Protein 3FP2 (pdb70)

Radius of gyration: 32.36 Å; Cα contacts (8 Å, |Δi|>4): 729; chains: 2; bounding box: 54×60×100 Å

Foldseek 3Di:
DPLVVLLPDDLVSLLVVLVVLLVVLVVCVVVVNLVSLVSLVSSCSSPVLALVSLLSNLVSCVSVVVLVSNLVSLVSSCVNPVQPQSSLQSNLVSCVVVLVLLSSLLSVVSNPVSNVVSLLSVLVVVLVVVPFPDFFWLLVLLVVCQLPDLVVLLVQQQPDWPQDPLSVLQSQLSNLSVLQDPVSPVSNQVSLVVSLVSLVVSVVPTDLSSLQNNLSSLLVNLLRCVRRVVLVSNLVSLVSSVVRPDALSSLLSNLSSPPDPPDCPVSVVSLVVNCVRPVLHLVSLQSVLVVCVVVVVLVSSLVSLVSSCVSPVLRLVSLLVNLVSCVVVPHPPSSVVSLVVSCVSVVLALVSLLSVLVSCVVVVVLVSSLVSLVVSVVSQVVDSHGNNQLSSLLSNLVSLCCVCVCVVVVSLVSSLVSLVVSCVRTVLHLSSLQSNLVSCVVVVVLVSSLVSLCSSLSRDSVSVSVSSSSNSVSVSVVVNVVD/DPDDD

GO terms:
  GO:0005741 mitochondrial outer membrane (C, IDA)
  GO:0070585 protein localization to mitochondrion (P, IGI)
  GO:0005739 mitochondrion (C, HDA)
  GO:0005741 mitochondrial outer membrane (C, HDA)
  GO:0070585 protein localization to mitochondrion (P, IMP)
  GO:0005515 protein binding (F, IPI)

Structure (mmCIF, N/CA/C/O backbone):
data_3FP2
#
_entry.id   3FP2
#
_cell.length_a   47.863
_cell.length_b   116.288
_cell.length_c   150.743
_cell.angle_alpha   90.00
_cell.angle_beta   90.00
_cell.angle_gamma   90.00
#
_symmetry.space_group_name_H-M   'P 21 21 21'
#
loop_
_entity.id
_entity.type
_entity.pdbx_description
1 polymer 'TPR repeat-containing protein YHR117W'
2 polymer 'ATP-dependent molecular chaperone HSP82'
3 non-polymer 'CHLORIDE ION'
4 non-polymer 'MAGNESIUM ION'
5 water water
#
loop_
_atom_site.group_PDB
_atom_site.id
_atom_site.type_symbol
_atom_site.label_atom_id
_atom_site.label_alt_id
_atom_site.label_comp_id
_atom_site.label_asym_id
_atom_site.label_entity_id
_atom_site.label_seq_id
_atom_site.pdbx_PDB_ins_code
_atom_site.Cartn_x
_atom_site.Cartn_y
_atom_site.Cartn_z
_atom_site.occupancy
_atom_site.B_iso_or_equiv
_atom_site.auth_seq_id
_atom_site.auth_comp_id
_atom_site.auth_asym_id
_atom_site.auth_atom_id
_atom_site.pdbx_PDB_model_num
ATOM 1 N N . PRO A 1 8 ? -14.809 22.789 74.959 1.00 40.81 110 PRO A N 1
ATOM 2 C CA . PRO A 1 8 ? -14.013 23.256 76.096 1.00 41.31 110 PRO A CA 1
ATOM 3 C C . PRO A 1 8 ? -14.486 24.600 76.670 1.00 41.81 110 PRO A C 1
ATOM 4 O O . PRO A 1 8 ? -14.822 25.507 75.907 1.00 41.25 110 PRO A O 1
ATOM 8 N N . ASP A 1 9 ? -14.513 24.739 77.996 1.00 42.69 111 ASP A N 1
ATOM 9 C CA . ASP A 1 9 ? -14.535 26.102 78.569 1.00 43.64 111 ASP A CA 1
ATOM 10 C C . ASP A 1 9 ? -13.115 26.602 78.813 1.00 42.41 111 ASP A C 1
ATOM 11 O O . ASP A 1 9 ? -12.450 26.187 79.754 1.00 41.99 111 ASP A O 1
ATOM 16 N N . ILE A 1 10 ? -12.669 27.482 77.921 1.00 41.85 112 ILE A N 1
ATOM 17 C CA . ILE A 1 10 ? -11.339 28.079 77.952 1.00 41.46 112 ILE A CA 1
ATOM 18 C C . ILE A 1 10 ? -11.065 28.894 79.214 1.00 41.78 112 ILE A C 1
ATOM 19 O O . ILE A 1 10 ? -9.900 29.094 79.573 1.00 41.71 112 ILE A O 1
ATOM 24 N N . ALA A 1 11 ? -12.134 29.389 79.859 1.00 42.09 113 ALA A N 1
ATOM 25 C CA . ALA A 1 11 ? -12.053 29.948 81.210 1.00 42.30 113 ALA A CA 1
ATOM 26 C C . ALA A 1 11 ? -11.189 29.046 82.076 1.00 41.39 113 ALA A C 1
ATOM 27 O O . ALA A 1 11 ? -10.105 29.432 82.486 1.00 41.71 113 ALA A O 1
ATOM 29 N N . GLN A 1 12 ? -11.664 27.830 82.305 1.00 41.48 114 GLN A N 1
ATOM 30 C CA . GLN A 1 12 ? -11.056 26.902 83.272 1.00 40.60 114 GLN A CA 1
ATOM 31 C C . GLN A 1 12 ? -9.702 26.330 82.810 1.00 40.05 114 GLN A C 1
ATOM 32 O O . GLN A 1 12 ? -8.804 26.145 83.625 1.00 40.09 114 GLN A O 1
ATOM 38 N N . LEU A 1 13 ? -9.555 26.080 81.505 1.00 39.50 115 LEU A N 1
ATOM 39 C CA . LEU A 1 13 ? -8.303 25.556 80.917 1.00 38.88 115 LEU A CA 1
ATOM 40 C C . LEU A 1 13 ? -7.109 26.485 81.122 1.00 39.09 115 LEU A C 1
ATOM 41 O O . LEU A 1 13 ? -6.054 26.047 81.582 1.00 38.36 115 LEU A O 1
ATOM 46 N N . LYS A 1 14 ? -7.294 27.768 80.792 1.00 39.62 116 LYS A N 1
ATOM 47 C CA . LYS A 1 14 ? -6.255 28.788 80.951 1.00 40.39 116 LYS A CA 1
ATOM 48 C C . LYS A 1 14 ? -5.643 28.850 82.356 1.00 40.09 116 LYS A C 1
ATOM 49 O O . LYS A 1 14 ? -4.536 29.360 82.526 1.00 41.38 116 LYS A O 1
ATOM 55 N N . GLY A 1 15 ? -6.354 28.315 83.338 1.00 39.32 117 GLY A N 1
ATOM 56 C CA . GLY A 1 15 ? -5.898 28.271 84.715 1.00 38.61 117 GLY A CA 1
ATOM 57 C C . GLY A 1 15 ? -5.310 26.934 85.129 1.00 38.19 117 GLY A C 1
ATOM 58 O O . GLY A 1 15 ? -5.211 26.624 86.324 1.00 37.34 117 GLY A O 1
ATOM 59 N N . LEU A 1 16 ? -4.914 26.133 84.136 1.00 37.51 118 LEU A N 1
ATOM 60 C CA . LEU A 1 16 ? -4.148 24.898 84.404 1.00 37.01 118 LEU A CA 1
ATOM 61 C C . LEU A 1 16 ? -2.656 25.206 84.254 1.00 35.55 118 LEU A C 1
ATOM 62 O O . LEU A 1 16 ? -2.302 26.373 83.950 1.00 35.81 118 LEU A O 1
ATOM 67 N N . SER A 1 17 ? -1.809 24.162 84.493 1.00 35.36 119 SER A N 1
ATOM 68 C CA . SER A 1 17 ? -0.358 24.290 84.456 1.00 34.09 119 SER A CA 1
ATOM 69 C C . SER A 1 17 ? 0.167 24.549 83.050 1.00 34.12 119 SER A C 1
ATOM 70 O O . SER A 1 17 ? -0.608 24.511 82.089 1.00 33.95 119 SER A O 1
ATOM 73 N N . PRO A 1 18 ? 1.483 24.860 82.932 1.00 32.27 120 PRO A N 1
ATOM 74 C CA . PRO A 1 18 ? 1.918 25.097 81.555 1.00 31.33 120 PRO A CA 1
ATOM 75 C C . PRO A 1 18 ? 1.944 23.724 80.792 1.00 30.40 120 PRO A C 1
ATOM 76 O O . PRO A 1 18 ? 1.595 23.703 79.622 1.00 29.61 120 PRO A O 1
ATOM 80 N N . SER A 1 19 ? 2.214 22.552 81.476 1.00 30.75 121 SER A N 1
ATOM 81 C CA . SER A 1 19 ? 2.224 21.263 80.718 1.00 30.02 121 SER A CA 1
ATOM 82 C C . SER A 1 19 ? 0.792 20.949 80.256 1.00 28.18 121 SER A C 1
ATOM 83 O O . SER A 1 19 ? 0.547 20.605 79.100 1.00 28.75 121 SER A O 1
ATOM 86 N N . GLN A 1 20 ? -0.180 21.218 81.135 1.00 28.19 122 GLN A N 1
ATOM 87 C CA . GLN A 1 20 ? -1.568 20.864 80.922 1.00 27.85 122 GLN A CA 1
ATOM 88 C C . GLN A 1 20 ? -2.254 21.794 79.964 1.00 27.99 122 GLN A C 1
ATOM 89 O O . GLN A 1 20 ? -3.138 21.371 79.230 1.00 28.96 122 GLN A O 1
ATOM 95 N N . ARG A 1 21 ? -1.849 23.060 79.968 1.00 27.98 123 ARG A N 1
ATOM 96 C CA . ARG A 1 21 ? -2.415 24.048 79.059 1.00 27.72 123 ARG A CA 1
ATOM 97 C C . ARG A 1 21 ? -1.964 23.773 77.630 1.00 27.25 123 ARG A C 1
ATOM 98 O O . ARG A 1 21 ? -2.739 23.917 76.684 1.00 25.28 123 ARG A O 1
ATOM 106 N N . GLN A 1 22 ? -0.706 23.372 77.481 1.00 27.91 124 GLN A N 1
ATOM 107 C CA . GLN A 1 22 ? -0.156 23.043 76.173 1.00 29.10 124 GLN A CA 1
ATOM 108 C C . GLN A 1 22 ? -0.749 21.736 75.659 1.00 28.51 124 GLN A C 1
ATOM 109 O O . GLN A 1 22 ? -1.067 21.609 74.477 1.00 31.48 124 GLN A O 1
ATOM 115 N N . ALA A 1 23 ? -0.896 20.768 76.558 1.00 30.75 125 ALA A N 1
ATOM 116 C CA . ALA A 1 23 ? -1.478 19.479 76.205 1.00 29.72 125 ALA A CA 1
ATOM 117 C C . ALA A 1 23 ? -2.856 19.670 75.584 1.00 31.96 125 ALA A C 1
ATOM 118 O O . ALA A 1 23 ? -3.213 18.993 74.620 1.00 31.74 125 ALA A O 1
ATOM 120 N N . TYR A 1 24 ? -3.626 20.598 76.143 1.00 32.15 126 TYR A N 1
ATOM 121 C CA . TYR A 1 24 ? -4.954 20.904 75.627 1.00 33.33 126 TYR A CA 1
ATOM 122 C C . TYR A 1 24 ? -4.857 21.492 74.224 1.00 29.32 126 TYR A C 1
ATOM 123 O O . TYR A 1 24 ? -5.709 21.236 73.373 1.00 32.88 126 TYR A O 1
ATOM 132 N N . ALA A 1 25 ? -3.812 22.279 73.991 1.00 30.81 127 ALA A N 1
ATOM 133 C CA . ALA A 1 25 ? -3.584 22.881 72.683 1.00 26.63 127 ALA A CA 1
ATOM 134 C C . ALA A 1 25 ? -3.460 21.801 71.615 1.00 25.87 127 ALA A C 1
ATOM 135 O O . ALA A 1 25 ? -4.104 21.871 70.569 1.00 25.93 127 ALA A O 1
ATOM 137 N N . VAL A 1 26 ? -2.629 20.800 71.889 1.00 23.98 128 VAL A N 1
ATOM 138 C CA . VAL A 1 26 ? -2.446 19.686 70.968 1.00 24.56 128 VAL A CA 1
ATOM 139 C C . VAL A 1 26 ? -3.768 18.962 70.745 1.00 24.06 128 VAL A C 1
ATOM 140 O O . VAL A 1 26 ? -4.072 18.531 69.632 1.00 21.26 128 VAL A O 1
ATOM 144 N N . GLN A 1 27 ? -4.551 18.834 71.811 1.00 22.06 129 GLN A N 1
ATOM 145 C CA . GLN A 1 27 ? -5.857 18.193 71.730 1.00 23.49 129 GLN A CA 1
ATOM 146 C C . GLN A 1 27 ? -6.955 18.955 70.952 1.00 23.27 129 GLN A C 1
ATOM 147 O O . GLN A 1 27 ? -7.551 18.415 69.983 1.00 26.73 129 GLN A O 1
ATOM 153 N N . LEU A 1 28 ? -7.100 20.256 71.245 1.00 24.55 130 LEU A N 1
ATOM 154 C CA . LEU A 1 28 ? -7.934 21.202 70.429 1.00 22.26 130 LEU A CA 1
ATOM 155 C C . LEU A 1 28 ? -7.498 21.386 69.003 1.00 22.81 130 LEU A C 1
ATOM 156 O O . LEU A 1 28 ? -8.328 21.461 68.058 1.00 22.04 130 LEU A O 1
ATOM 161 N N . LYS A 1 29 ? -6.189 21.594 68.789 1.00 22.77 131 LYS A N 1
ATOM 162 C CA . LYS A 1 29 ? -5.720 21.569 67.435 1.00 23.25 131 LYS A CA 1
ATOM 163 C C . LYS A 1 29 ? -6.170 20.351 66.642 1.00 23.64 131 LYS A C 1
ATOM 164 O O . LYS A 1 29 ? -6.576 20.474 65.483 1.00 23.84 131 LYS A O 1
ATOM 170 N N . ASN A 1 30 ? -5.987 19.187 67.229 1.00 24.37 132 ASN A N 1
ATOM 171 C CA . ASN A 1 30 ? -6.343 17.939 66.563 1.00 26.11 132 ASN A CA 1
ATOM 172 C C . ASN A 1 30 ? -7.829 17.773 66.226 1.00 26.20 132 ASN A C 1
ATOM 173 O O . ASN A 1 30 ? -8.136 17.262 65.136 1.00 26.04 132 ASN A O 1
ATOM 178 N N . ARG A 1 31 ? -8.703 18.207 67.132 1.00 25.74 133 ARG A N 1
ATOM 179 C CA . ARG A 1 31 ? -10.134 18.354 66.838 1.00 27.81 133 ARG A CA 1
ATOM 180 C C . ARG A 1 31 ? -10.418 19.288 65.646 1.00 27.64 133 ARG A C 1
ATOM 181 O O . ARG A 1 31 ? -11.186 18.931 64.747 1.00 28.21 133 ARG A O 1
ATOM 189 N N . GLY A 1 32 ? -9.807 20.473 65.620 1.00 27.64 134 GLY A N 1
ATOM 190 C CA . GLY A 1 32 ? -9.864 21.290 64.422 1.00 26.74 134 GLY A CA 1
ATOM 191 C C . GLY A 1 32 ? -9.475 20.547 63.164 1.00 27.84 134 GLY A C 1
ATOM 192 O O . GLY A 1 32 ? -10.165 20.638 62.143 1.00 28.49 134 GLY A O 1
ATOM 193 N N . ASN A 1 33 ? -8.354 19.828 63.203 1.00 28.21 135 ASN A N 1
ATOM 194 C CA . ASN A 1 33 ? -7.912 19.065 62.026 1.00 30.07 135 ASN A CA 1
ATOM 195 C C . ASN A 1 33 ? -8.928 18.021 61.540 1.00 31.42 135 ASN A C 1
ATOM 196 O O . ASN A 1 33 ? -9.092 17.855 60.322 1.00 31.57 135 ASN A O 1
ATOM 201 N N . HIS A 1 34 ? -9.552 17.304 62.481 1.00 32.32 136 HIS A N 1
ATOM 202 C CA . HIS A 1 34 ? -10.652 16.368 62.154 1.00 34.17 136 HIS A CA 1
ATOM 203 C C . HIS A 1 34 ? -11.758 17.045 61.293 1.00 36.08 136 HIS A C 1
ATOM 204 O O . HIS A 1 34 ? -12.104 16.538 60.209 1.00 36.05 136 HIS A O 1
ATOM 211 N N . PHE A 1 35 ? -12.286 18.178 61.782 1.00 36.82 137 PHE A N 1
ATOM 212 C CA . PHE A 1 35 ? -13.266 18.978 61.051 1.00 38.10 137 PHE A CA 1
ATOM 213 C C . PHE A 1 35 ? -12.800 19.508 59.685 1.00 38.81 137 PHE A C 1
ATOM 214 O O . PHE A 1 35 ? -13.583 19.507 58.737 1.00 39.01 137 PHE A O 1
ATOM 222 N N . PHE A 1 36 ? -11.550 19.962 59.580 1.00 39.14 138 PHE A N 1
ATOM 223 C CA . PHE A 1 36 ? -11.021 20.410 58.302 1.00 40.17 138 PHE A CA 1
ATOM 224 C C . PHE A 1 36 ? -11.042 19.272 57.264 1.00 41.63 138 PHE A C 1
ATOM 225 O O . PHE A 1 36 ? -11.339 19.495 56.077 1.00 42.05 138 PHE A O 1
ATOM 233 N N . THR A 1 37 ? -10.705 18.067 57.721 1.00 42.70 139 THR A N 1
ATOM 234 C CA . THR A 1 37 ? -10.624 16.891 56.856 1.00 43.63 139 THR A CA 1
ATOM 235 C C . THR A 1 37 ? -12.035 16.469 56.448 1.00 44.47 139 THR A C 1
ATOM 236 O O . THR A 1 37 ? -12.247 15.918 55.354 1.00 44.75 139 THR A O 1
ATOM 240 N N . ALA A 1 38 ? -12.989 16.795 57.317 1.00 44.58 140 ALA A N 1
ATOM 241 C CA . ALA A 1 38 ? -14.410 16.574 57.077 1.00 45.23 140 ALA A CA 1
ATOM 242 C C . ALA A 1 38 ? -15.095 17.752 56.365 1.00 45.65 140 ALA A C 1
ATOM 243 O O . ALA A 1 38 ? -16.338 17.881 56.402 1.00 46.47 140 ALA A O 1
ATOM 245 N N . LYS A 1 39 ? -14.296 18.617 55.737 1.00 45.12 141 LYS A N 1
ATOM 246 C CA . LYS A 1 39 ? -14.812 19.798 55.019 1.00 45.20 141 LYS A CA 1
ATOM 247 C C . LYS A 1 39 ? -15.772 20.676 55.853 1.00 44.30 141 LYS A C 1
ATOM 248 O O . LYS A 1 39 ? -16.561 21.458 55.303 1.00 44.10 141 LYS A O 1
ATOM 254 N N . ASN A 1 40 ? -15.693 20.548 57.176 1.00 43.63 142 ASN A N 1
ATOM 255 C CA . ASN A 1 40 ? -16.417 21.426 58.093 1.00 42.55 142 ASN A CA 1
ATOM 256 C C . ASN A 1 40 ? -15.500 22.546 58.627 1.00 42.62 142 ASN A C 1
ATOM 257 O O . ASN A 1 40 ? -15.071 22.562 59.802 1.00 41.19 142 ASN A O 1
ATOM 262 N N . PHE A 1 41 ? -15.242 23.502 57.743 1.00 41.84 143 PHE A N 1
ATOM 263 C CA . PHE A 1 41 ? -14.271 24.589 57.972 1.00 42.26 143 PHE A CA 1
ATOM 264 C C . PHE A 1 41 ? -14.625 25.588 59.076 1.00 41.81 143 PHE A C 1
ATOM 265 O O . PHE A 1 41 ? -13.735 26.094 59.763 1.00 41.81 143 PHE A O 1
ATOM 273 N N . ASN A 1 42 ? -15.913 25.861 59.257 1.00 42.17 144 ASN A N 1
ATOM 274 C CA . ASN A 1 42 ? -16.349 26.694 60.374 1.00 42.36 144 ASN A CA 1
ATOM 275 C C . ASN A 1 42 ? -16.149 25.977 61.720 1.00 42.27 144 ASN A C 1
ATOM 276 O O . ASN A 1 42 ? -15.718 26.603 62.692 1.00 41.50 144 ASN A O 1
ATOM 281 N N . ALA A 1 44 ? -13.587 23.701 62.303 1.00 32.37 146 ALA A N 1
ATOM 282 C CA . ALA A 1 44 ? -12.116 23.788 62.272 1.00 30.08 146 ALA A CA 1
ATOM 283 C C . ALA A 1 44 ? -11.590 25.119 62.838 1.00 29.90 146 ALA A C 1
ATOM 284 O O . ALA A 1 44 ? -10.810 25.109 63.807 1.00 30.05 146 ALA A O 1
ATOM 286 N N A ILE A 1 45 ? -12.074 26.237 62.295 0.50 29.66 147 ILE A N 1
ATOM 287 N N B ILE A 1 45 ? -12.060 26.243 62.303 0.50 29.37 147 ILE A N 1
ATOM 288 C CA A ILE A 1 45 ? -11.631 27.581 62.696 0.50 29.66 147 ILE A CA 1
ATOM 289 C CA B ILE A 1 45 ? -11.567 27.561 62.726 0.50 29.11 147 ILE A CA 1
ATOM 290 C C A ILE A 1 45 ? -11.805 27.843 64.183 0.50 29.29 147 ILE A C 1
ATOM 291 C C B ILE A 1 45 ? -11.790 27.826 64.206 0.50 28.92 147 ILE A C 1
ATOM 292 O O A ILE A 1 45 ? -10.911 28.404 64.824 0.50 29.16 147 ILE A O 1
ATOM 293 O O B ILE A 1 45 ? -10.903 28.365 64.871 0.50 28.59 147 ILE A O 1
ATOM 302 N N . LYS A 1 46 ? -12.971 27.461 64.711 1.00 29.29 148 LYS A N 1
ATOM 303 C CA . LYS A 1 46 ? -13.301 27.609 66.136 1.00 29.38 148 LYS A CA 1
ATOM 304 C C . LYS A 1 46 ? -12.341 26.835 67.052 1.00 28.89 148 LYS A C 1
ATOM 305 O O . LYS A 1 46 ? -11.946 27.300 68.131 1.00 28.04 148 LYS A O 1
ATOM 311 N N . TYR A 1 47 ? -11.985 25.628 66.630 1.00 28.29 149 TYR A N 1
ATOM 312 C CA . TYR A 1 47 ? -11.086 24.810 67.437 1.00 27.20 149 TYR A CA 1
ATOM 313 C C . TYR A 1 47 ? -9.627 25.350 67.424 1.00 26.23 149 TYR A C 1
ATOM 314 O O . TYR A 1 47 ? -8.959 25.390 68.442 1.00 25.01 149 TYR A O 1
ATOM 323 N N . TYR A 1 48 ? -9.177 25.811 66.275 1.00 25.85 150 TYR A N 1
ATOM 324 C CA . TYR A 1 48 ? -7.875 26.496 66.187 1.00 26.57 150 TYR A CA 1
ATOM 325 C C . TYR A 1 48 ? -7.786 27.778 67.074 1.00 27.43 150 TYR A C 1
ATOM 326 O O . TYR A 1 48 ? -6.811 27.989 67.815 1.00 25.43 150 TYR A O 1
ATOM 335 N N . GLN A 1 49 ? -8.839 28.599 67.044 1.00 29.36 151 GLN A N 1
ATOM 336 C CA . GLN A 1 49 ? -8.948 29.761 67.957 1.00 30.54 151 GLN A CA 1
ATOM 337 C C . GLN A 1 49 ? -8.857 29.401 69.414 1.00 31.38 151 GLN A C 1
ATOM 338 O O . GLN A 1 49 ? -8.147 30.029 70.190 1.00 32.36 151 GLN A O 1
ATOM 344 N N . TYR A 1 50 ? -9.602 28.384 69.808 1.00 31.57 152 TYR A N 1
ATOM 345 C CA . TYR A 1 50 ? -9.427 27.783 71.110 1.00 32.38 152 TYR A CA 1
ATOM 346 C C . TYR A 1 50 ? -7.935 27.467 71.431 1.00 32.18 152 TYR A C 1
ATOM 347 O O . TYR A 1 50 ? -7.463 27.656 72.650 1.00 30.46 152 TYR A O 1
ATOM 356 N N . ALA A 1 51 ? -7.223 26.959 70.343 1.00 30.88 153 ALA A N 1
ATOM 357 C CA . ALA A 1 51 ? -5.839 26.507 70.530 1.00 30.60 153 ALA A CA 1
ATOM 358 C C . ALA A 1 51 ? -4.957 27.728 70.791 1.00 29.64 153 ALA A C 1
ATOM 359 O O . ALA A 1 51 ? -4.098 27.721 71.683 1.00 30.31 153 ALA A O 1
ATOM 361 N N . ILE A 1 52 ? -5.218 28.781 70.019 1.00 30.96 154 ILE A N 1
ATOM 362 C CA . ILE A 1 52 ? -4.526 30.070 70.086 1.00 30.86 154 ILE A CA 1
ATOM 363 C C . ILE A 1 52 ? -4.644 30.678 71.483 1.00 32.22 154 ILE A C 1
ATOM 364 O O . ILE A 1 52 ? -3.658 31.158 72.032 1.00 32.49 154 ILE A O 1
ATOM 369 N N . GLU A 1 53 ? -5.819 30.570 72.097 1.00 32.94 155 GLU A N 1
ATOM 370 C CA . GLU A 1 53 ? -6.022 31.069 73.440 1.00 35.97 155 GLU A CA 1
ATOM 371 C C . GLU A 1 53 ? -5.118 30.372 74.460 1.00 36.18 155 GLU A C 1
ATOM 372 O O . GLU A 1 53 ? -4.844 30.939 75.515 1.00 36.37 155 GLU A O 1
ATOM 378 N N . LEU A 1 54 ? -4.669 29.163 74.140 1.00 36.92 156 LEU A N 1
ATOM 379 C CA . LEU A 1 54 ? -3.802 28.405 75.035 1.00 37.63 156 LEU A CA 1
ATOM 380 C C . LEU A 1 54 ? -2.349 28.467 74.578 1.00 38.70 156 LEU A C 1
ATOM 381 O O . LEU A 1 54 ? -1.429 28.330 75.384 1.00 38.84 156 LEU A O 1
ATOM 386 N N . ASP A 1 55 ? -2.149 28.674 73.281 1.00 38.46 157 ASP A N 1
ATOM 387 C CA . ASP A 1 55 ? -0.808 28.755 72.715 1.00 40.14 157 ASP A CA 1
ATOM 388 C C . ASP A 1 55 ? -0.780 29.662 71.490 1.00 38.83 157 ASP A C 1
ATOM 389 O O . ASP A 1 55 ? -0.884 29.194 70.356 1.00 39.47 157 ASP A O 1
ATOM 394 N N . PRO A 1 56 ? -0.638 30.962 71.726 1.00 39.49 158 PRO A N 1
ATOM 395 C CA . PRO A 1 56 ? -0.596 31.943 70.637 1.00 37.52 158 PRO A CA 1
ATOM 396 C C . PRO A 1 56 ? 0.791 32.034 70.009 1.00 37.11 158 PRO A C 1
ATOM 397 O O . PRO A 1 56 ? 0.990 32.794 69.061 1.00 36.18 158 PRO A O 1
ATOM 401 N N . ASN A 1 57 ? 1.737 31.265 70.538 1.00 35.84 159 ASN A N 1
ATOM 402 C CA . ASN A 1 57 ? 3.101 31.265 70.024 1.00 35.99 159 ASN A CA 1
ATOM 403 C C . ASN A 1 57 ? 3.354 30.109 69.062 1.00 34.65 159 ASN A C 1
ATOM 404 O O . ASN A 1 57 ? 4.499 29.815 68.717 1.00 35.57 159 ASN A O 1
ATOM 409 N N . GLU A 1 58 ? 2.279 29.457 68.632 1.00 32.56 160 GLU A N 1
ATOM 410 C CA . GLU A 1 58 ? 2.381 28.347 67.720 1.00 30.73 160 GLU A CA 1
ATOM 411 C C . GLU A 1 58 ? 1.895 28.752 66.311 1.00 28.50 160 GLU A C 1
ATOM 412 O O . GLU A 1 58 ? 0.698 28.975 66.106 1.00 28.41 160 GLU A O 1
ATOM 418 N N . PRO A 1 59 ? 2.818 28.861 65.336 1.00 27.14 161 PRO A N 1
ATOM 419 C CA . PRO A 1 59 ? 2.433 29.328 63.987 1.00 26.39 161 PRO A CA 1
ATOM 420 C C . PRO A 1 59 ? 1.555 28.318 63.248 1.00 25.45 161 PRO A C 1
ATOM 421 O O . PRO A 1 59 ? 0.854 28.700 62.329 1.00 23.91 161 PRO A O 1
ATOM 425 N N . VAL A 1 60 ? 1.545 27.050 63.697 1.00 24.67 162 VAL A N 1
ATOM 426 C CA . VAL A 1 60 ? 0.687 26.044 63.042 1.00 25.14 162 VAL A CA 1
ATOM 427 C C . VAL A 1 60 ? -0.824 26.366 63.140 1.00 23.69 162 VAL A C 1
ATOM 428 O O . VAL A 1 60 ? -1.589 26.126 62.200 1.00 23.87 162 VAL A O 1
ATOM 432 N N . PHE A 1 61 ? -1.219 26.971 64.244 1.00 23.58 163 PHE A N 1
ATOM 433 C CA . PHE A 1 61 ? -2.630 27.270 64.503 1.00 23.96 163 PHE A CA 1
ATOM 434 C C . PHE A 1 61 ? -3.110 28.309 63.490 1.00 23.23 163 PHE A C 1
ATOM 435 O O . PHE A 1 61 ? -4.146 28.101 62.853 1.00 23.26 163 PHE A O 1
ATOM 443 N N . TYR A 1 62 ? -2.315 29.377 63.271 1.00 23.77 164 TYR A N 1
ATOM 444 C CA . TYR A 1 62 ? -2.624 30.451 62.304 1.00 24.07 164 TYR A CA 1
ATOM 445 C C . TYR A 1 62 ? -2.580 29.967 60.842 1.00 24.51 164 TYR A C 1
ATOM 446 O O . TYR A 1 62 ? -3.393 30.349 59.982 1.00 23.92 164 TYR A O 1
ATOM 455 N N . SER A 1 63 ? -1.594 29.131 60.567 1.00 25.18 165 SER A N 1
ATOM 456 C CA . SER A 1 63 ? -1.393 28.545 59.247 1.00 25.79 165 SER A CA 1
ATOM 457 C C . SER A 1 63 ? -2.621 27.597 58.868 1.00 26.23 165 SER A C 1
ATOM 458 O O . SER A 1 63 ? -3.146 27.618 57.717 1.00 26.15 165 SER A O 1
ATOM 461 N N . ASN A 1 64 ? -3.056 26.840 59.844 1.00 24.97 166 ASN A N 1
ATOM 462 C CA . ASN A 1 64 ? -4.249 25.964 59.779 1.00 27.21 166 ASN A CA 1
ATOM 463 C C . ASN A 1 64 ? -5.544 26.770 59.561 1.00 27.97 166 ASN A C 1
ATOM 464 O O . ASN A 1 64 ? -6.368 26.407 58.701 1.00 28.15 166 ASN A O 1
ATOM 469 N N . ILE A 1 65 ? -5.680 27.882 60.300 1.00 27.45 167 ILE A N 1
ATOM 470 C CA . ILE A 1 65 ? -6.822 28.782 60.117 1.00 27.47 167 ILE A CA 1
ATOM 471 C C . ILE A 1 65 ? -6.850 29.279 58.695 1.00 27.76 167 ILE A C 1
ATOM 472 O O . ILE A 1 65 ? -7.912 29.297 58.076 1.00 28.13 167 ILE A O 1
ATOM 477 N N . SER A 1 66 ? -5.686 29.644 58.148 1.00 27.28 168 SER A N 1
ATOM 478 C CA . SER A 1 66 ? -5.633 30.149 56.826 1.00 27.21 168 SER A CA 1
ATOM 479 C C . SER A 1 66 ? -5.958 29.092 55.756 1.00 28.09 168 SER A C 1
ATOM 480 O O . SER A 1 66 ? -6.406 29.461 54.675 1.00 27.46 168 SER A O 1
ATOM 483 N N . ALA A 1 67 ? -5.717 27.815 56.050 1.00 28.28 169 ALA A N 1
ATOM 484 C CA . ALA A 1 67 ? -6.049 26.731 55.115 1.00 29.48 169 ALA A CA 1
ATOM 485 C C . ALA A 1 67 ? -7.560 26.582 54.998 1.00 30.60 169 ALA A C 1
ATOM 486 O O . ALA A 1 67 ? -8.071 26.255 53.918 1.00 32.44 169 ALA A O 1
ATOM 488 N N . CYS A 1 68 ? -8.259 26.872 56.091 1.00 30.80 170 CYS A N 1
ATOM 489 C CA . CYS A 1 68 ? -9.719 26.910 56.125 1.00 32.22 170 CYS A CA 1
ATOM 490 C C . CYS A 1 68 ? -10.298 28.033 55.245 1.00 33.46 170 CYS A C 1
ATOM 491 O O . CYS A 1 68 ? -11.297 27.833 54.551 1.00 34.12 170 CYS A O 1
ATOM 494 N N . TYR A 1 69 ? -9.672 29.207 55.294 1.00 33.54 171 TYR A N 1
ATOM 495 C CA . TYR A 1 69 ? -10.114 30.365 54.529 1.00 34.51 171 TYR A CA 1
ATOM 496 C C . TYR A 1 69 ? -9.804 30.232 53.061 1.00 35.38 171 TYR A C 1
ATOM 497 O O . TYR A 1 69 ? -10.485 30.822 52.238 1.00 35.86 171 TYR A O 1
ATOM 506 N N . ILE A 1 70 ? -8.771 29.467 52.738 1.00 36.83 172 ILE A N 1
ATOM 507 C CA . ILE A 1 70 ? -8.464 29.099 51.363 1.00 39.68 172 ILE A CA 1
ATOM 508 C C . ILE A 1 70 ? -9.629 28.272 50.822 1.00 40.40 172 ILE A C 1
ATOM 509 O O . ILE A 1 70 ? -10.149 28.541 49.747 1.00 41.14 172 ILE A O 1
ATOM 514 N N . SER A 1 71 ? -10.053 27.298 51.610 1.00 41.24 173 SER A N 1
ATOM 515 C CA . SER A 1 71 ? -11.140 26.391 51.257 1.00 42.39 173 SER A CA 1
ATOM 516 C C . SER A 1 71 ? -12.504 27.063 51.093 1.00 43.07 173 SER A C 1
ATOM 517 O O . SER A 1 71 ? -13.316 26.594 50.298 1.00 44.07 173 SER A O 1
ATOM 520 N N . THR A 1 72 ? -12.770 28.129 51.855 1.00 43.43 174 THR A N 1
ATOM 521 C CA . THR A 1 72 ? -14.036 28.863 51.736 1.00 43.17 174 THR A CA 1
ATOM 522 C C . THR A 1 72 ? -13.948 30.147 50.845 1.00 43.33 174 THR A C 1
ATOM 523 O O . THR A 1 72 ? -14.953 30.827 50.612 1.00 43.31 174 THR A O 1
ATOM 527 N N . GLY A 1 73 ? -12.743 30.490 50.395 1.00 42.73 175 GLY A N 1
ATOM 528 C CA . GLY A 1 73 ? -12.544 31.642 49.528 1.00 42.11 175 GLY A CA 1
ATOM 529 C C . GLY A 1 73 ? -12.405 32.997 50.206 1.00 42.07 175 GLY A C 1
ATOM 530 O O . GLY A 1 73 ? -12.500 34.023 49.518 1.00 42.95 175 GLY A O 1
ATOM 531 N N . ASP A 1 74 ? -12.202 33.052 51.531 1.00 40.97 176 ASP A N 1
ATOM 532 C CA . ASP A 1 74 ? -11.949 34.362 52.161 1.00 39.89 176 ASP A CA 1
ATOM 533 C C . ASP A 1 74 ? -10.466 34.796 52.035 1.00 39.04 176 ASP A C 1
ATOM 534 O O . ASP A 1 74 ? -9.672 34.660 52.962 1.00 37.58 176 ASP A O 1
ATOM 539 N N . LEU A 1 75 ? -10.120 35.342 50.866 1.00 37.88 177 LEU A N 1
ATOM 540 C CA . LEU A 1 75 ? -8.722 35.626 50.516 1.00 37.63 177 LEU A CA 1
ATOM 541 C C . LEU A 1 75 ? -8.076 36.644 51.448 1.00 37.08 177 LEU A C 1
ATOM 542 O O . LEU A 1 75 ? -6.898 36.543 51.751 1.00 37.52 177 LEU A O 1
ATOM 547 N N . GLU A 1 76 ? -8.841 37.637 51.888 1.00 36.70 178 GLU A N 1
ATOM 548 C CA . GLU A 1 76 ? -8.334 38.626 52.830 1.00 36.55 178 GLU A CA 1
ATOM 549 C C . GLU A 1 76 ? -8.020 38.016 54.223 1.00 35.50 178 GLU A C 1
ATOM 550 O O . GLU A 1 76 ? -7.076 38.432 54.890 1.00 35.02 178 GLU A O 1
ATOM 556 N N . LYS A 1 77 ? -8.822 37.053 54.664 1.00 34.12 179 LYS A N 1
ATOM 557 C CA . LYS A 1 77 ? -8.547 36.345 55.937 1.00 33.31 179 LYS A CA 1
ATOM 558 C C . LYS A 1 77 ? -7.308 35.416 55.824 1.00 31.79 179 LYS A C 1
ATOM 559 O O . LYS A 1 77 ? -6.569 35.205 56.813 1.00 32.21 179 LYS A O 1
ATOM 565 N N . VAL A 1 78 ? -7.144 34.813 54.647 1.00 29.68 180 VAL A N 1
ATOM 566 C CA . VAL A 1 78 ? -5.955 34.015 54.303 1.00 29.47 180 VAL A CA 1
ATOM 567 C C . VAL A 1 78 ? -4.685 34.860 54.490 1.00 29.37 180 VAL A C 1
ATOM 568 O O . VAL A 1 78 ? -3.714 34.439 55.098 1.00 27.90 180 VAL A O 1
ATOM 572 N N . ILE A 1 79 ? -4.716 36.069 53.949 1.00 29.21 181 ILE A N 1
ATOM 573 C CA . ILE A 1 79 ? -3.605 36.989 54.103 1.00 29.58 181 ILE A CA 1
ATOM 574 C C . ILE A 1 79 ? -3.338 37.374 55.550 1.00 28.62 181 ILE A C 1
ATOM 575 O O . ILE A 1 79 ? -2.195 37.394 55.965 1.00 29.27 181 ILE A O 1
ATOM 580 N N . GLU A 1 80 ? -4.382 37.669 56.315 1.00 29.21 182 GLU A N 1
ATOM 581 C CA . GLU A 1 80 ? -4.259 37.998 57.734 1.00 29.35 182 GLU A CA 1
ATOM 582 C C . GLU A 1 80 ? -3.650 36.815 58.531 1.00 28.20 182 GLU A C 1
ATOM 583 O O . GLU A 1 80 ? -2.765 37.008 59.385 1.00 26.63 182 GLU A O 1
ATOM 589 N N . PHE A 1 81 ? -4.135 35.607 58.273 1.00 25.45 183 PHE A N 1
ATOM 590 C CA . PHE A 1 81 ? -3.689 34.473 59.118 1.00 25.27 183 PHE A CA 1
ATOM 591 C C . PHE A 1 81 ? -2.317 33.924 58.752 1.00 24.79 183 PHE A C 1
ATOM 592 O O . PHE A 1 81 ? -1.528 33.628 59.665 1.00 24.55 183 PHE A O 1
ATOM 600 N N . THR A 1 82 ? -2.035 33.810 57.450 1.00 24.33 184 THR A N 1
ATOM 601 C CA . THR A 1 82 ? -0.696 33.451 57.005 1.00 26.34 184 THR A CA 1
ATOM 602 C C . THR A 1 82 ? 0.314 34.510 57.454 1.00 28.12 184 THR A C 1
ATOM 603 O O . THR A 1 82 ? 1.433 34.158 57.832 1.00 28.84 184 THR A O 1
ATOM 607 N N . THR A 1 83 ? -0.080 35.790 57.428 1.00 28.40 185 THR A N 1
ATOM 608 C CA . THR A 1 83 ? 0.752 36.862 58.003 1.00 29.39 185 THR A CA 1
ATOM 609 C C . THR A 1 83 ? 1.051 36.706 59.472 1.00 29.97 185 THR A C 1
ATOM 610 O O . THR A 1 83 ? 2.206 36.870 59.873 1.00 31.55 185 THR A O 1
ATOM 614 N N . LYS A 1 84 ? 0.038 36.394 60.287 1.00 30.60 186 LYS A N 1
ATOM 615 C CA . LYS A 1 84 ? 0.270 36.048 61.686 1.00 30.63 186 LYS A CA 1
ATOM 616 C C . LYS A 1 84 ? 1.227 34.839 61.894 1.00 30.66 186 LYS A C 1
ATOM 617 O O . LYS A 1 84 ? 2.088 34.857 62.793 1.00 30.25 186 LYS A O 1
ATOM 623 N N . ALA A 1 85 ? 1.031 33.765 61.119 1.00 29.94 187 ALA A N 1
ATOM 624 C CA . ALA A 1 85 ? 1.961 32.604 61.081 1.00 28.75 187 ALA A CA 1
ATOM 625 C C . ALA A 1 85 ? 3.403 33.061 60.785 1.00 28.82 187 ALA A C 1
ATOM 626 O O . ALA A 1 85 ? 4.379 32.632 61.437 1.00 27.90 187 ALA A O 1
ATOM 628 N N . LEU A 1 86 ? 3.516 33.915 59.769 1.00 28.18 188 LEU A N 1
ATOM 629 C CA . LEU A 1 86 ? 4.817 3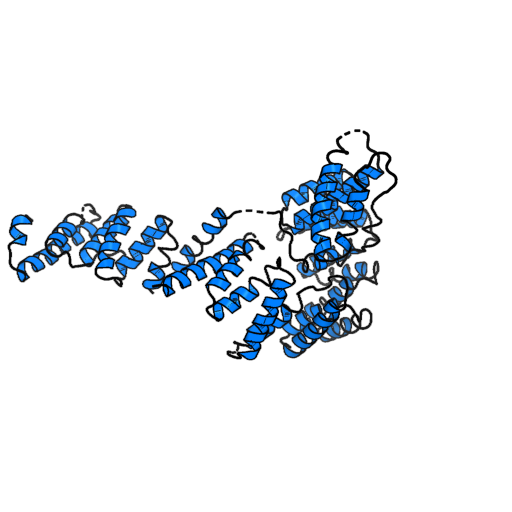4.371 59.265 1.00 29.24 188 LEU A CA 1
ATOM 630 C C . LEU A 1 86 ? 5.535 35.424 60.127 1.00 30.94 188 LEU A C 1
ATOM 631 O O . LEU A 1 86 ? 6.755 35.523 60.096 1.00 31.27 188 LEU A O 1
ATOM 636 N N . GLU A 1 87 ? 4.778 36.199 60.894 1.00 32.54 189 GLU A N 1
ATOM 637 C CA . GLU A 1 87 ? 5.352 37.079 61.892 1.00 34.10 189 GLU A CA 1
ATOM 638 C C . GLU A 1 87 ? 5.987 36.325 63.065 1.00 34.69 189 GLU A C 1
ATOM 639 O O . GLU A 1 87 ? 6.886 36.848 63.710 1.00 35.49 189 GLU A O 1
ATOM 645 N N . ILE A 1 88 ? 5.512 35.104 63.355 1.00 34.64 190 ILE A N 1
ATOM 646 C CA . ILE A 1 88 ? 6.164 34.231 64.329 1.00 34.21 190 ILE A CA 1
ATOM 647 C C . ILE A 1 88 ? 7.356 33.564 63.647 1.00 35.37 190 ILE A C 1
ATOM 648 O O . ILE A 1 88 ? 8.490 33.624 64.156 1.00 36.14 190 ILE A O 1
ATOM 653 N N . LYS A 1 89 ? 7.112 32.960 62.484 1.00 34.63 191 LYS A N 1
ATOM 654 C CA . LYS A 1 89 ? 8.125 32.162 61.820 1.00 35.34 191 LYS A CA 1
ATOM 655 C C . LYS A 1 89 ? 8.125 32.502 60.329 1.00 35.42 191 LYS A C 1
ATOM 656 O O . LYS A 1 89 ? 7.386 31.896 59.555 1.00 34.62 191 LYS A O 1
ATOM 662 N N . PRO A 1 90 ? 8.931 33.512 59.945 1.00 36.32 192 PRO A N 1
ATOM 663 C CA . PRO A 1 90 ? 8.982 34.075 58.572 1.00 36.34 192 PRO A CA 1
ATOM 664 C C . PRO A 1 90 ? 9.385 33.076 57.469 1.00 36.26 192 PRO A C 1
ATOM 665 O O . PRO A 1 90 ? 9.238 33.376 56.281 1.00 36.49 192 PRO A O 1
ATOM 669 N N . ASP A 1 91 ? 9.867 31.901 57.854 1.00 36.46 193 ASP A N 1
ATOM 670 C CA . ASP A 1 91 ? 10.237 30.874 56.875 1.00 36.83 193 ASP A CA 1
ATOM 671 C C . ASP A 1 91 ? 9.253 29.678 56.824 1.00 36.42 193 ASP A C 1
ATOM 672 O O . ASP A 1 91 ? 9.535 28.667 56.163 1.00 36.93 193 ASP A O 1
ATOM 677 N N . HIS A 1 92 ? 8.087 29.801 57.467 1.00 35.05 194 HIS A N 1
ATOM 678 C CA . HIS A 1 92 ? 7.066 28.724 57.438 1.00 34.08 194 HIS A CA 1
ATOM 679 C C . HIS A 1 92 ? 6.576 28.455 56.001 1.00 34.10 194 HIS A C 1
ATOM 680 O O . HIS A 1 92 ? 5.949 29.325 55.356 1.00 33.75 194 HIS A O 1
ATOM 687 N N . SER A 1 93 ? 6.868 27.257 55.492 1.00 33.46 195 SER A N 1
ATOM 688 C CA . SER A 1 93 ? 6.661 26.968 54.061 1.00 33.67 195 SER A CA 1
ATOM 689 C C . SER A 1 93 ? 5.213 27.028 53.627 1.00 32.74 195 SER A C 1
ATOM 690 O O . SER A 1 93 ? 4.920 27.613 52.612 1.00 33.32 195 SER A O 1
ATOM 693 N N . LYS A 1 94 ? 4.306 26.413 54.383 1.00 31.70 196 LYS A N 1
ATOM 694 C CA . LYS A 1 94 ? 2.911 26.392 53.952 1.00 30.52 196 LYS A CA 1
ATOM 695 C C . LYS A 1 94 ? 2.277 27.781 53.989 1.00 30.48 196 LYS A C 1
ATOM 696 O O . LYS A 1 94 ? 1.517 28.141 53.079 1.00 29.85 196 LYS A O 1
ATOM 702 N N . ALA A 1 95 ? 2.617 28.566 55.017 1.00 30.13 197 ALA A N 1
ATOM 703 C CA . ALA A 1 95 ? 2.110 29.942 55.141 1.00 29.95 197 ALA A CA 1
ATOM 704 C C . ALA A 1 95 ? 2.594 30.788 53.958 1.00 30.15 197 ALA A C 1
ATOM 705 O O . ALA A 1 95 ? 1.836 31.563 53.365 1.00 30.18 197 ALA A O 1
ATOM 707 N N . LEU A 1 96 ? 3.838 30.600 53.542 1.00 30.13 198 LEU A N 1
ATOM 708 C CA . LEU A 1 96 ? 4.357 31.409 52.465 1.00 29.74 198 LEU A CA 1
ATOM 709 C C . LEU A 1 96 ? 3.664 31.096 51.137 1.00 30.54 198 LEU A C 1
ATOM 710 O O . LEU A 1 96 ? 3.293 32.008 50.387 1.00 29.10 198 LEU A O 1
ATOM 715 N N . LEU A 1 97 ? 3.516 29.811 50.844 1.00 31.12 199 LEU A N 1
ATOM 716 C CA . LEU A 1 97 ? 2.834 29.404 49.608 1.00 32.40 199 LEU A CA 1
ATOM 717 C C . LEU A 1 97 ? 1.324 29.741 49.587 1.00 32.42 199 LEU A C 1
ATOM 718 O O . LEU A 1 97 ? 0.789 30.114 48.523 1.00 32.87 199 LEU A O 1
ATOM 723 N N . ARG A 1 98 ? 0.653 29.624 50.736 1.00 31.59 200 ARG A N 1
ATOM 724 C CA . ARG A 1 98 ? -0.763 29.993 50.854 1.00 32.00 200 ARG A CA 1
ATOM 725 C C . ARG A 1 98 ? -0.948 31.498 50.666 1.00 31.37 200 ARG A C 1
ATOM 726 O O . ARG A 1 98 ? -1.898 31.932 49.984 1.00 30.32 200 ARG A O 1
ATOM 734 N N . ARG A 1 99 ? -0.048 32.285 51.260 1.00 30.78 201 ARG A N 1
ATOM 735 C CA . ARG A 1 99 ? -0.110 33.741 51.146 1.00 31.16 201 ARG A CA 1
ATOM 736 C C . ARG A 1 99 ? 0.176 34.180 49.716 1.00 31.18 201 ARG A C 1
ATOM 737 O O . ARG A 1 99 ? -0.469 35.104 49.245 1.00 31.84 201 ARG A O 1
ATOM 745 N N . ALA A 1 100 ? 1.130 33.531 49.037 1.00 31.99 202 ALA A N 1
ATOM 746 C CA . ALA A 1 100 ? 1.403 33.812 47.622 1.00 32.40 202 ALA A CA 1
ATOM 747 C C . ALA A 1 100 ? 0.206 33.442 46.751 1.00 33.78 202 ALA A C 1
ATOM 748 O O . ALA A 1 100 ? -0.088 34.120 45.777 1.00 33.91 202 ALA A O 1
ATOM 750 N N . SER A 1 101 ? -0.463 32.346 47.099 1.00 35.28 203 SER A N 1
ATOM 751 C CA . SER A 1 101 ? -1.613 31.844 46.335 1.00 36.42 203 SER A CA 1
ATOM 752 C C . SER A 1 101 ? -2.813 32.789 46.454 1.00 36.81 203 SER A C 1
ATOM 753 O O . SER A 1 101 ? -3.447 33.137 45.438 1.00 37.14 203 SER A O 1
ATOM 756 N N . ALA A 1 102 ? -3.096 33.241 47.678 1.00 35.94 204 ALA A N 1
ATOM 757 C CA . ALA A 1 102 ? -4.141 34.235 47.882 1.00 35.94 204 ALA A CA 1
ATOM 758 C C . ALA A 1 102 ? -3.818 35.624 47.253 1.00 36.29 204 ALA A C 1
ATOM 759 O O . ALA A 1 102 ? -4.722 36.304 46.668 1.00 36.24 204 ALA A O 1
ATOM 761 N N . ASN A 1 103 ? -2.560 36.056 47.356 1.00 34.35 205 ASN A N 1
ATOM 762 C CA . ASN A 1 103 ? -2.160 37.309 46.700 1.00 34.22 205 ASN A CA 1
ATOM 763 C C . ASN A 1 103 ? -2.311 37.244 45.167 1.00 34.22 205 ASN A C 1
ATOM 764 O O . ASN A 1 103 ? -2.740 38.218 44.539 1.00 34.06 205 ASN A O 1
ATOM 769 N N . GLU A 1 104 ? -1.956 36.112 44.567 1.00 33.65 206 GLU A N 1
ATOM 770 C CA . GLU A 1 104 ? -2.180 35.943 43.152 1.00 36.03 206 GLU A CA 1
ATOM 771 C C . GLU A 1 104 ? -3.666 36.105 42.777 1.00 36.70 206 GLU A C 1
ATOM 772 O O . GLU A 1 104 ? -3.997 36.848 41.829 1.00 37.95 206 GLU A O 1
ATOM 778 N N . SER A 1 105 ? -4.537 35.430 43.526 1.00 37.17 207 SER A N 1
ATOM 779 C CA . SER A 1 105 ? -5.991 35.535 43.391 1.00 37.69 207 SER A CA 1
ATOM 780 C C . SER A 1 105 ? -6.539 36.952 43.571 1.00 37.86 207 SER A C 1
ATOM 781 O O . SER A 1 105 ? -7.556 37.303 42.968 1.00 39.08 207 SER A O 1
ATOM 784 N N . LEU A 1 106 ? -5.914 37.735 44.442 1.00 37.47 208 LEU A N 1
ATOM 785 C CA . LEU A 1 106 ? -6.357 39.079 44.691 1.00 37.15 208 LEU A CA 1
ATOM 786 C C . LEU A 1 106 ? -5.722 40.013 43.652 1.00 37.36 208 LEU A C 1
ATOM 787 O O . LEU A 1 106 ? -6.054 41.185 43.599 1.00 37.51 208 LEU A O 1
ATOM 792 N N . GLY A 1 107 ? -4.791 39.486 42.875 1.00 37.31 209 GLY A N 1
ATOM 793 C CA . GLY A 1 107 ? -4.108 40.273 41.844 1.00 38.70 209 GLY A CA 1
ATOM 794 C C . GLY A 1 107 ? -2.895 41.039 42.355 1.00 38.87 209 GLY A C 1
ATOM 795 O O . GLY A 1 107 ? -2.417 41.955 41.676 1.00 38.43 209 GLY A O 1
ATOM 796 N N . ASN A 1 108 ? -2.386 40.663 43.536 1.00 37.81 210 ASN A N 1
ATOM 797 C CA . ASN A 1 108 ? -1.149 41.263 44.057 1.00 37.89 210 ASN A CA 1
ATOM 798 C C . ASN A 1 108 ? 0.031 40.398 43.621 1.00 37.15 210 ASN A C 1
ATOM 799 O O . ASN A 1 108 ? 0.597 39.648 44.422 1.00 37.98 210 ASN A O 1
ATOM 804 N N . PHE A 1 109 ? 0.374 40.478 42.348 1.00 37.55 211 PHE A N 1
ATOM 805 C CA . PHE A 1 109 ? 1.387 39.610 41.753 1.00 37.18 211 PHE A CA 1
ATOM 806 C C . PHE A 1 109 ? 2.808 39.847 42.254 1.00 35.93 211 PHE A C 1
ATOM 807 O O . PHE A 1 109 ? 3.573 38.909 42.290 1.00 36.04 211 PHE A O 1
ATOM 815 N N . THR A 1 110 ? 3.160 41.078 42.623 1.00 35.42 212 THR A N 1
ATOM 816 C CA . THR A 1 110 ? 4.514 41.369 43.124 1.00 34.62 212 THR A CA 1
ATOM 817 C C . THR A 1 110 ? 4.698 40.780 44.530 1.00 34.49 212 THR A C 1
ATOM 818 O O . THR A 1 110 ? 5.740 40.235 44.818 1.00 34.28 212 THR A O 1
ATOM 822 N N . ASP A 1 111 ? 3.682 40.912 45.387 1.00 33.75 213 ASP A N 1
ATOM 823 C CA . ASP A 1 111 ? 3.643 40.282 46.703 1.00 34.09 213 ASP A CA 1
ATOM 824 C C . ASP A 1 111 ? 3.704 38.754 46.614 1.00 33.35 213 ASP A C 1
ATOM 825 O O . ASP A 1 111 ? 4.433 38.121 47.356 1.00 31.63 213 ASP A O 1
ATOM 830 N N . ALA A 1 112 ? 2.961 38.176 45.668 1.00 34.29 214 ALA A N 1
ATOM 831 C CA . ALA A 1 112 ? 3.033 36.747 45.385 1.00 34.18 214 ALA A CA 1
ATOM 832 C C . ALA A 1 112 ? 4.464 36.366 44.997 1.00 34.54 214 ALA A C 1
ATOM 833 O O . ALA A 1 112 ? 5.066 35.506 45.641 1.00 34.36 214 ALA A O 1
ATOM 835 N N A MET A 1 113 ? 5.009 37.006 43.966 0.50 34.58 215 MET A N 1
ATOM 836 N N B MET A 1 113 ? 4.990 37.006 43.944 0.50 34.14 215 MET A N 1
ATOM 837 C CA A MET A 1 113 ? 6.376 36.711 43.534 0.50 35.34 215 MET A CA 1
ATOM 838 C CA B MET A 1 113 ? 6.376 36.794 43.495 0.50 34.37 215 MET A CA 1
ATOM 839 C C A MET A 1 113 ? 7.409 36.908 44.640 0.50 34.70 215 MET A C 1
ATOM 840 C C B MET A 1 113 ? 7.376 36.898 44.644 0.50 34.21 215 MET A C 1
ATOM 841 O O A MET A 1 113 ? 8.384 36.177 44.679 0.50 34.75 215 MET A O 1
ATOM 842 O O B MET A 1 113 ? 8.287 36.091 44.719 0.50 34.21 215 MET A O 1
ATOM 851 N N . PHE A 1 114 ? 7.207 37.891 45.520 1.00 34.24 216 PHE A N 1
ATOM 852 C CA . PHE A 1 114 ? 8.116 38.089 46.655 1.00 35.34 216 PHE A CA 1
ATOM 853 C C . PHE A 1 114 ? 8.144 36.881 47.612 1.00 34.96 216 PHE A C 1
ATOM 854 O O . PHE A 1 114 ? 9.234 36.371 47.964 1.00 35.17 216 PHE A O 1
ATOM 862 N N . ASP A 1 115 ? 6.956 36.425 48.038 1.00 34.67 217 ASP A N 1
ATOM 863 C CA . ASP A 1 115 ? 6.851 35.243 48.906 1.00 33.98 217 ASP A CA 1
ATOM 864 C C . ASP A 1 115 ? 7.313 33.975 48.242 1.00 34.14 217 ASP A C 1
ATOM 865 O O . ASP A 1 115 ? 7.872 33.118 48.916 1.00 34.98 217 ASP A O 1
ATOM 870 N N . LEU A 1 116 ? 7.039 33.818 46.948 1.00 33.68 218 LEU A N 1
ATOM 871 C CA . LEU A 1 116 ? 7.527 32.650 46.200 1.00 34.24 218 LEU A CA 1
ATOM 872 C C . LEU A 1 116 ? 9.044 32.641 46.109 1.00 35.50 218 LEU A C 1
ATOM 873 O O . LEU A 1 116 ? 9.668 31.576 46.191 1.00 35.99 218 LEU A O 1
ATOM 878 N N . SER A 1 117 ? 9.630 33.823 45.924 1.00 36.27 219 SER A N 1
ATOM 879 C CA . SER A 1 117 ? 11.092 33.989 45.972 1.00 37.91 219 SER A CA 1
ATOM 880 C C . SER A 1 117 ? 11.702 33.657 47.358 1.00 38.47 219 SER A C 1
ATOM 881 O O . SER A 1 117 ? 12.732 32.983 47.424 1.00 39.56 219 SER A O 1
ATOM 884 N N . VAL A 1 118 ? 11.071 34.127 48.440 1.00 38.64 220 VAL A N 1
ATOM 885 C CA . VAL A 1 118 ? 11.484 33.789 49.824 1.00 38.83 220 VAL A CA 1
ATOM 886 C C . VAL A 1 118 ? 11.306 32.290 50.152 1.00 40.07 220 VAL A C 1
ATOM 887 O O . VAL A 1 118 ? 12.176 31.673 50.782 1.00 38.61 220 VAL A O 1
ATOM 891 N N . LEU A 1 119 ? 10.189 31.715 49.706 1.00 41.60 221 LEU A N 1
ATOM 892 C CA . LEU A 1 119 ? 9.939 30.255 49.765 1.00 42.83 221 LEU A CA 1
ATOM 893 C C . LEU A 1 119 ? 11.053 29.427 49.144 1.00 43.75 221 LEU A C 1
ATOM 894 O O . LEU A 1 119 ? 11.426 28.392 49.698 1.00 45.22 221 LEU A O 1
ATOM 899 N N . SER A 1 120 ? 11.570 29.852 47.997 1.00 44.66 222 SER A N 1
ATOM 900 C CA . SER A 1 120 ? 12.641 29.093 47.367 1.00 45.75 222 SER A CA 1
ATOM 901 C C . SER A 1 120 ? 14.003 29.385 48.022 1.00 45.78 222 SER A C 1
ATOM 902 O O . SER A 1 120 ? 14.812 28.475 48.224 1.00 45.23 222 SER A O 1
ATOM 905 N N . PRO A 1 132 ? 7.209 27.372 37.717 1.00 58.58 234 PRO A N 1
ATOM 906 C CA . PRO A 1 132 ? 6.077 27.770 36.878 1.00 58.85 234 PRO A CA 1
ATOM 907 C C . PRO A 1 132 ? 5.160 28.788 37.577 1.00 58.46 234 PRO A C 1
ATOM 908 O O . PRO A 1 132 ? 4.424 29.520 36.913 1.00 58.61 234 PRO A O 1
ATOM 912 N N . MET A 1 133 ? 5.203 28.817 38.908 1.00 58.01 235 MET A N 1
ATOM 913 C CA . MET A 1 133 ? 4.359 29.707 39.712 1.00 57.27 235 MET A CA 1
ATOM 914 C C . MET A 1 133 ? 4.879 31.135 39.656 1.00 55.31 235 MET A C 1
ATOM 915 O O . MET A 1 133 ? 4.101 32.087 39.509 1.00 54.72 235 MET A O 1
ATOM 920 N N . LEU A 1 134 ? 6.198 31.255 39.812 1.00 53.70 236 LEU A N 1
ATOM 921 C CA . LEU A 1 134 ? 6.910 32.517 39.690 1.00 52.50 236 LEU A CA 1
ATOM 922 C C . LEU A 1 134 ? 6.650 33.108 38.309 1.00 51.76 236 LEU A C 1
ATOM 923 O O . LEU A 1 134 ? 6.205 34.259 38.187 1.00 51.07 236 LEU A O 1
ATOM 928 N N . GLU A 1 135 ? 6.907 32.296 37.282 1.00 51.07 237 GLU A N 1
ATOM 929 C CA . GLU A 1 135 ? 6.723 32.692 35.884 1.00 50.77 237 GLU A CA 1
ATOM 930 C C . GLU A 1 135 ? 5.294 33.087 35.553 1.00 49.07 237 GLU A C 1
ATOM 931 O O . GLU A 1 135 ? 5.085 34.025 34.794 1.00 49.02 237 GLU A O 1
ATOM 937 N N . ARG A 1 136 ? 4.312 32.398 36.132 1.00 47.62 238 ARG A N 1
ATOM 938 C CA . ARG A 1 136 ? 2.916 32.757 35.892 1.00 46.03 238 ARG A CA 1
ATOM 939 C C . ARG A 1 136 ? 2.584 34.134 36.467 1.00 44.46 238 ARG A C 1
ATOM 940 O O . ARG A 1 136 ? 1.946 34.942 35.803 1.00 44.99 238 ARG A O 1
ATOM 948 N N . ASN A 1 137 ? 3.035 34.410 37.685 1.00 42.40 239 ASN A N 1
ATOM 949 C CA . ASN A 1 137 ? 2.779 35.685 38.340 1.00 40.55 239 ASN A CA 1
ATOM 950 C C . ASN A 1 137 ? 3.573 36.829 37.696 1.00 39.48 239 ASN A C 1
ATOM 951 O O . ASN A 1 137 ? 3.124 37.967 37.691 1.00 38.59 239 ASN A O 1
ATOM 956 N N . LEU A 1 138 ? 4.751 36.512 37.167 1.00 39.23 240 LEU A N 1
ATOM 957 C CA . LEU A 1 138 ? 5.562 37.492 36.445 1.00 39.65 240 LEU A CA 1
ATOM 958 C C . LEU A 1 138 ? 4.828 37.933 35.201 1.00 39.62 240 LEU A C 1
ATOM 959 O O . LEU A 1 138 ? 4.682 39.115 34.963 1.00 40.12 240 LEU A O 1
ATOM 964 N N A ASN A 1 139 ? 4.309 36.971 34.447 0.50 39.60 241 ASN A N 1
ATOM 965 N N B ASN A 1 139 ? 4.411 36.960 34.392 0.50 40.11 241 ASN A N 1
ATOM 966 C CA A ASN A 1 139 ? 3.516 37.281 33.265 0.50 39.09 241 ASN A CA 1
ATOM 967 C CA B ASN A 1 139 ? 3.723 37.234 33.130 0.50 40.13 241 ASN A CA 1
ATOM 968 C C A ASN A 1 139 ? 2.276 38.108 33.598 0.50 38.75 241 ASN A C 1
ATOM 969 C C B ASN A 1 139 ? 2.377 37.924 33.393 0.50 39.42 241 ASN A C 1
ATOM 970 O O A ASN A 1 139 ? 2.005 39.133 32.962 0.50 38.32 241 ASN A O 1
ATOM 971 O O B ASN A 1 139 ? 1.950 38.780 32.614 0.50 39.30 241 ASN A O 1
ATOM 980 N N A LYS A 1 140 ? 1.519 37.667 34.598 0.50 37.82 242 LYS A N 1
ATOM 981 N N B LYS A 1 140 ? 1.733 37.589 34.515 0.50 38.22 242 LYS A N 1
ATOM 982 C CA A LYS A 1 140 ? 0.371 38.441 35.045 0.50 37.35 242 LYS A CA 1
ATOM 983 C CA B LYS A 1 140 ? 0.541 38.326 34.962 0.50 37.24 242 LYS A CA 1
ATOM 984 C C A LYS A 1 140 ? 0.753 39.864 35.416 0.50 36.77 242 LYS A C 1
ATOM 985 C C B LYS A 1 140 ? 0.820 39.792 35.323 0.50 36.73 242 LYS A C 1
ATOM 986 O O A LYS A 1 140 ? -0.007 40.803 35.143 0.50 37.11 242 LYS A O 1
ATOM 987 O O B LYS A 1 140 ? 0.037 40.680 34.969 0.50 37.10 242 LYS A O 1
ATOM 998 N N . GLN A 1 141 ? 1.915 40.031 36.050 1.00 36.19 243 GLN A N 1
ATOM 999 C CA . GLN A 1 141 ? 2.347 41.363 36.444 1.00 35.16 243 GLN A CA 1
ATOM 1000 C C . GLN A 1 141 ? 2.708 42.186 35.205 1.00 35.26 243 GLN A C 1
ATOM 1001 O O . GLN A 1 141 ? 2.373 43.378 35.127 1.00 34.83 243 GLN A O 1
ATOM 1007 N N . ALA A 1 142 ? 3.365 41.554 34.231 1.00 35.46 244 ALA A N 1
ATOM 1008 C CA . ALA A 1 142 ? 3.784 42.304 33.032 1.00 37.13 244 ALA A CA 1
ATOM 1009 C C . ALA A 1 142 ? 2.544 42.761 32.230 1.00 37.84 244 ALA A C 1
ATOM 1010 O O . ALA A 1 142 ? 2.487 43.900 31.771 1.00 38.31 244 ALA A O 1
ATOM 1012 N N A MET A 1 143 ? 1.550 41.886 32.063 0.50 38.94 245 MET A N 1
ATOM 1013 N N B MET A 1 143 ? 1.567 41.863 32.108 0.50 38.80 245 MET A N 1
ATOM 1014 C CA A MET A 1 143 ? 0.305 42.287 31.376 0.50 39.45 245 MET A CA 1
ATOM 1015 C CA B MET A 1 143 ? 0.278 42.150 31.469 0.50 39.39 245 MET A CA 1
ATOM 1016 C C A MET A 1 143 ? -0.465 43.349 32.150 0.50 39.33 245 MET A C 1
ATOM 1017 C C B MET A 1 143 ? -0.435 43.299 32.153 0.50 39.16 245 MET A C 1
ATOM 1018 O O A MET A 1 143 ? -0.942 44.319 31.553 0.50 38.46 245 MET A O 1
ATOM 1019 O O B MET A 1 143 ? -0.845 44.264 31.504 0.50 38.39 245 MET A O 1
ATOM 1028 N N . LYS A 1 144 ? -0.568 43.202 33.475 1.00 39.41 246 LYS A N 1
ATOM 1029 C CA . LYS A 1 144 ? -1.178 44.278 34.282 1.00 39.63 246 LYS A CA 1
ATOM 1030 C C . LYS A 1 144 ? -0.488 45.619 34.053 1.00 39.46 246 LYS A C 1
ATOM 1031 O O . LYS A 1 144 ? -1.141 46.633 33.791 1.00 39.70 246 LYS A O 1
ATOM 1037 N N . VAL A 1 145 ? 0.838 45.632 34.130 1.00 39.67 247 VAL A N 1
ATOM 1038 C CA . VAL A 1 145 ? 1.589 46.875 33.901 1.00 39.59 247 VAL A CA 1
ATOM 1039 C C . VAL A 1 145 ? 1.485 47.362 32.433 1.00 40.36 247 VAL A C 1
ATOM 1040 O O . VAL A 1 145 ? 1.244 48.535 32.189 1.00 40.57 247 VAL A O 1
ATOM 1044 N N . LEU A 1 146 ? 1.660 46.468 31.463 1.00 41.83 248 LEU A N 1
ATOM 1045 C CA . LEU A 1 146 ? 1.476 46.848 30.054 1.00 42.50 248 LEU A CA 1
ATOM 1046 C C . LEU A 1 146 ? 0.075 47.441 29.807 1.00 43.23 248 LEU A C 1
ATOM 1047 O O . LEU A 1 146 ? -0.059 48.506 29.195 1.00 42.07 248 LEU A O 1
ATOM 1052 N N . ASN A 1 147 ? -0.963 46.772 30.316 1.00 44.39 249 ASN A N 1
ATOM 1053 C CA . ASN A 1 147 ? -2.327 47.301 30.189 1.00 46.04 249 ASN A CA 1
ATOM 1054 C C . ASN A 1 147 ? -2.534 48.644 30.887 1.00 46.62 249 ASN A C 1
ATOM 1055 O O . ASN A 1 147 ? -3.201 49.510 30.337 1.00 46.61 249 ASN A O 1
ATOM 1060 N N . GLU A 1 148 ? -1.909 48.851 32.045 1.00 47.43 250 GLU A N 1
ATOM 1061 C CA . GLU A 1 148 ? -1.985 50.157 32.734 1.00 49.20 250 GLU A CA 1
ATOM 1062 C C . GLU A 1 148 ? -1.317 51.255 31.920 1.00 49.32 250 GLU A C 1
ATOM 1063 O O . GLU A 1 148 ? -1.836 52.364 31.822 1.00 48.84 250 GLU A O 1
ATOM 1069 N N . ASN A 1 149 ? -0.145 50.943 31.383 1.00 50.06 251 ASN A N 1
ATOM 1070 C CA . ASN A 1 149 ? 0.631 51.902 30.618 1.00 51.78 251 ASN A CA 1
ATOM 1071 C C . ASN A 1 149 ? -0.049 52.296 29.327 1.00 53.18 251 ASN A C 1
ATOM 1072 O O . ASN A 1 149 ? -0.169 53.483 29.015 1.00 53.87 251 ASN A O 1
ATOM 1077 N N . LEU A 1 150 ? -0.526 51.299 28.592 1.00 55.05 252 LEU A N 1
ATOM 1078 C CA . LEU A 1 150 ? -1.023 51.546 27.262 1.00 56.95 252 LEU A CA 1
ATOM 1079 C C . LEU A 1 150 ? -2.463 51.160 27.182 1.00 58.01 252 LEU A C 1
ATOM 1080 O O . LEU A 1 150 ? -2.750 49.971 27.113 1.00 59.88 252 LEU A O 1
ATOM 1085 N N . SER A 1 158 ? 0.412 55.519 18.164 1.00 41.52 260 SER A N 1
ATOM 1086 C CA . SER A 1 158 ? 1.779 55.949 18.500 1.00 42.30 260 SER A CA 1
ATOM 1087 C C . SER A 1 158 ? 2.200 57.186 17.677 1.00 42.05 260 SER A C 1
ATOM 1088 O O . SER A 1 158 ? 1.902 57.277 16.492 1.00 40.68 260 SER A O 1
ATOM 1090 N N . GLN A 1 159 ? 2.875 58.121 18.349 1.00 42.93 261 GLN A N 1
ATOM 1091 C CA . GLN A 1 159 ? 3.448 59.324 17.734 1.00 44.34 261 GLN A CA 1
ATOM 1092 C C . GLN A 1 159 ? 4.961 59.172 17.527 1.00 44.01 261 GLN A C 1
ATOM 1093 O O . GLN A 1 159 ? 5.591 60.027 16.903 1.00 45.00 261 GLN A O 1
ATOM 1099 N N . VAL A 1 160 ? 5.504 58.054 18.027 1.00 44.79 262 VAL A N 1
ATOM 1100 C CA . VAL A 1 160 ? 6.975 57.745 18.082 1.00 42.96 262 VAL A CA 1
ATOM 1101 C C . VAL A 1 160 ? 7.510 56.927 16.897 1.00 41.30 262 VAL A C 1
ATOM 1102 O O . VAL A 1 160 ? 7.174 55.765 16.702 1.00 41.14 262 VAL A O 1
ATOM 1106 N N . LEU A 1 161 ? 8.381 57.569 16.126 1.00 38.89 263 LEU A N 1
ATOM 1107 C CA . LEU A 1 161 ? 9.089 56.940 15.020 1.00 37.11 263 LEU A CA 1
ATOM 1108 C C . LEU A 1 161 ? 10.021 55.794 15.453 1.00 35.69 263 LEU A C 1
ATOM 1109 O O . LEU A 1 161 ? 10.595 55.835 16.532 1.00 36.00 263 LEU A O 1
ATOM 1114 N N . PRO A 1 162 ? 10.253 54.828 14.558 1.00 34.46 264 PRO A N 1
ATOM 1115 C CA . PRO A 1 162 ? 11.318 53.872 14.780 1.00 33.67 264 PRO A CA 1
ATOM 1116 C C . PRO A 1 162 ? 12.674 54.623 14.785 1.00 31.76 264 PRO A C 1
ATOM 1117 O O . PRO A 1 162 ? 12.690 55.843 14.567 1.00 31.32 264 PRO A O 1
ATOM 1121 N N . SER A 1 163 ? 13.775 53.924 15.052 1.00 30.44 265 SER A N 1
ATOM 1122 C CA . SER A 1 163 ? 15.119 54.542 15.100 1.00 30.71 265 SER A CA 1
ATOM 1123 C C . SER A 1 163 ? 15.484 55.116 13.727 1.00 30.92 265 SER A C 1
ATOM 1124 O O . SER A 1 163 ? 14.967 54.657 12.687 1.00 29.39 265 SER A O 1
ATOM 1127 N N . ASN A 1 164 ? 16.367 56.100 13.704 1.00 30.53 266 ASN A N 1
ATOM 1128 C CA . ASN A 1 164 ? 16.834 56.680 12.416 1.00 30.12 266 ASN A CA 1
ATOM 1129 C C . ASN A 1 164 ? 17.551 55.651 11.575 1.00 30.37 266 ASN A C 1
ATOM 1130 O O . ASN A 1 164 ? 17.453 55.647 10.341 1.00 28.66 266 ASN A O 1
ATOM 1135 N N . THR A 1 165 ? 18.241 54.733 12.268 1.00 30.18 267 THR A N 1
ATOM 1136 C CA . THR A 1 165 ? 18.847 53.567 11.623 1.00 29.92 267 THR A CA 1
ATOM 1137 C C . THR A 1 165 ? 17.835 52.752 10.830 1.00 29.79 267 THR A C 1
ATOM 1138 O O . THR A 1 165 ? 18.068 52.436 9.654 1.00 28.42 267 THR A O 1
ATOM 1142 N N A SER A 1 166 ? 16.701 52.433 11.450 0.50 29.59 268 SER A N 1
ATOM 1143 N N B SER A 1 166 ? 16.706 52.402 11.445 0.50 29.51 268 SER A N 1
ATOM 1144 C CA A SER A 1 166 ? 15.660 51.670 10.748 0.50 29.47 268 SER A CA 1
ATOM 1145 C CA B SER A 1 166 ? 15.688 51.654 10.691 0.50 29.29 268 SER A CA 1
ATOM 1146 C C A SER A 1 166 ? 14.953 52.454 9.619 0.50 29.33 268 SER A C 1
ATOM 1147 C C B SER A 1 166 ? 15.061 52.480 9.552 0.50 29.17 268 SER A C 1
ATOM 1148 O O A SER A 1 166 ? 14.533 51.875 8.631 0.50 28.92 268 SER A O 1
ATOM 1149 O O B SER A 1 166 ? 14.809 51.952 8.479 0.50 29.00 268 SER A O 1
ATOM 1154 N N . LEU A 1 167 ? 14.770 53.760 9.802 1.00 29.67 269 LEU A N 1
ATOM 1155 C CA . LEU A 1 167 ? 14.194 54.636 8.755 1.00 29.04 269 LEU A CA 1
ATOM 1156 C C . LEU A 1 167 ? 15.130 54.725 7.555 1.00 29.61 269 LEU A C 1
ATOM 1157 O O . LEU A 1 167 ? 14.694 54.565 6.415 1.00 29.08 269 LEU A O 1
ATOM 1162 N N . ALA A 1 168 ? 16.436 54.913 7.809 1.00 29.42 270 ALA A N 1
ATOM 1163 C CA . ALA A 1 168 ? 17.395 55.002 6.677 1.00 29.22 270 ALA A CA 1
ATOM 1164 C C . ALA A 1 168 ? 17.397 53.712 5.878 1.00 29.52 270 ALA A C 1
ATOM 1165 O O . ALA A 1 168 ? 17.447 53.729 4.652 1.00 29.80 270 ALA A O 1
ATOM 1167 N N . SER A 1 169 ? 17.313 52.576 6.574 1.00 30.07 271 SER A N 1
ATOM 1168 C CA . SER A 1 169 ? 17.292 51.292 5.878 1.00 30.59 271 SER A CA 1
ATOM 1169 C C . SER A 1 169 ? 16.020 51.146 5.011 1.00 30.16 271 SER A C 1
ATOM 1170 O O . SER A 1 169 ? 16.061 50.777 3.805 1.00 30.78 271 SER A O 1
ATOM 1173 N N . PHE A 1 170 ? 14.890 51.489 5.615 1.00 30.32 272 PHE A N 1
ATOM 1174 C CA . PHE A 1 170 ? 13.595 51.376 4.926 1.00 31.42 272 PHE A CA 1
ATOM 1175 C C . PHE A 1 170 ? 13.599 52.215 3.636 1.00 30.75 272 PHE A C 1
ATOM 1176 O O . PHE A 1 170 ? 13.150 51.769 2.576 1.00 30.82 272 PHE A O 1
ATOM 1184 N N . PHE A 1 171 ? 14.074 53.451 3.733 1.00 29.91 273 PHE A N 1
ATOM 1185 C CA . PHE A 1 171 ? 14.043 54.332 2.532 1.00 29.39 273 PHE A CA 1
ATOM 1186 C C . PHE A 1 171 ? 15.224 54.165 1.557 1.00 30.59 273 PHE A C 1
ATOM 1187 O O . PHE A 1 171 ? 15.207 54.793 0.504 1.00 32.71 273 PHE A O 1
ATOM 1195 N N . GLY A 1 172 ? 16.198 53.302 1.894 1.00 29.86 274 GLY A N 1
ATOM 1196 C CA . GLY A 1 172 ? 17.461 53.130 1.141 1.00 31.25 274 GLY A CA 1
ATOM 1197 C C . GLY A 1 172 ? 17.273 52.706 -0.306 1.00 31.33 274 GLY A C 1
ATOM 1198 O O . GLY A 1 172 ? 18.028 53.167 -1.225 1.00 31.23 274 GLY A O 1
ATOM 1199 N N . ILE A 1 173 ? 16.235 51.891 -0.551 1.00 30.42 275 ILE A N 1
ATOM 1200 C CA . ILE A 1 173 ? 15.969 51.442 -1.958 1.00 31.44 275 ILE A CA 1
ATOM 1201 C C . ILE A 1 173 ? 15.415 52.531 -2.943 1.00 32.22 275 ILE A C 1
ATOM 1202 O O . ILE A 1 173 ? 15.555 52.406 -4.193 1.00 32.26 275 ILE A O 1
ATOM 1207 N N . PHE A 1 174 ? 14.774 53.580 -2.404 1.00 31.72 276 PHE A N 1
ATOM 1208 C CA . PHE A 1 174 ? 14.053 54.541 -3.237 1.00 32.87 276 PHE A CA 1
ATOM 1209 C C . PHE A 1 174 ? 15.044 55.514 -3.865 1.00 34.38 276 PHE A C 1
ATOM 1210 O O . PHE A 1 174 ? 16.152 55.674 -3.352 1.00 35.16 276 PHE A O 1
ATOM 1218 N N . ASP A 1 175 ? 14.657 56.116 -4.982 1.00 35.32 277 ASP A N 1
ATOM 1219 C CA . ASP A 1 175 ? 15.513 57.038 -5.779 1.00 36.77 277 ASP A CA 1
ATOM 1220 C C . ASP A 1 175 ? 15.041 58.393 -5.286 1.00 36.34 277 ASP A C 1
ATOM 1221 O O . ASP A 1 175 ? 13.942 58.839 -5.631 1.00 35.48 277 ASP A O 1
ATOM 1226 N N A SER A 1 176 ? 15.858 59.057 -4.469 0.50 36.20 278 SER A N 1
ATOM 1227 N N B SER A 1 176 ? 15.880 59.008 -4.450 0.50 36.42 278 SER A N 1
ATOM 1228 C CA A SER A 1 176 ? 15.439 60.303 -3.845 0.50 36.36 278 SER A CA 1
ATOM 1229 C CA B SER A 1 176 ? 15.522 60.196 -3.705 0.50 36.73 278 SER A CA 1
ATOM 1230 C C A SER A 1 176 ? 15.013 61.357 -4.867 0.50 36.45 278 SER A C 1
ATOM 1231 C C B SER A 1 176 ? 15.196 61.365 -4.611 0.50 36.82 278 SER A C 1
ATOM 1232 O O A SER A 1 176 ? 13.898 61.866 -4.814 0.50 35.89 278 SER A O 1
ATOM 1233 O O B SER A 1 176 ? 14.338 62.173 -4.299 0.50 36.03 278 SER A O 1
ATOM 1238 N N A HIS A 1 177 ? 15.898 61.672 -5.806 0.50 36.42 279 HIS A N 1
ATOM 1239 N N B HIS A 1 177 ? 15.888 61.453 -5.739 0.50 36.58 279 HIS A N 1
ATOM 1240 C CA A HIS A 1 177 ? 15.599 62.731 -6.763 0.50 36.37 279 HIS A CA 1
ATOM 1241 C CA B HIS A 1 177 ? 15.667 62.584 -6.626 0.50 36.76 279 HIS A CA 1
ATOM 1242 C C A HIS A 1 177 ? 14.249 62.493 -7.402 0.50 35.83 279 HIS A C 1
ATOM 1243 C C B HIS A 1 177 ? 14.309 62.456 -7.315 0.50 36.00 279 HIS A C 1
ATOM 1244 O O A HIS A 1 177 ? 13.435 63.416 -7.541 0.50 36.46 279 HIS A O 1
ATOM 1245 O O B HIS A 1 177 ? 13.533 63.414 -7.344 0.50 36.79 279 HIS A O 1
ATOM 1258 N N . LEU A 1 178 ? 13.993 61.248 -7.782 1.00 35.12 280 LEU A N 1
ATOM 1259 C CA . LEU A 1 178 ? 12.708 60.929 -8.403 1.00 34.54 280 LEU A CA 1
ATOM 1260 C C . LEU A 1 178 ? 11.554 61.195 -7.465 1.00 34.18 280 LEU A C 1
ATOM 1261 O O . LEU A 1 178 ? 10.549 61.768 -7.869 1.00 34.03 280 LEU A O 1
ATOM 1266 N N . GLU A 1 179 ? 11.704 60.789 -6.200 1.00 33.64 281 GLU A N 1
ATOM 1267 C CA . GLU A 1 179 ? 10.598 60.958 -5.244 1.00 34.05 281 GLU A CA 1
ATOM 1268 C C . GLU A 1 179 ? 10.363 62.444 -4.951 1.00 34.79 281 GLU A C 1
ATOM 1269 O O . GLU A 1 179 ? 9.228 62.956 -4.986 1.00 35.13 281 GLU A O 1
ATOM 1275 N N . VAL A 1 180 ? 11.438 63.164 -4.685 1.00 36.74 282 VAL A N 1
ATOM 1276 C CA . VAL A 1 180 ? 11.293 64.618 -4.449 1.00 38.62 282 VAL A CA 1
ATOM 1277 C C . VAL A 1 180 ? 10.701 65.358 -5.691 1.00 37.68 282 VAL A C 1
ATOM 1278 O O . VAL A 1 180 ? 9.807 66.173 -5.542 1.00 38.06 282 VAL A O 1
ATOM 1282 N N A SER A 1 181 ? 11.145 65.010 -6.895 0.50 37.61 283 SER A N 1
ATOM 1283 N N B SER A 1 181 ? 11.124 64.989 -6.900 0.50 38.42 283 SER A N 1
ATOM 1284 C CA A SER A 1 181 ? 10.649 65.695 -8.088 0.50 36.49 283 SER A CA 1
ATOM 1285 C CA B SER A 1 181 ? 10.596 65.622 -8.117 0.50 38.07 283 SER A CA 1
ATOM 1286 C C A SER A 1 181 ? 9.234 65.274 -8.478 0.50 36.61 283 SER A C 1
ATOM 1287 C C B SER A 1 181 ? 9.198 65.134 -8.513 0.50 38.46 283 SER A C 1
ATOM 1288 O O A SER A 1 181 ? 8.657 65.871 -9.382 0.50 35.90 283 SER A O 1
ATOM 1289 O O B SER A 1 181 ? 8.650 65.595 -9.520 0.50 37.85 283 SER A O 1
ATOM 1294 N N A SER A 1 182 ? 8.642 64.273 -7.795 0.50 35.17 284 SER A N 1
ATOM 1295 N N B SER A 1 182 ? 8.598 64.212 -7.739 0.50 36.94 284 SER A N 1
ATOM 1296 C CA A SER A 1 182 ? 7.305 63.790 -8.201 0.50 34.09 284 SER A CA 1
ATOM 1297 C CA B SER A 1 182 ? 7.258 63.704 -8.090 0.50 36.42 284 SER A CA 1
ATOM 1298 C C A SER A 1 182 ? 6.162 64.685 -7.727 0.50 34.26 284 SER A C 1
ATOM 1299 C C B SER A 1 182 ? 6.142 64.659 -7.686 0.50 35.53 284 SER A C 1
ATOM 1300 O O A SER A 1 182 ? 5.001 64.421 -8.041 0.50 34.30 284 SER A O 1
ATOM 1301 O O B SER A 1 182 ? 4.981 64.424 -8.021 0.50 35.50 284 SER A O 1
ATOM 1306 N N . VAL A 1 183 ? 6.486 65.712 -6.950 1.00 34.83 285 VAL A N 1
ATOM 1307 C CA . VAL A 1 183 ? 5.512 66.735 -6.540 1.00 34.10 285 VAL A CA 1
ATOM 1308 C C . VAL A 1 183 ? 5.177 67.587 -7.806 1.00 35.28 285 VAL A C 1
ATOM 1309 O O . VAL A 1 183 ? 6.065 68.071 -8.473 1.00 33.79 285 VAL A O 1
ATOM 1313 N N . ASN A 1 184 ? 3.898 67.728 -8.128 1.00 36.23 286 ASN A N 1
ATOM 1314 C CA . ASN A 1 184 ? 3.402 68.472 -9.288 1.00 36.74 286 ASN A CA 1
ATOM 1315 C C . ASN A 1 184 ? 3.246 69.970 -8.914 1.00 37.83 286 ASN A C 1
ATOM 1316 O O . ASN A 1 184 ? 2.542 70.302 -7.950 1.00 37.17 286 ASN A O 1
ATOM 1321 N N . THR A 1 185 ? 3.905 70.855 -9.677 1.00 38.16 287 THR A N 1
ATOM 1322 C CA . THR A 1 185 ? 3.927 72.302 -9.361 1.00 39.46 287 THR A CA 1
ATOM 1323 C C . THR A 1 185 ? 2.907 73.122 -10.147 1.00 40.58 287 THR A C 1
ATOM 1324 O O . THR A 1 185 ? 2.807 74.367 -9.974 1.00 42.52 287 THR A O 1
ATOM 1328 N N . SER A 1 186 ? 2.066 72.438 -10.913 1.00 40.55 288 SER A N 1
ATOM 1329 C CA . SER A 1 186 ? 1.212 73.112 -11.897 1.00 40.65 288 SER A CA 1
ATOM 1330 C C . SER A 1 186 ? -0.272 73.267 -11.544 1.00 40.17 288 SER A C 1
ATOM 1331 O O . SER A 1 186 ? -1.051 73.741 -12.365 1.00 39.28 288 SER A O 1
ATOM 1334 N N . SER A 1 187 ? -0.692 72.874 -10.331 1.00 38.30 289 SER A N 1
ATOM 1335 C CA . SER A 1 187 ? -2.090 73.076 -9.927 1.00 37.87 289 SER A CA 1
ATOM 1336 C C . SER A 1 187 ? -2.459 74.555 -9.810 1.00 38.68 289 SER A C 1
ATOM 1337 O O . SER A 1 187 ? -1.599 75.400 -9.497 1.00 39.04 289 SER A O 1
ATOM 1340 N N . ASN A 1 188 ? -3.734 74.855 -10.035 1.00 38.96 290 ASN A N 1
ATOM 1341 C CA . ASN A 1 188 ? -4.289 76.197 -9.767 1.00 40.60 290 ASN A CA 1
ATOM 1342 C C . ASN A 1 188 ? -4.900 76.403 -8.394 1.00 40.67 290 ASN A C 1
ATOM 1343 O O . ASN A 1 188 ? -5.346 77.525 -8.094 1.00 40.03 290 ASN A O 1
ATOM 1348 N N . TYR A 1 189 ? -4.923 75.350 -7.557 1.00 38.81 291 TYR A N 1
ATOM 1349 C CA . TYR A 1 189 ? -5.626 75.379 -6.260 1.00 37.92 291 TYR A CA 1
ATOM 1350 C C . TYR A 1 189 ? -4.815 74.817 -5.069 1.00 36.69 291 TYR A C 1
ATOM 1351 O O . TYR A 1 189 ? -5.194 74.982 -3.912 1.00 36.39 291 TYR A O 1
ATOM 1360 N N . ASP A 1 190 ? -3.742 74.114 -5.374 1.00 34.76 292 ASP A N 1
ATOM 1361 C CA . ASP A 1 190 ? -3.004 73.375 -4.374 1.00 34.00 292 ASP A CA 1
ATOM 1362 C C . ASP A 1 190 ? -2.149 74.351 -3.573 1.00 32.86 292 ASP A C 1
ATOM 1363 O O . ASP A 1 190 ? -1.135 74.837 -4.065 1.00 33.82 292 ASP A O 1
ATOM 1368 N N . THR A 1 191 ? -2.530 74.582 -2.339 1.00 32.40 293 THR A N 1
ATOM 1369 C CA . THR A 1 191 ? -1.716 75.374 -1.426 1.00 34.38 293 THR A CA 1
ATOM 1370 C C . THR A 1 191 ? -0.842 74.522 -0.476 1.00 33.79 293 THR A C 1
ATOM 1371 O O . THR A 1 191 ? -0.238 75.060 0.465 1.00 34.49 293 THR A O 1
ATOM 1375 N N . ALA A 1 192 ? -0.757 73.210 -0.706 1.00 32.60 294 ALA A N 1
ATOM 1376 C CA . ALA A 1 192 ? 0.018 72.363 0.215 1.00 32.11 294 ALA A CA 1
ATOM 1377 C C . ALA A 1 192 ? 1.274 71.789 -0.431 1.00 31.81 294 ALA A C 1
ATOM 1378 O O . ALA A 1 192 ? 2.120 71.197 0.257 1.00 31.69 294 ALA A O 1
ATOM 1380 N N . TYR A 1 193 ? 1.403 71.924 -1.744 1.00 31.99 295 TYR A N 1
ATOM 1381 C CA . TYR A 1 193 ? 2.479 71.232 -2.450 1.00 32.67 295 TYR A CA 1
ATOM 1382 C C . TYR A 1 193 ? 3.895 71.661 -2.045 1.00 32.01 295 TYR A C 1
ATOM 1383 O O . TYR A 1 193 ? 4.825 70.875 -2.142 1.00 30.68 295 TYR A O 1
ATOM 1392 N N . ALA A 1 194 ? 4.059 72.916 -1.623 1.00 31.16 296 ALA A N 1
ATOM 1393 C CA . ALA A 1 194 ? 5.389 73.419 -1.257 1.00 31.69 296 ALA A CA 1
ATOM 1394 C C . ALA A 1 194 ? 5.747 72.775 0.095 1.00 32.25 296 ALA A C 1
ATOM 1395 O O . ALA A 1 194 ? 6.907 72.492 0.351 1.00 32.86 296 ALA A O 1
ATOM 1397 N N . LEU A 1 195 ? 4.757 72.611 0.944 1.00 29.87 297 LEU A N 1
ATOM 1398 C CA . LEU A 1 195 ? 4.985 71.988 2.241 1.00 31.14 297 LEU A CA 1
ATOM 1399 C C . LEU A 1 195 ? 5.295 70.501 2.011 1.00 30.58 297 LEU A C 1
ATOM 1400 O O . LEU A 1 195 ? 6.202 69.921 2.644 1.00 30.45 297 LEU A O 1
ATOM 1405 N N . LEU A 1 196 ? 4.540 69.889 1.093 1.00 30.56 298 LEU A N 1
ATOM 1406 C CA . LEU A 1 196 ? 4.792 68.488 0.718 1.00 30.08 298 LEU A CA 1
ATOM 1407 C C . LEU A 1 196 ? 6.216 68.324 0.155 1.00 31.25 298 LEU A C 1
ATOM 1408 O O . LEU A 1 196 ? 6.961 67.401 0.529 1.00 30.78 298 LEU A O 1
ATOM 1413 N N . SER A 1 197 ? 6.617 69.234 -0.723 1.00 30.62 299 SER A N 1
ATOM 1414 C CA . SER A 1 197 ? 7.942 69.193 -1.235 1.00 32.87 299 SER A CA 1
ATOM 1415 C C . SER A 1 197 ? 9.051 69.254 -0.146 1.00 33.31 299 SER A C 1
ATOM 1416 O O . SER A 1 197 ? 10.029 68.493 -0.217 1.00 32.69 299 SER A O 1
ATOM 1419 N N . ASP A 1 198 ? 8.922 70.191 0.804 1.00 33.27 300 ASP A N 1
ATOM 1420 C CA . ASP A 1 198 ? 9.811 70.290 1.954 1.00 33.90 300 ASP A CA 1
ATOM 1421 C C . ASP A 1 198 ? 9.809 68.973 2.769 1.00 33.21 300 ASP A C 1
ATOM 1422 O O . ASP A 1 198 ? 10.868 68.517 3.194 1.00 32.81 300 ASP A O 1
ATOM 1427 N N . ALA A 1 199 ? 8.628 68.384 2.992 1.00 30.53 301 ALA A N 1
ATOM 1428 C CA . ALA A 1 199 ? 8.518 67.097 3.682 1.00 29.44 301 ALA A CA 1
ATOM 1429 C C . ALA A 1 199 ? 9.368 66.034 2.975 1.00 29.48 301 ALA A C 1
ATOM 1430 O O . ALA A 1 199 ? 10.147 65.325 3.623 1.00 29.95 301 ALA A O 1
ATOM 1432 N N . LEU A 1 200 ? 9.270 65.949 1.648 1.00 28.89 302 LEU A N 1
ATOM 1433 C CA . LEU A 1 200 ? 9.980 64.912 0.961 1.00 30.58 302 LEU A CA 1
ATOM 1434 C C . LEU A 1 200 ? 11.465 65.207 0.920 1.00 30.94 302 LEU A C 1
ATOM 1435 O O . LEU A 1 200 ? 12.265 64.278 1.036 1.00 31.10 302 LEU A O 1
ATOM 1440 N N A GLN A 1 201 ? 11.806 66.477 0.744 0.50 30.54 303 GLN A N 1
ATOM 1441 N N B GLN A 1 201 ? 11.857 66.466 0.736 0.50 31.24 303 GLN A N 1
ATOM 1442 C CA A GLN A 1 201 ? 13.199 66.922 0.768 0.50 31.56 303 GLN A CA 1
ATOM 1443 C CA B GLN A 1 201 ? 13.299 66.800 0.744 0.50 32.58 303 GLN A CA 1
ATOM 1444 C C A GLN A 1 201 ? 13.839 66.475 2.050 0.50 31.73 303 GLN A C 1
ATOM 1445 C C B GLN A 1 201 ? 13.900 66.475 2.089 0.50 32.52 303 GLN A C 1
ATOM 1446 O O A GLN A 1 201 ? 14.909 65.850 2.027 0.50 32.42 303 GLN A O 1
ATOM 1447 O O B GLN A 1 201 ? 15.018 65.948 2.152 0.50 33.18 303 GLN A O 1
ATOM 1458 N N . ARG A 1 202 ? 13.194 66.809 3.162 1.00 31.26 304 ARG A N 1
ATOM 1459 C CA . ARG A 1 202 ? 13.651 66.393 4.493 1.00 33.71 304 ARG A CA 1
ATOM 1460 C C . ARG A 1 202 ? 13.768 64.860 4.636 1.00 32.73 304 ARG A C 1
ATOM 1461 O O . ARG A 1 202 ? 14.760 64.316 5.176 1.00 32.17 304 ARG A O 1
ATOM 1469 N N . LEU A 1 203 ? 12.724 64.161 4.194 1.00 32.80 305 LEU A N 1
ATOM 1470 C CA . LEU A 1 203 ? 12.724 62.687 4.295 1.00 31.34 305 LEU A CA 1
ATOM 1471 C C . LEU A 1 203 ? 14.002 62.108 3.667 1.00 31.42 305 LEU A C 1
ATOM 1472 O O . LEU A 1 203 ? 14.720 61.298 4.278 1.00 31.09 305 LEU A O 1
ATOM 1477 N N . TYR A 1 204 ? 14.275 62.517 2.437 1.00 30.68 306 TYR A N 1
ATOM 1478 C CA . TYR A 1 204 ? 15.363 61.969 1.654 1.00 30.76 306 TYR A CA 1
ATOM 1479 C C . TYR A 1 204 ? 16.739 62.581 1.928 1.00 31.76 306 TYR A C 1
ATOM 1480 O O . TYR A 1 204 ? 17.726 62.112 1.397 1.00 32.59 306 TYR A O 1
ATOM 1489 N N . SER A 1 205 ? 16.805 63.543 2.870 1.00 32.85 307 SER A N 1
ATOM 1490 C CA . SER A 1 205 ? 18.090 63.976 3.426 1.00 33.33 307 SER A CA 1
ATOM 1491 C C . SER A 1 205 ? 18.728 62.871 4.295 1.00 33.79 307 SER A C 1
ATOM 1492 O O . SER A 1 205 ? 19.929 62.921 4.568 1.00 32.29 307 SER A O 1
ATOM 1495 N N . ALA A 1 206 ? 17.929 61.880 4.730 1.00 33.06 308 ALA A N 1
ATOM 1496 C CA . ALA A 1 206 ? 18.422 60.781 5.572 1.00 32.34 308 ALA A CA 1
ATOM 1497 C C . ALA A 1 206 ? 19.257 61.268 6.763 1.00 33.91 308 ALA A C 1
ATOM 1498 O O . ALA A 1 206 ? 20.418 60.885 6.916 1.00 33.33 308 ALA A O 1
ATOM 1500 N N . THR A 1 207 ? 18.657 62.122 7.597 1.00 32.42 309 THR A N 1
ATOM 1501 C CA . THR A 1 207 ? 19.280 62.650 8.818 1.00 34.04 309 THR A CA 1
ATOM 1502 C C . THR A 1 207 ? 18.297 62.542 9.998 1.00 33.67 309 THR A C 1
ATOM 1503 O O . THR A 1 207 ? 17.089 62.452 9.772 1.00 32.93 309 THR A O 1
ATOM 1507 N N . ASP A 1 208 ? 18.801 62.586 11.232 1.00 33.96 310 ASP A N 1
ATOM 1508 C CA . ASP A 1 208 ? 17.955 62.563 12.453 1.00 34.62 310 ASP A CA 1
ATOM 1509 C C . ASP A 1 208 ? 16.885 63.669 12.397 1.00 34.49 310 ASP A C 1
ATOM 1510 O O . ASP A 1 208 ? 15.696 63.430 12.680 1.00 33.57 310 ASP A O 1
ATOM 1515 N N . GLU A 1 209 ? 17.314 64.877 12.042 1.00 33.87 311 GLU A N 1
ATOM 1516 C CA . GLU A 1 209 ? 16.381 66.012 11.921 1.00 35.99 311 GLU A CA 1
ATOM 1517 C C . GLU A 1 209 ? 15.431 65.818 10.748 1.00 32.78 311 GLU A C 1
ATOM 1518 O O . GLU A 1 209 ? 14.267 66.144 10.847 1.00 32.49 311 GLU A O 1
ATOM 1524 N N . GLY A 1 210 ? 15.935 65.262 9.660 1.00 31.03 312 GLY A N 1
ATOM 1525 C CA . GLY A 1 210 ? 15.157 65.045 8.443 1.00 31.24 312 GLY A CA 1
ATOM 1526 C C . GLY A 1 210 ? 13.918 64.188 8.685 1.00 30.56 312 GLY A C 1
ATOM 1527 O O . GLY A 1 210 ? 12.832 64.567 8.263 1.00 28.89 312 GLY A O 1
ATOM 1528 N N . TYR A 1 211 ? 14.047 63.098 9.450 1.00 30.61 313 TYR A N 1
ATOM 1529 C CA . TYR A 1 211 ? 12.894 62.221 9.697 1.00 29.85 313 TYR A CA 1
ATOM 1530 C C . TYR A 1 211 ? 11.835 62.872 10.589 1.00 30.63 313 TYR A C 1
ATOM 1531 O O . TYR A 1 211 ? 10.647 62.718 10.349 1.00 29.99 313 TYR A O 1
ATOM 1540 N N . LEU A 1 212 ? 12.271 63.542 11.661 1.00 30.71 314 LEU A N 1
ATOM 1541 C CA . LEU A 1 212 ? 11.363 64.273 12.555 1.00 30.99 314 LEU A CA 1
ATOM 1542 C C . LEU A 1 212 ? 10.589 65.350 11.783 1.00 30.70 314 LEU A C 1
ATOM 1543 O O . LEU A 1 212 ? 9.398 65.452 11.939 1.00 31.22 314 LEU A O 1
ATOM 1548 N N . VAL A 1 213 ? 11.274 66.115 10.934 1.00 29.54 315 VAL A N 1
ATOM 1549 C CA . VAL A 1 213 ? 10.618 67.134 10.137 1.00 30.07 315 VAL A CA 1
ATOM 1550 C C . VAL A 1 213 ? 9.725 66.528 9.063 1.00 30.81 315 VAL A C 1
ATOM 1551 O O . VAL A 1 213 ? 8.630 66.999 8.876 1.00 31.56 315 VAL A O 1
ATOM 1555 N N . ALA A 1 214 ? 10.180 65.481 8.376 1.00 29.13 316 ALA A N 1
ATOM 1556 C CA . ALA A 1 214 ? 9.324 64.806 7.427 1.00 30.04 316 ALA A CA 1
ATOM 1557 C C . ALA A 1 214 ? 8.029 64.330 8.075 1.00 29.94 316 ALA A C 1
ATOM 1558 O O . ALA A 1 214 ? 6.953 64.554 7.538 1.00 30.47 316 ALA A O 1
ATOM 1560 N N . ASN A 1 215 ? 8.124 63.712 9.247 1.00 29.57 317 ASN A N 1
ATOM 1561 C CA . ASN A 1 215 ? 6.957 63.187 9.941 1.00 29.86 317 ASN A CA 1
ATOM 1562 C C . ASN A 1 215 ? 5.984 64.307 10.256 1.00 30.32 317 ASN A C 1
ATOM 1563 O O . ASN A 1 215 ? 4.784 64.159 10.037 1.00 29.91 317 ASN A O 1
ATOM 1568 N N . ASP A 1 216 ? 6.492 65.420 10.784 1.00 30.34 318 ASP A N 1
ATOM 1569 C CA . ASP A 1 216 ? 5.658 66.573 11.111 1.00 30.80 318 ASP A CA 1
ATOM 1570 C C . ASP A 1 216 ? 4.924 67.128 9.859 1.00 30.24 318 ASP A C 1
ATOM 1571 O O . ASP A 1 216 ? 3.694 67.319 9.856 1.00 28.72 318 ASP A O 1
ATOM 1576 N N . LEU A 1 217 ? 5.671 67.311 8.777 1.00 29.48 319 LEU A N 1
ATOM 1577 C CA . LEU A 1 217 ? 5.173 68.024 7.619 1.00 29.76 319 LEU A CA 1
ATOM 1578 C C . LEU A 1 217 ? 4.282 67.141 6.720 1.00 30.09 319 LEU A C 1
ATOM 1579 O O . LEU A 1 217 ? 3.367 67.646 6.058 1.00 29.58 319 LEU A O 1
ATOM 1584 N N . LEU A 1 218 ? 4.549 65.831 6.702 1.00 30.23 320 LEU A N 1
ATOM 1585 C CA . LEU A 1 218 ? 3.637 64.902 5.996 1.00 30.24 320 LEU A CA 1
ATOM 1586 C C . LEU A 1 218 ? 2.281 64.967 6.662 1.00 30.33 320 LEU A C 1
ATOM 1587 O O . LEU A 1 218 ? 1.271 65.068 5.974 1.00 30.95 320 LEU A O 1
ATOM 1592 N N . THR A 1 219 ? 2.238 64.874 7.998 1.00 31.17 321 THR A N 1
ATOM 1593 C CA . THR A 1 219 ? 0.952 64.953 8.728 1.00 31.37 321 THR A CA 1
ATOM 1594 C C . THR A 1 219 ? 0.214 66.267 8.432 1.00 31.77 321 THR A C 1
ATOM 1595 O O . THR A 1 219 ? -1.016 66.291 8.146 1.00 30.50 321 THR A O 1
ATOM 1599 N N . LYS A 1 220 ? 0.954 67.368 8.527 1.00 30.65 322 LYS A N 1
ATOM 1600 C CA . LYS A 1 220 ? 0.391 68.670 8.154 1.00 30.71 322 LYS A CA 1
ATOM 1601 C C . LYS A 1 220 ? -0.075 68.777 6.704 1.00 30.83 322 LYS A C 1
ATOM 1602 O O . LYS A 1 220 ? -1.141 69.355 6.467 1.00 30.79 322 LYS A O 1
ATOM 1608 N N . SER A 1 221 ? 0.716 68.280 5.742 1.00 29.97 323 SER A N 1
ATOM 1609 C CA . SER A 1 221 ? 0.294 68.252 4.341 1.00 30.49 323 SER A CA 1
ATOM 1610 C C . SER A 1 221 ? -0.980 67.430 4.136 1.00 30.87 323 SER A C 1
ATOM 1611 O O . SER A 1 221 ? -1.853 67.841 3.378 1.00 31.10 323 SER A O 1
ATOM 1614 N N . THR A 1 222 ? -1.073 66.264 4.787 1.00 31.35 324 THR A N 1
ATOM 1615 C CA . THR A 1 222 ? -2.251 65.373 4.657 1.00 31.42 324 THR A CA 1
ATOM 1616 C C . THR A 1 222 ? -3.489 66.112 5.165 1.00 32.18 324 THR A C 1
ATOM 1617 O O . THR A 1 222 ? -4.574 66.087 4.526 1.00 32.22 324 THR A O 1
ATOM 1621 N N . ASP A 1 223 ? -3.343 66.789 6.297 1.00 31.62 325 ASP A N 1
ATOM 1622 C CA . ASP A 1 223 ? -4.468 67.527 6.862 1.00 31.79 325 ASP A CA 1
ATOM 1623 C C . ASP A 1 223 ? -4.911 68.623 5.910 1.00 31.53 325 ASP A C 1
ATOM 1624 O O . ASP A 1 223 ? -6.107 68.804 5.722 1.00 32.12 325 ASP A O 1
ATOM 1629 N N . MET A 1 224 ? -3.968 69.321 5.285 1.00 31.36 326 MET A N 1
ATOM 1630 C CA . MET A 1 224 ? -4.303 70.358 4.304 1.00 33.58 326 MET A CA 1
ATOM 1631 C C . MET A 1 224 ? -4.976 69.744 3.082 1.00 32.48 326 MET A C 1
ATOM 1632 O O . MET A 1 224 ? -5.943 70.301 2.575 1.00 33.25 326 MET A O 1
ATOM 1637 N N . TYR A 1 225 ? -4.488 68.593 2.630 1.00 31.80 327 TYR A N 1
ATOM 1638 C CA . TYR A 1 225 ? -5.085 67.892 1.478 1.00 31.97 327 TYR A CA 1
ATOM 1639 C C . TYR A 1 225 ? -6.519 67.446 1.731 1.00 32.49 327 TYR A C 1
ATOM 1640 O O . TYR A 1 225 ? -7.365 67.614 0.834 1.00 31.65 327 TYR A O 1
ATOM 1649 N N . HIS A 1 226 ? -6.805 66.964 2.954 1.00 33.21 328 HIS A N 1
ATOM 1650 C CA . HIS A 1 226 ? -8.165 66.555 3.336 1.00 34.20 328 HIS A CA 1
ATOM 1651 C C . HIS A 1 226 ? -9.118 67.760 3.229 1.00 35.07 328 HIS A C 1
ATOM 1652 O O . HIS A 1 226 ? -10.281 67.611 2.825 1.00 36.37 328 HIS A O 1
ATOM 1659 N N A SER A 1 227 ? -8.624 68.931 3.618 0.50 34.57 329 SER A N 1
ATOM 1660 N N B SER A 1 227 ? -8.645 68.945 3.593 0.50 34.31 329 SER A N 1
ATOM 1661 C CA A SER A 1 227 ? -9.372 70.184 3.513 0.50 35.30 329 SER A CA 1
ATOM 1662 C CA B SER A 1 227 ? -9.457 70.165 3.481 0.50 34.68 329 SER A CA 1
ATOM 1663 C C A SER A 1 227 ? -9.633 70.579 2.064 0.50 35.08 329 SER A C 1
ATOM 1664 C C B SER A 1 227 ? -9.646 70.624 2.042 0.50 34.81 329 SER A C 1
ATOM 1665 O O A SER A 1 227 ? -10.776 70.829 1.684 0.50 35.14 329 SER A O 1
ATOM 1666 O O B SER A 1 227 ? -10.757 70.964 1.640 0.50 34.89 329 SER A O 1
ATOM 1671 N N . LEU A 1 228 ? -8.567 70.607 1.271 1.00 34.23 330 LEU A N 1
ATOM 1672 C CA . LEU A 1 228 ? -8.591 70.971 -0.148 1.00 35.89 330 LEU A CA 1
ATOM 1673 C C . LEU A 1 228 ? -9.522 70.077 -0.993 1.00 38.00 330 LEU A C 1
ATOM 1674 O O . LEU A 1 228 ? -10.330 70.578 -1.820 1.00 37.00 330 LEU A O 1
ATOM 1679 N N . LEU A 1 229 ? -9.473 68.773 -0.712 1.00 38.39 331 LEU A N 1
ATOM 1680 C CA . LEU A 1 229 ? -10.319 67.811 -1.407 1.00 40.20 331 LEU A CA 1
ATOM 1681 C C . LEU A 1 229 ? -11.766 68.071 -1.045 1.00 42.33 331 LEU A C 1
ATOM 1682 O O . LEU A 1 229 ? -12.633 67.792 -1.834 1.00 44.07 331 LEU A O 1
ATOM 1687 N N . SER A 1 230 ? -11.984 68.570 0.170 1.00 45.67 332 SER A N 1
ATOM 1688 C CA . SER A 1 230 ? -13.150 69.395 0.623 1.00 47.75 332 SER A CA 1
ATOM 1689 C C . SER A 1 230 ? -14.035 68.650 1.565 1.00 48.79 332 SER A C 1
ATOM 1690 O O . SER A 1 230 ? -13.595 67.615 2.058 1.00 51.43 332 SER A O 1
ATOM 1693 N N . THR A 1 233 ? -13.301 73.128 -5.342 1.00 52.76 335 THR A N 1
ATOM 1694 C CA . THR A 1 233 ? -12.667 73.186 -6.653 1.00 51.94 335 THR A CA 1
ATOM 1695 C C . THR A 1 233 ? -11.249 72.580 -6.577 1.00 49.97 335 THR A C 1
ATOM 1696 O O . THR A 1 233 ? -10.390 73.055 -5.833 1.00 50.13 335 THR A O 1
ATOM 1700 N N . VAL A 1 234 ? -11.034 71.530 -7.361 1.00 47.73 336 VAL A N 1
ATOM 1701 C CA . VAL A 1 234 ? -9.839 70.684 -7.305 1.00 45.94 336 VAL A CA 1
ATOM 1702 C C . VAL A 1 234 ? -9.433 70.498 -8.751 1.00 44.11 336 VAL A C 1
ATOM 1703 O O . VAL A 1 234 ? -10.300 70.551 -9.621 1.00 42.82 336 VAL A O 1
ATOM 1707 N N . ASP A 1 235 ? -8.144 70.275 -9.017 1.00 41.67 337 ASP A N 1
ATOM 1708 C CA . ASP A 1 235 ? -7.716 69.796 -10.333 1.00 40.79 337 ASP A CA 1
ATOM 1709 C C . ASP A 1 235 ? -6.844 68.544 -10.187 1.00 39.82 337 ASP A C 1
ATOM 1710 O O . ASP A 1 235 ? -6.491 68.176 -9.048 1.00 37.95 337 ASP A O 1
ATOM 1715 N N . ASP A 1 236 ? -6.540 67.880 -11.311 1.00 38.58 338 ASP A N 1
ATOM 1716 C CA . ASP A 1 236 ? -5.715 66.661 -11.313 1.00 38.70 338 ASP A CA 1
ATOM 1717 C C . ASP A 1 236 ? -4.308 66.745 -10.680 1.00 37.41 338 ASP A C 1
ATOM 1718 O O . ASP A 1 236 ? -3.893 65.779 -10.022 1.00 37.02 338 ASP A O 1
ATOM 1723 N N . PRO A 1 237 ? -3.548 67.837 -10.934 1.00 37.13 339 PRO A N 1
ATOM 1724 C CA . PRO A 1 237 ? -2.272 68.029 -10.188 1.00 36.09 339 PRO A CA 1
ATOM 1725 C C . PRO A 1 237 ? -2.445 67.970 -8.649 1.00 34.72 339 PRO A C 1
ATOM 1726 O O . PRO A 1 237 ? -1.649 67.316 -7.971 1.00 32.57 339 PRO A O 1
ATOM 1730 N N . LEU A 1 238 ? -3.470 68.629 -8.137 1.00 33.13 340 LEU A N 1
ATOM 1731 C CA . LEU A 1 238 ? -3.769 68.613 -6.721 1.00 33.71 340 LEU A CA 1
ATOM 1732 C C . LEU A 1 238 ? -4.144 67.193 -6.275 1.00 33.60 340 LEU A C 1
ATOM 1733 O O . LEU A 1 238 ? -3.639 66.721 -5.267 1.00 32.46 340 LEU A O 1
ATOM 1738 N N . ARG A 1 239 ? -5.016 66.519 -7.018 1.00 33.20 341 ARG A N 1
ATOM 1739 C CA . ARG A 1 239 ? -5.329 65.087 -6.727 1.00 33.92 341 ARG A CA 1
ATOM 1740 C C . ARG A 1 239 ? -4.097 64.171 -6.663 1.00 33.03 341 ARG A C 1
ATOM 1741 O O . ARG A 1 239 ? -4.028 63.295 -5.838 1.00 32.40 341 ARG A O 1
ATOM 1749 N N . GLU A 1 240 ? -3.152 64.344 -7.572 1.00 33.16 342 GLU A N 1
ATOM 1750 C CA . GLU A 1 240 ? -1.940 63.510 -7.576 1.00 34.97 342 GLU A CA 1
ATOM 1751 C C . GLU A 1 240 ? -0.984 63.873 -6.425 1.00 33.54 342 GLU A C 1
ATOM 1752 O O . GLU A 1 240 ? -0.350 62.992 -5.805 1.00 32.97 342 GLU A O 1
ATOM 1758 N N . ASN A 1 241 ? -0.911 65.159 -6.106 1.00 31.90 343 ASN A N 1
ATOM 1759 C CA . ASN A 1 241 ? -0.113 65.591 -4.964 1.00 30.39 343 ASN A CA 1
ATOM 1760 C C . ASN A 1 241 ? -0.737 65.080 -3.653 1.00 28.83 343 ASN A C 1
ATOM 1761 O O . ASN A 1 241 ? -0.009 64.605 -2.784 1.00 27.88 343 ASN A O 1
ATOM 1766 N N . ALA A 1 242 ? -2.062 65.140 -3.547 1.00 27.52 344 ALA A N 1
ATOM 1767 C CA . ALA A 1 242 ? -2.771 64.596 -2.372 1.00 28.29 344 ALA A CA 1
ATOM 1768 C C . ALA A 1 242 ? -2.454 63.092 -2.223 1.00 28.63 344 ALA A C 1
ATOM 1769 O O . ALA A 1 242 ? -2.164 62.609 -1.109 1.00 29.69 344 ALA A O 1
ATOM 1771 N N . ALA A 1 243 ? -2.477 62.353 -3.338 1.00 28.40 345 ALA A N 1
ATOM 1772 C CA . ALA A 1 243 ? -2.272 60.903 -3.315 1.00 29.87 345 ALA A CA 1
ATOM 1773 C C . ALA A 1 243 ? -0.822 60.632 -2.806 1.00 30.36 345 ALA A C 1
ATOM 1774 O O . ALA A 1 243 ? -0.560 59.719 -1.991 1.00 29.74 345 ALA A O 1
ATOM 1776 N N . LEU A 1 244 ? 0.100 61.465 -3.277 1.00 28.57 346 LEU A N 1
ATOM 1777 C CA . LEU A 1 244 ? 1.492 61.404 -2.863 1.00 29.52 346 LEU A CA 1
ATOM 1778 C C . LEU A 1 244 ? 1.675 61.713 -1.378 1.00 28.29 346 LEU A C 1
ATOM 1779 O O . LEU A 1 244 ? 2.371 60.946 -0.692 1.00 30.12 346 LEU A O 1
ATOM 1784 N N . ALA A 1 245 ? 1.016 62.750 -0.848 1.00 27.41 347 ALA A N 1
ATOM 1785 C CA . ALA A 1 245 ? 1.087 63.066 0.580 1.00 28.15 347 ALA A CA 1
ATOM 1786 C C . ALA A 1 245 ? 0.523 61.896 1.418 1.00 28.99 347 ALA A C 1
ATOM 1787 O O . ALA A 1 245 ? 1.090 61.518 2.458 1.00 28.30 347 ALA A O 1
ATOM 1789 N N . LEU A 1 246 ? -0.640 61.414 0.987 1.00 28.99 348 LEU A N 1
ATOM 1790 C CA . LEU A 1 246 ? -1.345 60.316 1.643 1.00 29.89 348 LEU A CA 1
ATOM 1791 C C . LEU A 1 246 ? -0.551 59.032 1.652 1.00 30.25 348 LEU A C 1
ATOM 1792 O O . LEU A 1 246 ? -0.520 58.337 2.669 1.00 30.63 348 LEU A O 1
ATOM 1797 N N . CYS A 1 247 ? 0.118 58.732 0.532 1.00 31.47 349 CYS A N 1
ATOM 1798 C CA . CYS A 1 247 ? 0.972 57.582 0.381 1.00 31.25 349 CYS A CA 1
ATOM 1799 C C . CYS A 1 247 ? 2.137 57.633 1.402 1.00 31.57 349 CYS A C 1
ATOM 1800 O O . CYS A 1 247 ? 2.382 56.670 2.142 1.00 30.57 349 CYS A O 1
ATOM 1803 N N . TYR A 1 248 ? 2.841 58.767 1.494 1.00 30.64 350 TYR A N 1
ATOM 1804 C CA . TYR A 1 248 ? 3.954 58.849 2.477 1.00 29.30 350 TYR A CA 1
ATOM 1805 C C . TYR A 1 248 ? 3.507 58.974 3.924 1.00 28.56 350 TYR A C 1
ATOM 1806 O O . TYR A 1 248 ? 4.155 58.453 4.796 1.00 27.21 350 TYR A O 1
ATOM 1815 N N . THR A 1 249 ? 2.415 59.678 4.184 1.00 28.17 351 THR A N 1
ATOM 1816 C CA . THR A 1 249 ? 1.913 59.815 5.569 1.00 28.23 351 THR A CA 1
ATOM 1817 C C . THR A 1 249 ? 1.439 58.422 6.042 1.00 28.86 351 THR A C 1
ATOM 1818 O O . THR A 1 249 ? 1.647 58.054 7.206 1.00 27.82 351 THR A O 1
ATOM 1822 N N . GLY A 1 250 ? 0.884 57.648 5.096 1.00 28.57 352 GLY A N 1
ATOM 1823 C CA . GLY A 1 250 ? 0.486 56.257 5.274 1.00 28.91 352 GLY A CA 1
ATOM 1824 C C . GLY A 1 250 ? 1.622 55.321 5.673 1.00 29.54 352 GLY A C 1
ATOM 1825 O O . GLY A 1 250 ? 1.515 54.615 6.701 1.00 30.11 352 GLY A O 1
ATOM 1826 N N . ILE A 1 251 ? 2.707 55.339 4.901 1.00 29.64 353 ILE A N 1
ATOM 1827 C CA . ILE A 1 251 ? 3.885 54.512 5.218 1.00 29.90 353 ILE A CA 1
ATOM 1828 C C . ILE A 1 251 ? 4.512 54.970 6.531 1.00 29.81 353 ILE A C 1
ATOM 1829 O O . ILE A 1 251 ? 5.010 54.128 7.294 1.00 28.98 353 ILE A O 1
ATOM 1834 N N . PHE A 1 252 ? 4.450 56.273 6.829 1.00 29.47 354 PHE A N 1
ATOM 1835 C CA . PHE A 1 252 ? 4.921 56.703 8.156 1.00 30.30 354 PHE A CA 1
ATOM 1836 C C . PHE A 1 252 ? 4.091 56.110 9.278 1.00 29.99 354 PHE A C 1
ATOM 1837 O O . PHE A 1 252 ? 4.631 55.741 10.346 1.00 30.69 354 PHE A O 1
ATOM 1845 N N . HIS A 1 253 ? 2.783 56.017 9.072 1.00 28.88 355 HIS A N 1
ATOM 1846 C CA . HIS A 1 253 ? 1.936 55.280 10.035 1.00 30.19 355 HIS A CA 1
ATOM 1847 C C . HIS A 1 253 ? 2.306 53.813 10.184 1.00 29.28 355 HIS A C 1
ATOM 1848 O O . HIS A 1 253 ? 2.354 53.309 11.310 1.00 32.76 355 HIS A O 1
ATOM 1855 N N . PHE A 1 254 ? 2.520 53.120 9.075 1.00 29.77 356 PHE A N 1
ATOM 1856 C CA . PHE A 1 254 ? 3.024 51.754 9.067 1.00 30.67 356 PHE A CA 1
ATOM 1857 C C . PHE A 1 254 ? 4.345 51.618 9.882 1.00 32.40 356 PHE A C 1
ATOM 1858 O O . PHE A 1 254 ? 4.488 50.718 10.768 1.00 29.84 356 PHE A O 1
ATOM 1866 N N . LEU A 1 255 ? 5.293 52.510 9.589 1.00 30.76 357 LEU A N 1
ATOM 1867 C CA . LEU A 1 255 ? 6.557 52.568 10.367 1.00 33.05 357 LEU A CA 1
ATOM 1868 C C . LEU A 1 255 ? 6.360 52.812 11.888 1.00 33.20 357 LEU A C 1
ATOM 1869 O O . LEU A 1 255 ? 7.126 52.286 12.716 1.00 33.82 357 LEU A O 1
ATOM 1874 N N . LYS A 1 256 ? 5.364 53.612 12.244 1.00 33.09 358 LYS A N 1
ATOM 1875 C CA . LYS A 1 256 ? 4.978 53.814 13.658 1.00 35.58 358 LYS A CA 1
ATOM 1876 C C . LYS A 1 256 ? 4.121 52.702 14.286 1.00 36.09 358 LYS A C 1
ATOM 1877 O O . LYS A 1 256 ? 3.743 52.798 15.476 1.00 38.30 358 LYS A O 1
ATOM 1883 N N . ASN A 1 257 ? 3.853 51.656 13.502 1.00 35.93 359 ASN A N 1
ATOM 1884 C CA . ASN A 1 257 ? 2.902 50.539 13.782 1.00 36.72 359 ASN A CA 1
ATOM 1885 C C . ASN A 1 257 ? 1.442 50.884 13.961 1.00 35.50 359 ASN A C 1
ATOM 1886 O O . ASN A 1 257 ? 0.745 50.189 14.731 1.00 35.63 359 ASN A O 1
ATOM 1891 N N . ASN A 1 258 ? 0.946 51.909 13.257 1.00 34.40 360 ASN A N 1
ATOM 1892 C CA . ASN A 1 258 ? -0.496 52.234 13.309 1.00 32.19 360 ASN A CA 1
ATOM 1893 C C . ASN A 1 258 ? -1.021 51.684 12.010 1.00 32.13 360 ASN A C 1
ATOM 1894 O O . ASN A 1 258 ? -1.112 52.429 11.009 1.00 30.53 360 ASN A O 1
ATOM 1899 N N . LEU A 1 259 ? -1.288 50.375 11.978 1.00 31.78 361 LEU A N 1
ATOM 1900 C CA . LEU A 1 259 ? -1.532 49.683 10.722 1.00 31.10 361 LEU A CA 1
ATOM 1901 C C . LEU A 1 259 ? -2.873 50.089 10.101 1.00 31.38 361 LEU A C 1
ATOM 1902 O O . LEU A 1 259 ? -2.968 50.186 8.878 1.00 30.30 361 LEU A O 1
ATOM 1907 N N . LEU A 1 260 ? -3.888 50.282 10.941 1.00 30.36 362 LEU A N 1
ATOM 1908 C CA . LEU A 1 260 ? -5.221 50.726 10.433 1.00 30.19 362 LEU A CA 1
ATOM 1909 C C . LEU A 1 260 ? -5.107 52.159 9.874 1.00 30.08 362 LEU A C 1
ATOM 1910 O O . LEU A 1 260 ? -5.590 52.422 8.788 1.00 29.03 362 LEU A O 1
ATOM 1915 N N . ASP A 1 261 ? -4.482 53.079 10.623 1.00 29.91 363 ASP A N 1
ATOM 1916 C CA . ASP A 1 261 ? -4.218 54.441 10.127 1.00 31.01 363 ASP A CA 1
ATOM 1917 C C . ASP A 1 261 ? -3.491 54.388 8.781 1.00 29.64 363 ASP A C 1
ATOM 1918 O O . ASP A 1 261 ? -3.834 55.137 7.856 1.00 30.26 363 ASP A O 1
ATOM 1923 N N . ALA A 1 262 ? -2.505 53.502 8.671 1.00 27.93 364 ALA A N 1
ATOM 1924 C CA . ALA A 1 262 ? -1.756 53.374 7.440 1.00 28.43 364 ALA A CA 1
ATOM 1925 C C . ALA A 1 262 ? -2.669 52.919 6.311 1.00 27.89 364 ALA A C 1
ATOM 1926 O O . ALA A 1 262 ? -2.675 53.504 5.231 1.00 27.45 364 ALA A O 1
ATOM 1928 N N . GLN A 1 263 ? -3.460 51.881 6.572 1.00 26.76 365 GLN A N 1
ATOM 1929 C CA . GLN A 1 263 ? -4.295 51.321 5.509 1.00 27.34 365 GLN A CA 1
ATOM 1930 C C . GLN A 1 263 ? -5.317 52.338 5.036 1.00 27.66 365 GLN A C 1
ATOM 1931 O O . GLN A 1 263 ? -5.621 52.419 3.850 1.00 26.41 365 GLN A O 1
ATOM 1937 N N . VAL A 1 264 ? -5.872 53.108 5.970 1.00 27.36 366 VAL A N 1
ATOM 1938 C CA . VAL A 1 264 ? -6.876 54.095 5.584 1.00 27.15 366 VAL A CA 1
ATOM 1939 C C . VAL A 1 264 ? -6.291 55.106 4.578 1.00 27.76 366 VAL A C 1
ATOM 1940 O O . VAL A 1 264 ? -6.904 55.408 3.533 1.00 28.79 366 VAL A O 1
ATOM 1944 N N . LEU A 1 265 ? -5.096 55.617 4.861 1.00 26.92 367 LEU A N 1
ATOM 1945 C CA . LEU A 1 265 ? -4.495 56.660 4.016 1.00 27.07 367 LEU A CA 1
ATOM 1946 C C . LEU A 1 265 ? -4.030 56.100 2.700 1.00 27.21 367 LEU A C 1
ATOM 1947 O O . LEU A 1 265 ? -4.159 56.759 1.674 1.00 27.08 367 LEU A O 1
ATOM 1952 N N . LEU A 1 266 ? -3.500 54.881 2.729 1.00 26.27 368 LEU A N 1
ATOM 1953 C CA . LEU A 1 266 ? -3.000 54.247 1.507 1.00 27.05 368 LEU A CA 1
ATOM 1954 C C . LEU A 1 266 ? -4.144 53.986 0.565 1.00 26.29 368 LEU A C 1
ATOM 1955 O O . LEU A 1 266 ? -4.035 54.215 -0.645 1.00 28.58 368 LEU A O 1
ATOM 1960 N N . GLN A 1 267 ? -5.277 53.557 1.126 1.00 26.93 369 GLN A N 1
ATOM 1961 C CA . GLN A 1 267 ? -6.478 53.324 0.314 1.00 26.82 369 GLN A CA 1
ATOM 1962 C C . GLN A 1 267 ? -6.989 54.644 -0.274 1.00 27.12 369 GLN A C 1
ATOM 1963 O O . GLN A 1 267 ? -7.311 54.713 -1.471 1.00 25.87 369 GLN A O 1
ATOM 1969 N N . GLU A 1 268 ? -7.033 55.690 0.544 1.00 26.24 370 GLU A N 1
ATOM 1970 C CA . GLU A 1 268 ? -7.354 57.021 0.043 1.00 27.70 370 GLU A CA 1
ATOM 1971 C C . GLU A 1 268 ? -6.415 57.474 -1.090 1.00 27.68 370 GLU A C 1
ATOM 1972 O O . GLU A 1 268 ? -6.884 58.053 -2.083 1.00 27.62 370 GLU A O 1
ATOM 1978 N N . SER A 1 269 ? -5.110 57.220 -0.937 1.00 26.38 371 SER A N 1
ATOM 1979 C CA . SER A 1 269 ? -4.147 57.525 -1.976 1.00 28.04 371 SER A CA 1
ATOM 1980 C C . SER A 1 269 ? -4.470 56.789 -3.305 1.00 28.45 371 SER A C 1
ATOM 1981 O O . SER A 1 269 ? -4.481 57.388 -4.388 1.00 29.06 371 SER A O 1
ATOM 1984 N N . ILE A 1 270 ? -4.743 55.489 -3.209 1.00 27.98 372 ILE A N 1
ATOM 1985 C CA . ILE A 1 270 ? -5.151 54.682 -4.339 1.00 28.70 372 ILE A CA 1
ATOM 1986 C C . ILE A 1 270 ? -6.453 55.172 -4.947 1.00 29.38 372 ILE A C 1
ATOM 1987 O O . ILE A 1 270 ? -6.557 55.175 -6.188 1.00 28.03 372 ILE A O 1
ATOM 1992 N N . ASN A 1 271 ? -7.413 55.572 -4.119 1.00 28.83 373 ASN A N 1
ATOM 1993 C CA . ASN A 1 271 ? -8.696 56.058 -4.611 1.00 29.83 373 ASN A CA 1
ATOM 1994 C C . ASN A 1 271 ? -8.554 57.347 -5.414 1.00 30.95 373 ASN A C 1
ATOM 1995 O O . ASN A 1 271 ? -9.406 57.672 -6.241 1.00 31.29 373 ASN A O 1
ATOM 2000 N N . LEU A 1 272 ? -7.472 58.077 -5.165 1.00 30.64 374 LEU A N 1
ATOM 2001 C CA . LEU A 1 272 ? -7.217 59.331 -5.864 1.00 31.55 374 LEU A CA 1
ATOM 2002 C C . LEU A 1 272 ? -6.356 59.108 -7.102 1.00 32.28 374 LEU A C 1
ATOM 2003 O O . LEU A 1 272 ? -6.757 59.441 -8.217 1.00 33.05 374 LEU A O 1
ATOM 2008 N N . HIS A 1 273 ? -5.170 58.542 -6.899 1.00 30.60 375 HIS A N 1
ATOM 2009 C CA . HIS A 1 273 ? -4.251 58.275 -7.999 1.00 32.67 375 HIS A CA 1
ATOM 2010 C C . HIS A 1 273 ? -3.339 57.094 -7.681 1.00 31.23 375 HIS A C 1
ATOM 2011 O O . HIS A 1 273 ? -2.389 57.222 -6.909 1.00 31.20 375 HIS A O 1
ATOM 2018 N N . PRO A 1 274 ? -3.635 55.946 -8.281 1.00 32.42 376 PRO A N 1
ATOM 2019 C CA . PRO A 1 274 ? -2.837 54.735 -8.064 1.00 33.06 376 PRO A CA 1
ATOM 2020 C C . PRO A 1 274 ? -1.382 54.937 -8.471 1.00 32.88 376 PRO A C 1
ATOM 2021 O O . PRO A 1 274 ? -1.109 55.588 -9.479 1.00 32.61 376 PRO A O 1
ATOM 2025 N N . THR A 1 275 ? -0.461 54.380 -7.691 1.00 33.76 377 THR A N 1
ATOM 2026 C CA . THR A 1 275 ? 0.961 54.506 -7.977 1.00 32.91 377 THR A CA 1
ATOM 2027 C C . THR A 1 275 ? 1.602 53.223 -7.468 1.00 32.47 377 THR A C 1
ATOM 2028 O O . THR A 1 275 ? 1.033 52.557 -6.578 1.00 30.44 377 THR A O 1
ATOM 2032 N N . PRO A 1 276 ? 2.761 52.842 -8.037 1.00 31.41 378 PRO A N 1
ATOM 2033 C CA . PRO A 1 276 ? 3.420 51.670 -7.462 1.00 30.99 378 PRO A CA 1
ATOM 2034 C C . PRO A 1 276 ? 3.730 51.802 -5.974 1.00 30.77 378 PRO A C 1
ATOM 2035 O O . PRO A 1 276 ? 3.527 50.846 -5.259 1.00 30.73 378 PRO A O 1
ATOM 2039 N N . ASN A 1 277 ? 4.201 52.964 -5.507 1.00 29.67 379 ASN A N 1
ATOM 2040 C CA . ASN A 1 277 ? 4.504 53.125 -4.086 1.00 31.10 379 ASN A CA 1
ATOM 2041 C C . ASN A 1 277 ? 3.304 52.802 -3.191 1.00 30.58 379 ASN A C 1
ATOM 2042 O O . ASN A 1 277 ? 3.454 52.169 -2.169 1.00 31.16 379 ASN A O 1
ATOM 2047 N N . SER A 1 278 ? 2.125 53.292 -3.546 1.00 30.53 380 SER A N 1
ATOM 2048 C CA . SER A 1 278 ? 0.954 53.090 -2.696 1.00 31.43 380 SER A CA 1
ATOM 2049 C C . SER A 1 278 ? 0.580 51.599 -2.610 1.00 31.58 380 SER A C 1
ATOM 2050 O O . SER A 1 278 ? 0.204 51.110 -1.536 1.00 30.63 380 SER A O 1
ATOM 2053 N N . TYR A 1 279 ? 0.732 50.867 -3.731 1.00 30.22 381 TYR A N 1
ATOM 2054 C CA . TYR A 1 279 ? 0.551 49.389 -3.681 1.00 31.44 381 TYR A CA 1
ATOM 2055 C C . TYR A 1 279 ? 1.633 48.641 -2.872 1.00 30.95 381 TYR A C 1
ATOM 2056 O O . TYR A 1 279 ? 1.322 47.729 -2.089 1.00 30.97 381 TYR A O 1
ATOM 2065 N N . ILE A 1 280 ? 2.896 49.004 -3.082 1.00 29.64 382 ILE A N 1
ATOM 2066 C CA . ILE A 1 280 ? 3.980 48.422 -2.273 1.00 29.73 382 ILE A CA 1
ATOM 2067 C C . ILE A 1 280 ? 3.679 48.642 -0.769 1.00 29.55 382 ILE A C 1
ATOM 2068 O O . ILE A 1 280 ? 3.770 47.724 0.039 1.00 30.14 382 ILE A O 1
ATOM 2073 N N . PHE A 1 281 ? 3.352 49.885 -0.425 1.00 29.55 383 PHE A N 1
ATOM 2074 C CA . PHE A 1 281 ? 3.139 50.267 0.941 1.00 30.25 383 PHE A CA 1
ATOM 2075 C C . PHE A 1 281 ? 1.907 49.580 1.546 1.00 30.73 383 PHE A C 1
ATOM 2076 O O . PHE A 1 281 ? 1.938 49.164 2.709 1.00 29.89 383 PHE A O 1
ATOM 2084 N N . LEU A 1 282 ? 0.824 49.483 0.779 1.00 28.88 384 LEU A N 1
ATOM 2085 C CA . LEU A 1 282 ? -0.368 48.826 1.291 1.00 30.91 384 LEU A CA 1
ATOM 2086 C C . LEU A 1 282 ? -0.089 47.318 1.483 1.00 30.88 384 LEU A C 1
ATOM 2087 O O . LEU A 1 282 ? -0.565 46.707 2.418 1.00 29.65 384 LEU A O 1
ATOM 2092 N N . ALA A 1 283 ? 0.648 46.717 0.552 1.00 30.21 385 ALA A N 1
ATOM 2093 C CA . ALA A 1 283 ? 1.027 45.286 0.692 1.00 30.60 385 ALA A CA 1
ATOM 2094 C C . ALA A 1 283 ? 1.824 45.045 2.001 1.00 30.73 385 ALA A C 1
ATOM 2095 O O . ALA A 1 283 ? 1.529 44.129 2.738 1.00 30.22 385 ALA A O 1
ATOM 2097 N N . LEU A 1 284 ? 2.806 45.897 2.287 1.00 31.11 386 LEU A N 1
ATOM 2098 C CA . LEU A 1 284 ? 3.583 45.799 3.510 1.00 32.43 386 LEU A CA 1
ATOM 2099 C C . LEU A 1 284 ? 2.676 45.913 4.736 1.00 33.27 386 LEU A C 1
ATOM 2100 O O . LEU A 1 284 ? 2.831 45.177 5.705 1.00 33.87 386 LEU A O 1
ATOM 2105 N N . THR A 1 285 ? 1.722 46.854 4.681 1.00 33.65 387 THR A N 1
ATOM 2106 C CA . THR A 1 285 ? 0.777 47.070 5.777 1.00 33.12 387 THR A CA 1
ATOM 2107 C C . THR A 1 285 ? -0.096 45.850 6.053 1.00 34.08 387 THR A C 1
ATOM 2108 O O . THR A 1 285 ? -0.425 45.542 7.207 1.00 33.92 387 THR A O 1
ATOM 2112 N N . LEU A 1 286 ? -0.483 45.136 4.995 1.00 34.28 388 LEU A N 1
ATOM 2113 C CA . LEU A 1 286 ? -1.423 44.025 5.141 1.00 35.54 388 LEU A CA 1
ATOM 2114 C C . LEU A 1 286 ? -0.740 42.664 5.090 1.00 36.19 388 LEU A C 1
ATOM 2115 O O . LEU A 1 286 ? -1.415 41.664 4.980 1.00 36.90 388 LEU A O 1
ATOM 2120 N N . ALA A 1 287 ? 0.591 42.631 5.119 1.00 36.75 389 ALA A N 1
ATOM 2121 C CA . ALA A 1 287 ? 1.349 41.373 5.003 1.00 38.40 389 ALA A CA 1
ATOM 2122 C C . ALA A 1 287 ? 0.878 40.338 6.058 1.00 39.98 389 ALA A C 1
ATOM 2123 O O . ALA A 1 287 ? 0.534 40.704 7.181 1.00 40.07 389 ALA A O 1
ATOM 2125 N N . ASP A 1 288 ? 0.856 39.058 5.668 1.00 41.27 390 ASP A N 1
ATOM 2126 C CA . ASP A 1 288 ? 0.123 38.002 6.401 1.00 42.76 390 ASP A CA 1
ATOM 2127 C C . ASP A 1 288 ? 0.971 36.726 6.403 1.00 43.25 390 ASP A C 1
ATOM 2128 O O . ASP A 1 288 ? 1.137 36.105 5.341 1.00 42.97 390 ASP A O 1
ATOM 2133 N N . LYS A 1 289 ? 1.479 36.316 7.573 1.00 43.63 391 LYS A N 1
ATOM 2134 C CA . LYS A 1 289 ? 2.341 35.100 7.654 1.00 45.28 391 LYS A CA 1
ATOM 2135 C C . LYS A 1 289 ? 1.642 33.821 7.168 1.00 44.60 391 LYS A C 1
ATOM 2136 O O . LYS A 1 289 ? 2.305 32.838 6.793 1.00 44.87 391 LYS A O 1
ATOM 2142 N N . GLU A 1 290 ? 0.313 33.838 7.177 1.00 43.48 392 GLU A N 1
ATOM 2143 C CA . GLU A 1 290 ? -0.471 32.687 6.744 1.00 43.30 392 GLU A CA 1
ATOM 2144 C C . GLU A 1 290 ? -0.601 32.648 5.225 1.00 42.02 392 GLU A C 1
ATOM 2145 O O . GLU A 1 290 ? -0.014 31.792 4.563 1.00 42.15 392 GLU A O 1
ATOM 2151 N N . ASN A 1 291 ? -1.375 33.581 4.678 1.00 40.12 393 ASN A N 1
ATOM 2152 C CA . ASN A 1 291 ? -1.586 33.653 3.237 1.00 39.39 393 ASN A CA 1
ATOM 2153 C C . ASN A 1 291 ? -0.872 34.845 2.609 1.00 39.58 393 ASN A C 1
ATOM 2154 O O . ASN A 1 291 ? -1.154 35.996 2.941 1.00 39.21 393 ASN A O 1
ATOM 2159 N N . SER A 1 292 ? 0.055 34.561 1.699 1.00 38.67 394 SER A N 1
ATOM 2160 C CA . SER A 1 292 ? 0.808 35.609 1.020 1.00 38.31 394 SER A CA 1
ATOM 2161 C C . SER A 1 292 ? 0.292 35.826 -0.398 1.00 38.77 394 SER A C 1
ATOM 2162 O O . SER A 1 292 ? 0.977 36.415 -1.235 1.00 38.53 394 SER A O 1
ATOM 2165 N N . GLN A 1 293 ? -0.919 35.346 -0.662 1.00 38.47 395 GLN A N 1
ATOM 2166 C CA . GLN A 1 293 ? -1.528 35.485 -1.979 1.00 38.52 395 GLN A CA 1
ATOM 2167 C C . GLN A 1 293 ? -1.905 36.935 -2.263 1.00 38.75 395 GLN A C 1
ATOM 2168 O O . GLN A 1 293 ? -1.692 37.437 -3.366 1.00 37.17 395 GLN A O 1
ATOM 2174 N N . GLU A 1 294 ? -2.466 37.603 -1.260 1.00 37.96 396 GLU A N 1
ATOM 2175 C CA . GLU A 1 294 ? -2.882 39.022 -1.404 1.00 37.54 396 GLU A CA 1
ATOM 2176 C C . GLU A 1 294 ? -1.663 39.942 -1.601 1.00 34.92 396 GLU A C 1
ATOM 2177 O O . GLU A 1 294 ? -1.704 40.809 -2.465 1.00 34.40 396 GLU A O 1
ATOM 2183 N N . PHE A 1 295 ? -0.587 39.721 -0.829 1.00 33.61 397 PHE A N 1
ATOM 2184 C CA . PHE A 1 295 ? 0.683 40.436 -0.984 1.00 32.73 397 PHE A CA 1
ATOM 2185 C C . PHE A 1 295 ? 1.136 40.419 -2.465 1.00 33.46 397 PHE A C 1
ATOM 2186 O O . PHE A 1 295 ? 1.380 41.467 -3.081 1.00 34.12 397 PHE A O 1
ATOM 2194 N N . PHE A 1 296 ? 1.154 39.236 -3.060 1.00 33.38 398 PHE A N 1
ATOM 2195 C CA . PHE A 1 296 ? 1.649 39.108 -4.416 1.00 33.39 398 PHE A CA 1
ATOM 2196 C C . PHE A 1 296 ? 0.715 39.691 -5.461 1.00 33.80 398 PHE A C 1
ATOM 2197 O O . PHE A 1 296 ? 1.186 40.149 -6.484 1.00 32.75 398 PHE A O 1
ATOM 2205 N N . LYS A 1 297 ? -0.602 39.684 -5.205 1.00 34.95 399 LYS A N 1
ATOM 2206 C CA . LYS A 1 297 ? -1.542 40.350 -6.126 1.00 36.86 399 LYS A CA 1
ATOM 2207 C C . LYS A 1 297 ? -1.409 41.897 -6.107 1.00 35.92 399 LYS A C 1
ATOM 2208 O O . LYS A 1 297 ? -1.461 42.534 -7.168 1.00 34.15 399 LYS A O 1
ATOM 2214 N N . PHE A 1 298 ? -1.213 42.492 -4.923 1.00 34.49 400 PHE A N 1
ATOM 2215 C CA . PHE A 1 298 ? -0.857 43.931 -4.865 1.00 34.65 400 PHE A CA 1
ATOM 2216 C C . PHE A 1 298 ? 0.381 44.247 -5.687 1.00 34.66 400 PHE A C 1
ATOM 2217 O O . PHE A 1 298 ? 0.445 45.262 -6.396 1.00 33.69 400 PHE A O 1
ATOM 2225 N N . PHE A 1 299 ? 1.387 43.365 -5.586 1.00 34.19 401 PHE A N 1
ATOM 2226 C CA . PHE A 1 299 ? 2.606 43.599 -6.325 1.00 33.72 401 PHE A CA 1
ATOM 2227 C C . PHE A 1 299 ? 2.399 43.461 -7.822 1.00 34.78 401 PHE A C 1
ATOM 2228 O O . PHE A 1 299 ? 3.078 44.150 -8.543 1.00 33.68 401 PHE A O 1
ATOM 2236 N N . GLN A 1 300 ? 1.516 42.547 -8.263 1.00 35.46 402 GLN A N 1
ATOM 2237 C CA . GLN A 1 300 ? 1.187 42.470 -9.690 1.00 36.57 402 GLN A CA 1
ATOM 2238 C C . GLN A 1 300 ? 0.550 43.777 -10.152 1.00 36.81 402 GLN A C 1
ATOM 2239 O O . GLN A 1 300 ? 0.884 44.306 -11.239 1.00 36.16 402 GLN A O 1
ATOM 2245 N N . LYS A 1 301 ? -0.320 44.340 -9.306 1.00 36.21 403 LYS A N 1
ATOM 2246 C CA . LYS A 1 301 ? -0.900 45.640 -9.629 1.00 35.87 403 LYS A CA 1
ATOM 2247 C C . LYS A 1 301 ? 0.148 46.752 -9.715 1.00 35.68 403 LYS A C 1
ATOM 2248 O O . LYS A 1 301 ? 0.053 47.602 -10.631 1.00 34.60 403 LYS A O 1
ATOM 2254 N N . ALA A 1 302 ? 1.136 46.734 -8.795 1.00 33.83 404 ALA A N 1
ATOM 2255 C CA . ALA A 1 302 ? 2.230 47.702 -8.805 1.00 33.70 404 ALA A CA 1
ATOM 2256 C C . ALA A 1 302 ? 3.037 47.529 -10.085 1.00 35.77 404 ALA A C 1
ATOM 2257 O O . ALA A 1 302 ? 3.350 48.515 -10.753 1.00 35.58 404 ALA A O 1
ATOM 2259 N N . VAL A 1 303 ? 3.373 46.277 -10.427 1.00 35.98 405 VAL A N 1
ATOM 2260 C CA . VAL A 1 303 ? 4.086 46.001 -11.682 1.00 38.16 405 VAL A CA 1
ATOM 2261 C C . VAL A 1 303 ? 3.325 46.553 -12.898 1.00 38.99 405 VAL A C 1
ATOM 2262 O O . VAL A 1 303 ? 3.909 47.238 -13.723 1.00 39.45 405 VAL A O 1
ATOM 2266 N N . ASP A 1 304 ? 2.033 46.255 -12.990 1.00 40.46 406 ASP A N 1
ATOM 2267 C CA . ASP A 1 304 ? 1.177 46.771 -14.062 1.00 41.83 406 ASP A CA 1
ATOM 2268 C C . ASP A 1 304 ? 1.193 48.290 -14.242 1.00 41.60 406 ASP A C 1
ATOM 2269 O O . ASP A 1 304 ? 1.169 48.767 -15.377 1.00 41.29 406 ASP A O 1
ATOM 2274 N N . LEU A 1 305 ? 1.234 49.028 -13.137 1.00 40.72 407 LEU A N 1
ATOM 2275 C CA . LEU A 1 305 ? 1.257 50.484 -13.189 1.00 39.96 407 LEU A CA 1
ATOM 2276 C C . LEU A 1 305 ? 2.602 50.995 -13.698 1.00 39.87 407 LEU A C 1
ATOM 2277 O O . LEU A 1 305 ? 2.690 52.085 -14.262 1.00 40.56 407 LEU A O 1
ATOM 2282 N N . ASN A 1 306 ? 3.646 50.199 -13.494 1.00 38.59 408 ASN A N 1
ATOM 2283 C CA . ASN A 1 306 ? 4.987 50.567 -13.931 1.00 37.39 408 ASN A CA 1
ATOM 2284 C C . ASN A 1 306 ? 5.958 49.392 -13.863 1.00 36.88 408 ASN A C 1
ATOM 2285 O O . ASN A 1 306 ? 6.510 49.091 -12.805 1.00 34.91 408 ASN A O 1
ATOM 2290 N N . PRO A 1 307 ? 6.160 48.732 -14.998 1.00 37.29 409 PRO A N 1
ATOM 2291 C CA . PRO A 1 307 ? 7.067 47.582 -15.070 1.00 37.62 409 PRO A CA 1
ATOM 2292 C C . PRO A 1 307 ? 8.529 48.014 -15.104 1.00 37.63 409 PRO A C 1
ATOM 2293 O O . PRO A 1 307 ? 9.418 47.170 -15.220 1.00 38.53 409 PRO A O 1
ATOM 2297 N N . GLU A 1 308 ? 8.769 49.317 -15.004 1.00 37.73 410 GLU A N 1
ATOM 2298 C CA . GLU A 1 308 ? 10.126 49.850 -15.025 1.00 38.82 410 GLU A CA 1
ATOM 2299 C C . GLU A 1 308 ? 10.457 50.568 -13.720 1.00 37.01 410 GLU A C 1
ATOM 2300 O O . GLU A 1 308 ? 11.249 51.509 -13.702 1.00 36.00 410 GLU A O 1
ATOM 2306 N N . TYR A 1 309 ? 9.844 50.116 -12.631 1.00 37.00 411 TYR A N 1
ATOM 2307 C CA . TYR A 1 309 ? 10.079 50.732 -11.280 1.00 35.90 411 TYR A CA 1
ATOM 2308 C C . TYR A 1 309 ? 10.894 49.815 -10.331 1.00 34.76 411 TYR A C 1
ATOM 2309 O O . TYR A 1 309 ? 10.392 48.813 -9.852 1.00 35.54 411 TYR A O 1
ATOM 2318 N N . PRO A 1 310 ? 12.156 50.175 -10.060 1.00 34.51 412 PRO A N 1
ATOM 2319 C CA . PRO A 1 310 ? 13.005 49.250 -9.276 1.00 33.15 412 PRO A CA 1
ATOM 2320 C C . PRO A 1 310 ? 12.469 48.779 -7.902 1.00 33.04 412 PRO A C 1
ATOM 2321 O O . PRO A 1 310 ? 12.569 47.583 -7.632 1.00 31.99 412 PRO A O 1
ATOM 2325 N N . PRO A 1 311 ? 11.960 49.693 -7.039 1.00 30.82 413 PRO A N 1
ATOM 2326 C CA . PRO A 1 311 ? 11.492 49.250 -5.692 1.00 31.96 413 PRO A CA 1
ATOM 2327 C C . PRO A 1 311 ? 10.379 48.197 -5.701 1.00 31.26 413 PRO A C 1
ATOM 2328 O O . PRO A 1 311 ? 10.272 47.431 -4.736 1.00 33.25 413 PRO A O 1
ATOM 2332 N N . THR A 1 312 ? 9.538 48.154 -6.724 1.00 30.64 414 THR A N 1
ATOM 2333 C CA . THR A 1 312 ? 8.559 47.081 -6.844 1.00 30.70 414 THR A CA 1
ATOM 2334 C C . THR A 1 312 ? 9.222 45.676 -6.793 1.00 30.98 414 THR A C 1
ATOM 2335 O O . THR A 1 312 ? 8.834 44.808 -6.018 1.00 30.74 414 THR A O 1
ATOM 2339 N N . TYR A 1 313 ? 10.240 45.472 -7.621 1.00 30.87 415 TYR A N 1
ATOM 2340 C CA . TYR A 1 313 ? 10.924 44.194 -7.719 1.00 31.64 415 TYR A CA 1
ATOM 2341 C C . TYR A 1 313 ? 11.737 43.942 -6.486 1.00 31.19 415 TYR A C 1
ATOM 2342 O O . TYR A 1 313 ? 11.785 42.795 -5.998 1.00 31.22 415 TYR A O 1
ATOM 2351 N N . TYR A 1 314 ? 12.396 44.983 -5.996 1.00 30.36 416 TYR A N 1
ATOM 2352 C CA . TYR A 1 314 ? 13.181 44.839 -4.766 1.00 29.59 416 TYR A CA 1
ATOM 2353 C C . TYR A 1 314 ? 12.341 44.341 -3.580 1.00 29.48 416 TYR A C 1
ATOM 2354 O O . TYR A 1 314 ? 12.746 43.428 -2.838 1.00 28.03 416 TYR A O 1
ATOM 2363 N N . HIS A 1 315 ? 11.217 45.007 -3.347 1.00 29.21 417 HIS A N 1
ATOM 2364 C CA . HIS A 1 315 ? 10.343 44.594 -2.244 1.00 30.32 417 HIS A CA 1
ATOM 2365 C C . HIS A 1 315 ? 9.677 43.232 -2.421 1.00 29.90 417 HIS A C 1
ATOM 2366 O O . HIS A 1 315 ? 9.433 42.511 -1.424 1.00 29.95 417 HIS A O 1
ATOM 2373 N N . ARG A 1 316 ? 9.324 42.910 -3.673 1.00 28.56 418 ARG A N 1
ATOM 2374 C CA . ARG A 1 316 ? 8.814 41.579 -3.924 1.00 29.71 418 ARG A CA 1
ATOM 2375 C C . ARG A 1 316 ? 9.924 40.538 -3.711 1.00 29.25 418 ARG A C 1
ATOM 2376 O O . ARG A 1 316 ? 9.676 39.521 -3.083 1.00 29.76 418 ARG A O 1
ATOM 2384 N N . GLY A 1 317 ? 11.137 40.813 -4.207 1.00 28.93 419 GLY A N 1
ATOM 2385 C CA . GLY A 1 317 ? 12.304 39.963 -3.902 1.00 29.35 419 GLY A CA 1
ATOM 2386 C C . GLY A 1 317 ? 12.541 39.780 -2.408 1.00 30.24 419 GLY A C 1
ATOM 2387 O O . GLY A 1 317 ? 12.879 38.664 -1.945 1.00 30.21 419 GLY A O 1
ATOM 2388 N N . GLN A 1 318 ? 12.416 40.865 -1.633 1.00 29.84 420 GLN A N 1
ATOM 2389 C CA . GLN A 1 318 ? 12.522 40.753 -0.164 1.00 29.41 420 GLN A CA 1
ATOM 2390 C C . GLN A 1 318 ? 11.531 39.727 0.448 1.00 29.04 420 GLN A C 1
ATOM 2391 O O . GLN A 1 318 ? 11.878 38.937 1.328 1.00 28.63 420 GLN A O 1
ATOM 2397 N N . MET A 1 319 ? 10.294 39.767 0.000 1.00 29.75 421 MET A N 1
ATOM 2398 C CA . MET A 1 319 ? 9.323 38.828 0.459 1.00 30.07 421 MET A CA 1
ATOM 2399 C C . MET A 1 319 ? 9.652 37.401 0.015 1.00 30.11 421 MET A C 1
ATOM 2400 O O . MET A 1 319 ? 9.543 36.501 0.802 1.00 30.78 421 MET A O 1
ATOM 2405 N N . TYR A 1 320 ? 10.006 37.178 -1.253 1.00 30.39 422 TYR A N 1
ATOM 2406 C CA . TYR A 1 320 ? 10.432 35.809 -1.689 1.00 29.98 422 TYR A CA 1
ATOM 2407 C C . TYR A 1 320 ? 11.630 35.330 -0.855 1.00 30.46 422 TYR A C 1
ATOM 2408 O O . TYR A 1 320 ? 11.709 34.172 -0.487 1.00 29.78 422 TYR A O 1
ATOM 2417 N N . PHE A 1 321 ? 12.525 36.256 -0.496 1.00 30.09 423 PHE A N 1
ATOM 2418 C CA . PHE A 1 321 ? 13.715 35.976 0.312 1.00 30.04 423 PHE A CA 1
ATOM 2419 C C . PHE A 1 321 ? 13.298 35.510 1.694 1.00 30.22 423 PHE A C 1
ATOM 2420 O O . PHE A 1 321 ? 13.739 34.444 2.192 1.00 30.97 423 PHE A O 1
ATOM 2428 N N . ILE A 1 322 ? 12.403 36.273 2.319 1.00 31.64 424 ILE A N 1
ATOM 2429 C CA . ILE A 1 322 ? 11.841 35.923 3.608 1.00 32.98 424 ILE A CA 1
ATOM 2430 C C . ILE A 1 322 ? 11.124 34.531 3.600 1.00 33.23 424 ILE A C 1
ATOM 2431 O O . ILE A 1 322 ? 11.256 33.740 4.549 1.00 33.26 424 ILE A O 1
ATOM 2436 N N . LEU A 1 323 ? 10.358 34.279 2.542 1.00 32.07 425 LEU A N 1
ATOM 2437 C CA . LEU A 1 323 ? 9.712 32.977 2.325 1.00 32.16 425 LEU A CA 1
ATOM 2438 C C . LEU A 1 323 ? 10.696 31.895 1.836 1.00 32.05 425 LEU A C 1
ATOM 2439 O O . LEU A 1 323 ? 10.296 30.766 1.531 1.00 32.33 425 LEU A O 1
ATOM 2444 N N . GLN A 1 324 ? 11.972 32.250 1.766 1.00 31.90 426 GLN A N 1
ATOM 2445 C CA . GLN A 1 324 ? 13.060 31.324 1.408 1.00 33.19 426 GLN A CA 1
ATOM 2446 C C . GLN A 1 324 ? 12.884 30.747 -0.007 1.00 33.45 426 GLN A C 1
ATOM 2447 O O . GLN A 1 324 ? 13.420 29.694 -0.347 1.00 34.29 426 GLN A O 1
ATOM 2453 N N . ASP A 1 325 ? 12.188 31.492 -0.866 1.00 31.88 427 ASP A N 1
ATOM 2454 C CA . ASP A 1 325 ? 12.067 31.111 -2.261 1.00 32.92 427 ASP A CA 1
ATOM 2455 C C . ASP A 1 325 ? 13.199 31.797 -3.004 1.00 32.64 427 ASP A C 1
ATOM 2456 O O . ASP A 1 325 ? 12.995 32.886 -3.567 1.00 31.63 427 ASP A O 1
ATOM 2461 N N . TYR A 1 326 ? 14.395 31.186 -2.993 1.00 31.56 428 TYR A N 1
ATOM 2462 C CA . TYR A 1 326 ? 15.601 31.902 -3.409 1.00 32.56 428 TYR A CA 1
ATOM 2463 C C . TYR A 1 326 ? 15.687 32.129 -4.907 1.00 32.76 428 TYR A C 1
ATOM 2464 O O . TYR A 1 326 ? 16.241 33.124 -5.354 1.00 31.80 428 TYR A O 1
ATOM 2473 N N . LYS A 1 327 ? 15.124 31.199 -5.688 1.00 34.28 429 LYS A N 1
ATOM 2474 C CA . LYS A 1 327 ? 15.098 31.373 -7.151 1.00 36.72 429 LYS A CA 1
ATOM 2475 C C . LYS A 1 327 ? 14.310 32.610 -7.550 1.00 34.35 429 LYS A C 1
ATOM 2476 O O . LYS A 1 327 ? 14.770 33.389 -8.365 1.00 35.64 429 LYS A O 1
ATOM 2482 N N . ASN A 1 328 ? 13.080 32.729 -7.067 1.00 32.88 430 ASN A N 1
ATOM 2483 C CA . ASN A 1 328 ? 12.280 33.899 -7.375 1.00 33.31 430 ASN A CA 1
ATOM 2484 C C . ASN A 1 328 ? 12.860 35.179 -6.763 1.00 32.88 430 ASN A C 1
ATOM 2485 O O . ASN A 1 328 ? 12.778 36.233 -7.388 1.00 32.24 430 ASN A O 1
ATOM 2490 N N . ALA A 1 329 ? 13.464 35.077 -5.565 1.00 31.28 431 ALA A N 1
ATOM 2491 C CA . ALA A 1 329 ? 14.091 36.255 -4.950 1.00 31.70 431 ALA A CA 1
ATOM 2492 C C . ALA A 1 329 ? 15.191 36.797 -5.850 1.00 31.63 431 ALA A C 1
ATOM 2493 O O . ALA A 1 329 ? 15.271 38.018 -6.117 1.00 31.73 431 ALA A O 1
ATOM 2495 N N . LYS A 1 330 ? 16.042 35.896 -6.341 1.00 32.23 432 LYS A N 1
ATOM 2496 C CA . LYS A 1 330 ? 17.145 36.292 -7.218 1.00 32.03 432 LYS A CA 1
ATOM 2497 C C . LYS A 1 330 ? 16.673 36.994 -8.478 1.00 32.53 432 LYS A C 1
ATOM 2498 O O . LYS A 1 330 ? 17.235 38.015 -8.859 1.00 33.31 432 LYS A O 1
ATOM 2504 N N A GLU A 1 331 ? 15.649 36.428 -9.124 0.50 33.43 433 GLU A N 1
ATOM 2505 N N B GLU A 1 331 ? 15.646 36.460 -9.121 0.50 33.33 433 GLU A N 1
ATOM 2506 C CA A GLU A 1 331 ? 15.044 37.019 -10.332 0.50 34.13 433 GLU A CA 1
ATOM 2507 C CA B GLU A 1 331 ? 15.162 37.070 -10.357 0.50 33.84 433 GLU A CA 1
ATOM 2508 C C A GLU A 1 331 ? 14.663 38.482 -10.073 0.50 33.51 433 GLU A C 1
ATOM 2509 C C B GLU A 1 331 ? 14.564 38.478 -10.146 0.50 33.41 433 GLU A C 1
ATOM 2510 O O A GLU A 1 331 ? 15.071 39.374 -10.788 0.50 33.81 433 GLU A O 1
ATOM 2511 O O B GLU A 1 331 ? 14.730 39.334 -10.988 0.50 33.75 433 GLU A O 1
ATOM 2522 N N . ASP A 1 332 ? 13.874 38.706 -9.031 1.00 34.13 434 ASP A N 1
ATOM 2523 C CA . ASP A 1 332 ? 13.441 40.052 -8.662 1.00 32.71 434 ASP A CA 1
ATOM 2524 C C . ASP A 1 332 ? 14.578 40.976 -8.295 1.00 31.77 434 ASP A C 1
ATOM 2525 O O . ASP A 1 332 ? 14.597 42.129 -8.742 1.00 31.95 434 ASP A O 1
ATOM 2530 N N . PHE A 1 333 ? 15.544 40.499 -7.512 1.00 30.68 435 PHE A N 1
ATOM 2531 C CA . PHE A 1 333 ? 16.667 41.387 -7.180 1.00 30.52 435 PHE A CA 1
ATOM 2532 C C . PHE A 1 333 ? 17.492 41.747 -8.426 1.00 30.41 435 PHE A C 1
ATOM 2533 O O . PHE A 1 333 ? 17.954 42.871 -8.588 1.00 30.29 435 PHE A O 1
ATOM 2541 N N . GLN A 1 334 ? 17.635 40.790 -9.342 1.00 30.68 436 GLN A N 1
ATOM 2542 C CA . GLN A 1 334 ? 18.332 41.083 -10.571 1.00 31.72 436 GLN A CA 1
ATOM 2543 C C . GLN A 1 334 ? 17.574 42.110 -11.390 1.00 32.88 436 GLN A C 1
ATOM 2544 O O . GLN A 1 334 ? 18.196 42.958 -12.008 1.00 33.87 436 GLN A O 1
ATOM 2550 N N . LYS A 1 335 ? 16.248 42.034 -11.382 1.00 33.57 437 LYS A N 1
ATOM 2551 C CA . LYS A 1 335 ? 15.438 43.030 -12.087 1.00 34.86 437 LYS A CA 1
ATOM 2552 C C . LYS A 1 335 ? 15.607 44.415 -11.452 1.00 35.06 437 LYS A C 1
ATOM 2553 O O . LYS A 1 335 ? 15.790 45.399 -12.170 1.00 35.67 437 LYS A O 1
ATOM 2559 N N . ALA A 1 336 ? 15.545 44.495 -10.111 1.00 33.73 438 ALA A N 1
ATOM 2560 C CA . ALA A 1 336 ? 15.773 45.780 -9.425 1.00 33.75 438 ALA A CA 1
ATOM 2561 C C . ALA A 1 336 ? 17.154 46.344 -9.748 1.00 33.93 438 ALA A C 1
ATOM 2562 O O . ALA A 1 336 ? 17.294 47.528 -10.026 1.00 33.69 438 ALA A O 1
ATOM 2564 N N . GLN A 1 337 ? 18.176 45.484 -9.705 1.00 34.20 439 GLN A N 1
ATOM 2565 C CA . GLN A 1 337 ? 19.534 45.890 -10.031 1.00 34.65 439 GLN A CA 1
ATOM 2566 C C . GLN A 1 337 ? 19.638 46.452 -11.474 1.00 35.34 439 GLN A C 1
ATOM 2567 O O . GLN A 1 337 ? 20.263 47.476 -11.675 1.00 34.02 439 GLN A O 1
ATOM 2573 N N A SER A 1 338 ? 18.986 45.780 -12.436 0.50 35.96 440 SER A N 1
ATOM 2574 N N B SER A 1 338 ? 19.046 45.777 -12.450 0.50 36.08 440 SER A N 1
ATOM 2575 C CA A SER A 1 338 ? 19.017 46.155 -13.876 0.50 37.05 440 SER A CA 1
ATOM 2576 C CA B SER A 1 338 ? 19.133 46.277 -13.819 0.50 37.33 440 SER A CA 1
ATOM 2577 C C A SER A 1 338 ? 18.290 47.469 -14.224 0.50 37.67 440 SER A C 1
ATOM 2578 C C B SER A 1 338 ? 18.519 47.678 -13.948 0.50 37.49 440 SER A C 1
ATOM 2579 O O A SER A 1 338 ? 18.581 48.121 -15.252 0.50 38.11 440 SER A O 1
ATOM 2580 O O B SER A 1 338 ? 19.113 48.600 -14.533 0.50 37.18 440 SER A O 1
ATOM 2585 N N . LEU A 1 339 ? 17.335 47.840 -13.375 1.00 37.51 441 LEU A N 1
ATOM 2586 C CA . LEU A 1 339 ? 16.599 49.095 -13.481 1.00 38.18 441 LEU A CA 1
ATOM 2587 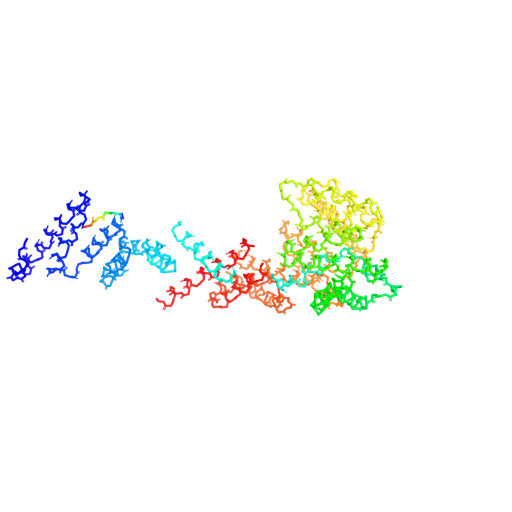C C . LEU A 1 339 ? 17.250 50.258 -12.731 1.00 39.50 441 LEU A C 1
ATOM 2588 O O . LEU A 1 339 ? 17.042 51.423 -13.095 1.00 41.40 441 LEU A O 1
ATOM 2593 N N . ASN A 1 340 ? 17.989 49.979 -11.649 1.00 39.80 442 ASN A N 1
ATOM 2594 C CA . ASN A 1 340 ? 18.695 51.060 -10.936 1.00 39.33 442 ASN A CA 1
ATOM 2595 C C . ASN A 1 340 ? 20.063 50.490 -10.505 1.00 39.76 442 ASN A C 1
ATOM 2596 O O . ASN A 1 340 ? 20.236 50.085 -9.359 1.00 37.75 442 ASN A O 1
ATOM 2601 N N . PRO A 1 341 ? 21.051 50.440 -11.448 1.00 40.27 443 PRO A N 1
ATOM 2602 C CA . PRO A 1 341 ? 22.300 49.754 -11.038 1.00 39.20 443 PRO A CA 1
ATOM 2603 C C . PRO A 1 341 ? 23.183 50.584 -10.074 1.00 38.17 443 PRO A C 1
ATOM 2604 O O . PRO A 1 341 ? 24.210 50.104 -9.591 1.00 35.52 443 PRO A O 1
ATOM 2608 N N . GLU A 1 342 ? 22.779 51.815 -9.767 1.00 36.84 444 GLU A N 1
ATOM 2609 C CA . GLU A 1 342 ? 23.567 52.667 -8.883 1.00 36.87 444 GLU A CA 1
ATOM 2610 C C . GLU A 1 342 ? 23.149 52.534 -7.425 1.00 35.82 444 GLU A C 1
ATOM 2611 O O . GLU A 1 342 ? 23.719 53.167 -6.544 1.00 35.01 444 GLU A O 1
ATOM 2617 N N . ASN A 1 343 ? 22.147 51.698 -7.166 1.00 34.63 445 ASN A N 1
ATOM 2618 C CA . ASN A 1 343 ? 21.695 51.476 -5.791 1.00 33.59 445 ASN A CA 1
ATOM 2619 C C . ASN A 1 343 ? 22.378 50.234 -5.237 1.00 31.62 445 ASN A C 1
ATOM 2620 O O . ASN A 1 343 ? 22.344 49.180 -5.846 1.00 32.28 445 ASN A O 1
ATOM 2625 N N . VAL A 1 344 ? 23.003 50.366 -4.088 1.00 31.23 446 VAL A N 1
ATOM 2626 C CA . VAL A 1 344 ? 23.779 49.251 -3.513 1.00 31.50 446 VAL A CA 1
ATOM 2627 C C . VAL A 1 344 ? 22.913 48.081 -2.985 1.00 31.78 446 VAL A C 1
ATOM 2628 O O . VAL A 1 344 ? 23.379 46.961 -2.921 1.00 31.15 446 VAL A O 1
ATOM 2632 N N . TYR A 1 345 ? 21.648 48.328 -2.648 1.00 30.92 447 TYR A N 1
ATOM 2633 C CA . TYR A 1 345 ? 20.853 47.274 -1.985 1.00 30.66 447 TYR A CA 1
ATOM 2634 C C . TYR A 1 345 ? 20.550 46.007 -2.777 1.00 29.27 447 TYR A C 1
ATOM 2635 O O . TYR A 1 345 ? 20.672 44.901 -2.185 1.00 29.97 447 TYR A O 1
ATOM 2644 N N . PRO A 1 346 ? 20.202 46.097 -4.096 1.00 29.92 448 PRO A N 1
ATOM 2645 C CA . PRO A 1 346 ? 20.047 44.846 -4.837 1.00 29.32 448 PRO A CA 1
ATOM 2646 C C . PRO A 1 346 ? 21.297 43.933 -4.856 1.00 30.85 448 PRO A C 1
ATOM 2647 O O . PRO A 1 346 ? 21.146 42.698 -4.815 1.00 31.47 448 PRO A O 1
ATOM 2651 N N . TYR A 1 347 ? 22.496 44.533 -4.915 1.00 30.09 449 TYR A N 1
ATOM 2652 C CA . TYR A 1 347 ? 23.755 43.790 -4.945 1.00 30.51 449 TYR A CA 1
ATOM 2653 C C . TYR A 1 347 ? 23.917 43.052 -3.620 1.00 30.72 449 TYR A C 1
ATOM 2654 O O . TYR A 1 347 ? 24.283 41.897 -3.611 1.00 31.04 449 TYR A O 1
ATOM 2663 N N . ILE A 1 348 ? 23.706 43.770 -2.513 1.00 31.10 450 ILE A N 1
ATOM 2664 C CA . ILE A 1 348 ? 23.827 43.200 -1.198 1.00 31.01 450 ILE A CA 1
ATOM 2665 C C . ILE A 1 348 ? 22.869 42.018 -1.051 1.00 31.03 450 ILE A C 1
ATOM 2666 O O . ILE A 1 348 ? 23.254 40.963 -0.514 1.00 30.43 450 ILE A O 1
ATOM 2671 N N . GLN A 1 349 ? 21.625 42.176 -1.502 1.00 30.84 451 GLN A N 1
ATOM 2672 C CA . GLN A 1 349 ? 20.680 41.065 -1.353 1.00 30.40 451 GLN A CA 1
ATOM 2673 C C . GLN A 1 349 ? 21.090 39.825 -2.133 1.00 29.87 451 GLN A C 1
ATOM 2674 O O . GLN A 1 349 ? 20.965 38.745 -1.607 1.00 29.93 451 GLN A O 1
ATOM 2680 N N . LEU A 1 350 ? 21.544 40.004 -3.371 1.00 29.52 452 LEU A N 1
ATOM 2681 C CA . LEU A 1 350 ? 22.068 38.962 -4.218 1.00 29.81 452 LEU A CA 1
ATOM 2682 C C . LEU A 1 350 ? 23.258 38.281 -3.546 1.00 30.40 452 LEU A C 1
ATOM 2683 O O . LEU A 1 350 ? 23.358 37.076 -3.607 1.00 31.53 452 LEU A O 1
ATOM 2688 N N . ALA A 1 351 ? 24.144 39.030 -2.900 1.00 29.71 453 ALA A N 1
ATOM 2689 C CA . ALA A 1 351 ? 25.290 38.378 -2.210 1.00 29.60 453 ALA A CA 1
ATOM 2690 C C . ALA A 1 351 ? 24.809 37.550 -1.018 1.00 29.77 453 ALA A C 1
ATOM 2691 O O . ALA A 1 351 ? 25.337 36.473 -0.752 1.00 28.39 453 ALA A O 1
ATOM 2693 N N . CYS A 1 352 ? 23.834 38.090 -0.276 1.00 30.65 454 CYS A N 1
ATOM 2694 C CA . CYS A 1 352 ? 23.215 37.391 0.880 1.00 30.28 454 CYS A CA 1
ATOM 2695 C C . CYS A 1 352 ? 22.532 36.085 0.450 1.00 29.37 454 CYS A C 1
ATOM 2696 O O . CYS A 1 352 ? 22.610 35.071 1.139 1.00 29.20 454 CYS A O 1
ATOM 2699 N N A LEU A 1 353 ? 21.853 36.108 -0.697 0.50 29.03 455 LEU A N 1
ATOM 2700 N N B LEU A 1 353 ? 21.887 36.136 -0.700 0.50 29.76 455 LEU A N 1
ATOM 2701 C CA A LEU A 1 353 ? 21.214 34.890 -1.227 0.50 28.86 455 LEU A CA 1
ATOM 2702 C CA B LEU A 1 353 ? 21.232 34.977 -1.268 0.50 30.26 455 LEU A CA 1
ATOM 2703 C C A LEU A 1 353 ? 22.230 33.788 -1.478 0.50 29.42 455 LEU A C 1
ATOM 2704 C C B LEU A 1 353 ? 22.212 33.827 -1.499 0.50 30.25 455 LEU A C 1
ATOM 2705 O O A LEU A 1 353 ? 21.965 32.635 -1.171 0.50 30.12 455 LEU A O 1
ATOM 2706 O O B LEU A 1 353 ? 21.910 32.687 -1.176 0.50 30.80 455 LEU A O 1
ATOM 2715 N N . LEU A 1 354 ? 23.393 34.140 -2.033 1.00 30.07 456 LEU A N 1
ATOM 2716 C CA . LEU A 1 354 ? 24.461 33.144 -2.264 1.00 29.56 456 LEU A CA 1
ATOM 2717 C C . LEU A 1 354 ? 24.869 32.482 -0.956 1.00 30.07 456 LEU A C 1
ATOM 2718 O O . LEU A 1 354 ? 25.080 31.254 -0.889 1.00 30.68 456 LEU A O 1
ATOM 2723 N N . TYR A 1 355 ? 24.969 33.276 0.111 1.00 29.84 457 TYR A N 1
ATOM 2724 C CA . TYR A 1 355 ? 25.350 32.716 1.376 1.00 30.04 457 TYR A CA 1
ATOM 2725 C C . TYR A 1 355 ? 24.267 31.784 1.892 1.00 30.29 457 TYR A C 1
ATOM 2726 O O . TYR A 1 355 ? 24.584 30.703 2.339 1.00 31.00 457 TYR A O 1
ATOM 2735 N N . LYS A 1 356 ? 22.996 32.201 1.830 1.00 31.12 458 LYS A N 1
ATOM 2736 C CA . LYS A 1 356 ? 21.842 31.354 2.239 1.00 31.02 458 LYS A CA 1
ATOM 2737 C C . LYS A 1 356 ? 21.682 30.066 1.409 1.00 31.01 458 LYS A C 1
ATOM 2738 O O . LYS A 1 356 ? 21.181 29.049 1.900 1.00 32.12 458 LYS A O 1
ATOM 2744 N N . GLN A 1 357 ? 22.112 30.124 0.153 1.00 31.76 459 GLN A N 1
ATOM 2745 C CA . GLN A 1 357 ? 22.022 28.977 -0.742 1.00 32.45 459 GLN A CA 1
ATOM 2746 C C . GLN A 1 357 ? 23.080 27.931 -0.405 1.00 31.81 459 GLN A C 1
ATOM 2747 O O . GLN A 1 357 ? 23.035 26.806 -0.903 1.00 31.92 459 GLN A O 1
ATOM 2753 N N . GLY A 1 358 ? 24.031 28.311 0.442 1.00 31.92 460 GLY A N 1
ATOM 2754 C CA . GLY A 1 358 ? 25.097 27.412 0.844 1.00 31.16 460 GLY A CA 1
ATOM 2755 C C . GLY A 1 358 ? 26.375 27.641 0.062 1.00 32.30 460 GLY A C 1
ATOM 2756 O O . GLY A 1 358 ? 27.164 26.718 -0.141 1.00 32.93 460 GLY A O 1
ATOM 2757 N N . LYS A 1 359 ? 26.580 28.877 -0.380 1.00 32.97 461 LYS A N 1
ATOM 2758 C CA . LYS A 1 359 ? 27.769 29.231 -1.146 1.00 31.66 461 LYS A CA 1
ATOM 2759 C C . LYS A 1 359 ? 28.452 30.466 -0.567 1.00 31.02 461 LYS A C 1
ATOM 2760 O O . LYS A 1 359 ? 28.232 31.584 -1.033 1.00 30.60 461 LYS A O 1
ATOM 2766 N N . PHE A 1 360 ? 29.280 30.256 0.451 1.00 30.63 462 PHE A N 1
ATOM 2767 C CA . PHE A 1 360 ? 29.996 31.351 1.094 1.00 31.73 462 PHE A CA 1
ATOM 2768 C C . PHE A 1 360 ? 30.994 31.994 0.137 1.00 31.34 462 PHE A C 1
ATOM 2769 O O . PHE A 1 360 ? 30.953 33.201 -0.099 1.00 29.46 462 PHE A O 1
ATOM 2777 N N . THR A 1 361 ? 31.889 31.178 -0.412 1.00 31.20 463 THR A N 1
ATOM 2778 C CA . THR A 1 361 ? 32.898 31.665 -1.345 1.00 30.89 463 THR A CA 1
ATOM 2779 C C . THR A 1 361 ? 32.292 32.635 -2.353 1.00 31.18 463 THR A C 1
ATOM 2780 O O . THR A 1 361 ? 32.721 33.784 -2.460 1.00 29.04 463 THR A O 1
ATOM 2784 N N . GLU A 1 362 ? 31.292 32.165 -3.092 1.00 29.20 464 GLU A N 1
ATOM 2785 C CA . GLU A 1 362 ? 30.622 32.992 -4.094 1.00 31.31 464 GLU A CA 1
ATOM 2786 C C . GLU A 1 362 ? 29.999 34.276 -3.462 1.00 30.52 464 GLU A C 1
ATOM 2787 O O . GLU A 1 362 ? 30.064 35.321 -4.053 1.00 28.97 464 GLU A O 1
ATOM 2793 N N . SER A 1 363 ? 29.430 34.161 -2.261 1.00 31.24 465 SER A N 1
ATOM 2794 C CA . SER A 1 363 ? 28.878 35.305 -1.522 1.00 31.26 465 SER A CA 1
ATOM 2795 C C . SER A 1 363 ? 29.983 36.344 -1.222 1.00 31.80 465 SER A C 1
ATOM 2796 O O . SER A 1 363 ? 29.809 37.513 -1.509 1.00 31.35 465 SER A O 1
ATOM 2799 N N . GLU A 1 364 ? 31.095 35.892 -0.646 1.00 31.79 466 GLU A N 1
ATOM 2800 C CA . GLU A 1 364 ? 32.259 36.734 -0.327 1.00 33.80 466 GLU A CA 1
ATOM 2801 C C . GLU A 1 364 ? 32.795 37.460 -1.581 1.00 32.88 466 GLU A C 1
ATOM 2802 O O . GLU A 1 364 ? 33.057 38.693 -1.529 1.00 31.95 466 GLU A O 1
ATOM 2808 N N . ALA A 1 365 ? 32.920 36.720 -2.700 1.00 31.29 467 ALA A N 1
ATOM 2809 C CA . ALA A 1 365 ? 33.290 37.297 -3.992 1.00 31.66 467 ALA A CA 1
ATOM 2810 C C . ALA A 1 365 ? 32.315 38.365 -4.466 1.00 31.91 467 ALA A C 1
ATOM 2811 O O . ALA A 1 365 ? 32.728 39.386 -5.033 1.00 31.70 467 ALA A O 1
ATOM 2813 N N . PHE A 1 366 ? 31.007 38.136 -4.280 1.00 31.98 468 PHE A N 1
ATOM 2814 C CA . PHE A 1 366 ? 30.012 39.123 -4.710 1.00 32.19 468 PHE A CA 1
ATOM 2815 C C . PHE A 1 366 ? 30.126 40.394 -3.833 1.00 31.49 468 PHE A C 1
ATOM 2816 O O . PHE A 1 366 ? 30.058 41.513 -4.346 1.00 32.27 468 PHE A O 1
ATOM 2824 N N . PHE A 1 367 ? 30.268 40.210 -2.524 1.00 31.54 469 PHE A N 1
ATOM 2825 C CA . PHE A 1 367 ? 30.485 41.351 -1.618 1.00 32.33 469 PHE A CA 1
ATOM 2826 C C . PHE A 1 367 ? 31.747 42.117 -2.021 1.00 32.58 469 PHE A C 1
ATOM 2827 O O . PHE A 1 367 ? 31.710 43.359 -2.036 1.00 33.01 469 PHE A O 1
ATOM 2835 N N A ASN A 1 368 ? 32.828 41.417 -2.359 0.50 31.68 470 ASN A N 1
ATOM 2836 N N B ASN A 1 368 ? 32.825 41.393 -2.371 0.50 31.98 470 ASN A N 1
ATOM 2837 C CA A ASN A 1 368 ? 34.066 42.095 -2.747 0.50 32.58 470 ASN A CA 1
ATOM 2838 C CA B ASN A 1 368 ? 34.110 41.982 -2.827 0.50 33.24 470 ASN A CA 1
ATOM 2839 C C A ASN A 1 368 ? 33.920 42.888 -4.038 0.50 32.93 470 ASN A C 1
ATOM 2840 C C B ASN A 1 368 ? 33.911 42.870 -4.024 0.50 33.25 470 ASN A C 1
ATOM 2841 O O A ASN A 1 368 ? 34.441 43.997 -4.141 0.50 33.02 470 ASN A O 1
ATOM 2842 O O B ASN A 1 368 ? 34.409 44.000 -4.061 0.50 33.24 470 ASN A O 1
ATOM 2851 N N . GLU A 1 369 ? 33.199 42.327 -5.006 1.00 33.25 471 GLU A N 1
ATOM 2852 C CA . GLU A 1 369 ? 32.908 43.015 -6.274 1.00 35.15 471 GLU A CA 1
ATOM 2853 C C . GLU A 1 369 ? 32.028 44.266 -6.043 1.00 33.76 471 GLU A C 1
ATOM 2854 O O . GLU A 1 369 ? 32.232 45.329 -6.664 1.00 32.34 471 GLU A O 1
ATOM 2860 N N . THR A 1 370 ? 31.061 44.131 -5.124 1.00 32.65 472 THR A N 1
ATOM 2861 C CA . THR A 1 370 ? 30.197 45.227 -4.709 1.00 30.66 472 THR A CA 1
ATOM 2862 C C . THR A 1 370 ? 31.013 46.317 -3.967 1.00 31.29 472 THR A C 1
ATOM 2863 O O . THR A 1 370 ? 30.823 47.485 -4.252 1.00 31.67 472 THR A O 1
ATOM 2867 N N A LYS A 1 371 ? 31.873 45.922 -3.030 0.25 30.94 473 LYS A N 1
ATOM 2868 N N B LYS A 1 371 ? 31.886 45.914 -3.046 0.25 30.99 473 LYS A N 1
ATOM 2869 N N C LYS A 1 371 ? 31.875 45.926 -3.019 0.50 31.31 473 LYS A N 1
ATOM 2870 C CA A LYS A 1 371 ? 32.786 46.859 -2.389 0.25 31.16 473 LYS A CA 1
ATOM 2871 C CA B LYS A 1 371 ? 32.808 46.827 -2.376 0.25 31.16 473 LYS A CA 1
ATOM 2872 C CA C LYS A 1 371 ? 32.820 46.836 -2.348 0.50 32.50 473 LYS A CA 1
ATOM 2873 C C A LYS A 1 371 ? 33.533 47.674 -3.463 0.25 31.52 473 LYS A C 1
ATOM 2874 C C B LYS A 1 371 ? 33.620 47.650 -3.400 0.25 31.58 473 LYS A C 1
ATOM 2875 C C C LYS A 1 371 ? 33.706 47.631 -3.349 0.50 32.41 473 LYS A C 1
ATOM 2876 O O A LYS A 1 371 ? 33.525 48.897 -3.409 0.25 30.88 473 LYS A O 1
ATOM 2877 O O B LYS A 1 371 ? 33.758 48.854 -3.238 0.25 31.00 473 LYS A O 1
ATOM 2878 O O C LYS A 1 371 ? 34.009 48.785 -3.103 0.50 31.43 473 LYS A O 1
ATOM 2894 N N . LEU A 1 372 ? 34.136 47.000 -4.448 1.00 31.40 474 LEU A N 1
ATOM 2895 C CA . LEU A 1 372 ? 34.892 47.723 -5.553 1.00 32.27 474 LEU A CA 1
ATOM 2896 C C . LEU A 1 372 ? 34.106 48.827 -6.247 1.00 32.81 474 LEU A C 1
ATOM 2897 O O . LEU A 1 372 ? 34.660 49.914 -6.518 1.00 33.21 474 LEU A O 1
ATOM 2902 N N A LYS A 1 373 ? 32.834 48.548 -6.530 0.50 32.79 475 LYS A N 1
ATOM 2903 N N B LYS A 1 373 ? 32.834 48.583 -6.545 0.50 33.59 475 LYS A N 1
ATOM 2904 C CA A LYS A 1 373 ? 31.891 49.530 -7.106 0.50 33.23 475 LYS A CA 1
ATOM 2905 C CA B LYS A 1 373 ? 31.988 49.640 -7.152 0.50 34.90 475 LYS A CA 1
ATOM 2906 C C A LYS A 1 373 ? 31.504 50.630 -6.128 0.50 32.90 475 LYS A C 1
ATOM 2907 C C B LYS A 1 373 ? 31.330 50.605 -6.155 0.50 33.76 475 LYS A C 1
ATOM 2908 O O A LYS A 1 373 ? 31.378 51.802 -6.505 0.50 32.65 475 LYS A O 1
ATOM 2909 O O B LYS A 1 373 ? 30.871 51.684 -6.550 0.50 33.38 475 LYS A O 1
ATOM 2920 N N . PHE A 1 374 ? 31.297 50.242 -4.868 1.00 32.58 476 PHE A N 1
ATOM 2921 C CA . PHE A 1 374 ? 30.769 51.164 -3.818 1.00 33.08 476 PHE A CA 1
ATOM 2922 C C . PHE A 1 374 ? 31.727 51.246 -2.652 1.00 31.59 476 PHE A C 1
ATOM 2923 O O . PHE A 1 374 ? 31.370 50.866 -1.532 1.00 31.61 476 PHE A O 1
ATOM 2931 N N . PRO A 1 375 ? 32.958 51.744 -2.898 1.00 31.31 477 PRO A N 1
ATOM 2932 C CA . PRO A 1 375 ? 33.967 51.668 -1.882 1.00 31.76 477 PRO A CA 1
ATOM 2933 C C . PRO A 1 375 ? 33.741 52.600 -0.703 1.00 31.38 477 PRO A C 1
ATOM 2934 O O . PRO A 1 375 ? 34.443 52.486 0.284 1.00 32.29 477 PRO A O 1
ATOM 2938 N N . THR A 1 376 ? 32.783 53.519 -0.776 1.00 31.67 478 THR A N 1
ATOM 2939 C CA . THR A 1 376 ? 32.559 54.368 0.392 1.00 28.91 478 THR A CA 1
ATOM 2940 C C . THR A 1 376 ? 31.336 53.936 1.211 1.00 30.63 478 THR A C 1
ATOM 2941 O O . THR A 1 376 ? 31.096 54.506 2.299 1.00 28.78 478 THR A O 1
ATOM 2945 N N . LEU A 1 377 ? 30.545 52.976 0.709 1.00 29.89 479 LEU A N 1
ATOM 2946 C CA . LEU A 1 377 ? 29.290 52.660 1.411 1.00 29.90 479 LEU A CA 1
ATOM 2947 C C . LEU A 1 377 ? 29.481 51.656 2.561 1.00 29.88 479 LEU A C 1
ATOM 2948 O O . LEU A 1 377 ? 29.964 50.522 2.344 1.00 28.51 479 LEU A O 1
ATOM 2953 N N . PRO A 1 378 ? 29.082 52.054 3.777 1.00 29.30 480 PRO A N 1
ATOM 2954 C CA . PRO A 1 378 ? 29.172 51.078 4.876 1.00 29.32 480 PRO A CA 1
ATOM 2955 C C . PRO A 1 378 ? 28.167 49.909 4.828 1.00 29.93 480 PRO A C 1
ATOM 2956 O O . PRO A 1 378 ? 28.335 48.970 5.614 1.00 30.26 480 PRO A O 1
ATOM 2960 N N . GLU A 1 379 ? 27.122 49.989 4.003 1.00 29.64 481 GLU A N 1
ATOM 2961 C CA . GLU A 1 379 ? 26.183 48.871 3.822 1.00 30.76 481 GLU A CA 1
ATOM 2962 C C . GLU A 1 379 ? 26.938 47.570 3.486 1.00 31.64 481 GLU A C 1
ATOM 2963 O O . GLU A 1 379 ? 26.616 46.531 4.015 1.00 32.00 481 GLU A O 1
ATOM 2969 N N . VAL A 1 380 ? 27.953 47.636 2.617 1.00 31.75 482 VAL A N 1
ATOM 2970 C CA . VAL A 1 380 ? 28.667 46.421 2.199 1.00 32.11 482 VAL A CA 1
ATOM 2971 C C . VAL A 1 380 ? 29.362 45.665 3.369 1.00 31.41 482 VAL A C 1
ATOM 2972 O O . VAL A 1 380 ? 28.996 44.494 3.591 1.00 32.25 482 VAL A O 1
ATOM 2976 N N . PRO A 1 381 ? 30.313 46.311 4.120 1.00 30.21 483 PRO A N 1
ATOM 2977 C CA . PRO A 1 381 ? 30.904 45.573 5.223 1.00 30.01 483 PRO A CA 1
ATOM 2978 C C . PRO A 1 381 ? 29.918 45.279 6.370 1.00 30.08 483 PRO A C 1
ATOM 2979 O O . PRO A 1 381 ? 30.133 44.310 7.109 1.00 29.48 483 PRO A O 1
ATOM 2983 N N . THR A 1 382 ? 28.894 46.120 6.567 1.00 28.71 484 THR A N 1
ATOM 2984 C CA . THR A 1 382 ? 27.921 45.808 7.648 1.00 30.03 484 THR A CA 1
ATOM 2985 C C . THR A 1 382 ? 27.158 44.489 7.374 1.00 29.83 484 THR A C 1
ATOM 2986 O O . THR A 1 382 ? 26.991 43.624 8.252 1.00 29.40 484 THR A O 1
ATOM 2990 N N . PHE A 1 383 ? 26.636 44.354 6.157 1.00 29.57 485 PHE A N 1
ATOM 2991 C CA . PHE A 1 383 ? 25.927 43.093 5.815 1.00 29.81 485 PHE A CA 1
ATOM 2992 C C . PHE A 1 383 ? 26.863 41.900 5.754 1.00 30.05 485 PHE A C 1
ATOM 2993 O O . PHE A 1 383 ? 26.494 40.765 6.146 1.00 28.56 485 PHE A O 1
ATOM 3001 N N . PHE A 1 384 ? 28.093 42.141 5.297 1.00 29.44 486 PHE A N 1
ATOM 3002 C CA . PHE A 1 384 ? 29.045 41.067 5.238 1.00 29.59 486 PHE A CA 1
ATOM 3003 C C . PHE A 1 384 ? 29.435 40.623 6.669 1.00 29.74 486 PHE A C 1
ATOM 3004 O O . PHE A 1 384 ? 29.572 39.418 6.932 1.00 28.18 486 PHE A O 1
ATOM 3012 N N . ALA A 1 385 ? 29.580 41.584 7.590 1.00 29.34 487 ALA A N 1
ATOM 3013 C CA . ALA A 1 385 ? 29.883 41.250 8.974 1.00 30.03 487 ALA A CA 1
ATOM 3014 C C . ALA A 1 385 ? 28.818 40.359 9.622 1.00 30.58 487 ALA A C 1
ATOM 3015 O O . ALA A 1 385 ? 29.156 39.512 10.471 1.00 29.43 487 ALA A O 1
ATOM 3017 N N . GLU A 1 386 ? 27.550 40.537 9.218 1.00 32.29 488 GLU A N 1
ATOM 3018 C CA . GLU A 1 386 ? 26.438 39.712 9.730 1.00 35.50 488 GLU A CA 1
ATOM 3019 C C . GLU A 1 386 ? 26.587 38.272 9.291 1.00 34.29 488 GLU A C 1
ATOM 3020 O O . GLU A 1 386 ? 26.271 37.359 10.049 1.00 33.96 488 GLU A O 1
ATOM 3026 N N . ILE A 1 387 ? 27.034 38.080 8.050 1.00 33.84 489 ILE A N 1
ATOM 3027 C CA . ILE A 1 387 ? 27.334 36.733 7.502 1.00 32.90 489 ILE A CA 1
ATOM 3028 C C . ILE A 1 387 ? 28.522 36.099 8.177 1.00 32.22 489 ILE A C 1
ATOM 3029 O O . ILE A 1 387 ? 28.451 34.949 8.597 1.00 31.91 489 ILE A O 1
ATOM 3034 N N . LEU A 1 388 ? 29.597 36.863 8.363 1.00 31.18 490 LEU A N 1
ATOM 3035 C CA . LEU A 1 388 ? 30.730 36.377 9.137 1.00 31.44 490 LEU A CA 1
ATOM 3036 C C . LEU A 1 388 ? 30.365 35.938 10.549 1.00 31.59 490 LEU A C 1
ATOM 3037 O O . LEU A 1 388 ? 30.894 34.953 11.030 1.00 31.32 490 LEU A O 1
ATOM 3042 N N . THR A 1 389 ? 29.502 36.702 11.218 1.00 32.52 491 THR A N 1
ATOM 3043 C CA . THR A 1 389 ? 29.091 36.416 12.582 1.00 33.79 491 THR A CA 1
ATOM 3044 C C . THR A 1 389 ? 28.339 35.074 12.605 1.00 34.69 491 THR A C 1
ATOM 3045 O O . THR A 1 389 ? 28.625 34.214 13.450 1.00 35.55 491 THR A O 1
ATOM 3049 N N . ASP A 1 390 ? 27.403 34.914 11.668 1.00 35.75 492 ASP A N 1
ATOM 3050 C CA . ASP A 1 390 ? 26.657 33.648 11.429 1.00 36.89 492 ASP A CA 1
ATOM 3051 C C . ASP A 1 390 ? 27.574 32.434 11.185 1.00 36.82 492 ASP A C 1
ATOM 3052 O O . ASP A 1 390 ? 27.291 31.338 11.652 1.00 37.73 492 ASP A O 1
ATOM 3057 N N . ARG A 1 391 ? 28.687 32.639 10.477 1.00 36.96 493 ARG A N 1
ATOM 3058 C CA . ARG A 1 391 ? 29.704 31.619 10.284 1.00 37.38 493 ARG A CA 1
ATOM 3059 C C . ARG A 1 391 ? 30.570 31.378 11.517 1.00 37.58 493 ARG A C 1
ATOM 3060 O O . ARG A 1 391 ? 31.380 30.434 11.534 1.00 38.74 493 ARG A O 1
ATOM 3068 N N . GLY A 1 392 ? 30.457 32.248 12.518 1.00 36.04 494 GLY A N 1
ATOM 3069 C CA . GLY A 1 392 ? 31.331 32.173 13.707 1.00 35.19 494 GLY A CA 1
ATOM 3070 C C . GLY A 1 392 ? 32.732 32.752 13.516 1.00 35.29 494 GLY A C 1
ATOM 3071 O O . GLY A 1 392 ? 33.629 32.485 14.331 1.00 34.71 494 GLY A O 1
ATOM 3072 N N . ASP A 1 393 ? 32.961 33.519 12.442 1.00 34.09 495 ASP A N 1
ATOM 3073 C CA . ASP A 1 393 ? 34.246 34.213 12.285 1.00 33.89 495 ASP A CA 1
ATOM 3074 C C . ASP A 1 393 ? 34.093 35.587 12.901 1.00 34.01 495 ASP A C 1
ATOM 3075 O O . ASP A 1 393 ? 33.925 36.614 12.218 1.00 33.16 495 ASP A O 1
ATOM 3080 N N . PHE A 1 394 ? 34.133 35.581 14.215 1.00 33.40 496 PHE A N 1
ATOM 3081 C CA . PHE A 1 394 ? 33.889 36.795 15.004 1.00 34.09 496 PHE A CA 1
ATOM 3082 C C . PHE A 1 394 ? 34.970 37.874 14.840 1.00 34.20 496 PHE A C 1
ATOM 3083 O O . PHE A 1 394 ? 34.643 39.032 14.797 1.00 33.83 496 PHE A O 1
ATOM 3091 N N . ASP A 1 395 ? 36.242 37.478 14.743 1.00 34.77 497 ASP A N 1
ATOM 3092 C CA . ASP A 1 395 ? 37.338 38.419 14.581 1.00 35.45 497 ASP A CA 1
ATOM 3093 C C . ASP A 1 395 ? 37.260 39.176 13.245 1.00 35.16 497 ASP A C 1
ATOM 3094 O O . ASP A 1 395 ? 37.448 40.386 13.230 1.00 34.63 497 ASP A O 1
ATOM 3099 N N . THR A 1 396 ? 36.995 38.470 12.145 1.00 33.52 498 THR A N 1
ATOM 3100 C CA . THR A 1 396 ? 36.783 39.106 10.850 1.00 33.74 498 THR A CA 1
ATOM 3101 C C . THR A 1 396 ? 35.508 39.961 10.876 1.00 32.08 498 THR A C 1
ATOM 3102 O O . THR A 1 396 ? 35.507 41.044 10.315 1.00 31.89 498 THR A O 1
ATOM 3106 N N . ALA A 1 397 ? 34.447 39.492 11.545 1.00 29.84 499 ALA A N 1
ATOM 3107 C CA . ALA A 1 397 ? 33.212 40.261 11.651 1.00 29.55 499 ALA A CA 1
ATOM 3108 C C . ALA A 1 397 ? 33.485 41.627 12.324 1.00 28.66 499 ALA A C 1
ATOM 3109 O O . ALA A 1 397 ? 33.047 42.673 11.815 1.00 29.05 499 ALA A O 1
ATOM 3111 N N . ILE A 1 398 ? 34.209 41.612 13.430 1.00 28.75 500 ILE A N 1
ATOM 3112 C CA . ILE A 1 398 ? 34.530 42.852 14.159 1.00 28.85 500 ILE A CA 1
ATOM 3113 C C . ILE A 1 398 ? 35.364 43.825 13.273 1.00 29.33 500 ILE A C 1
ATOM 3114 O O . ILE A 1 398 ? 35.156 45.018 13.329 1.00 27.42 500 ILE A O 1
ATOM 3119 N N . LYS A 1 399 ? 36.340 43.319 12.506 1.00 29.14 501 LYS A N 1
ATOM 3120 C CA . LYS A 1 399 ? 37.107 44.177 11.583 1.00 29.43 501 LYS A CA 1
ATOM 3121 C C . LYS A 1 399 ? 36.205 44.839 10.548 1.00 28.55 501 LYS A C 1
ATOM 3122 O O . LYS A 1 399 ? 36.395 46.020 10.226 1.00 28.53 501 LYS A O 1
ATOM 3128 N N . GLN A 1 400 ? 35.280 44.063 9.962 1.00 28.76 502 GLN A N 1
ATOM 3129 C CA . GLN A 1 400 ? 34.273 44.584 9.033 1.00 28.30 502 GLN A CA 1
ATOM 3130 C C . GLN A 1 400 ? 33.358 45.644 9.692 1.00 29.04 502 GLN A C 1
ATOM 3131 O O . GLN A 1 400 ? 33.078 46.707 9.101 1.00 28.62 502 GLN A O 1
ATOM 3137 N N . TYR A 1 401 ? 32.898 45.371 10.910 1.00 27.18 503 TYR A N 1
ATOM 3138 C CA . TYR A 1 401 ? 32.130 46.388 11.616 1.00 29.12 503 TYR A CA 1
ATOM 3139 C C . TYR A 1 401 ? 32.975 47.647 11.937 1.00 27.94 503 TYR A C 1
ATOM 3140 O O . TYR A 1 401 ? 32.453 48.764 11.917 1.00 27.29 503 TYR A O 1
ATOM 3149 N N . ASP A 1 402 ? 34.259 47.476 12.233 1.00 27.89 504 ASP A N 1
ATOM 3150 C CA . ASP A 1 402 ? 35.163 48.647 12.445 1.00 28.72 504 ASP A CA 1
ATOM 3151 C C . ASP A 1 402 ? 35.258 49.508 11.205 1.00 28.03 504 ASP A C 1
ATOM 3152 O O . ASP A 1 402 ? 35.212 50.756 11.288 1.00 28.12 504 ASP A O 1
ATOM 3157 N N . ILE A 1 403 ? 35.399 48.857 10.054 1.00 28.57 505 ILE A N 1
ATOM 3158 C CA . ILE A 1 403 ? 35.490 49.567 8.783 1.00 27.59 505 ILE A CA 1
ATOM 3159 C C . ILE A 1 403 ? 34.138 50.259 8.543 1.00 28.20 505 ILE A C 1
ATOM 3160 O O . ILE A 1 403 ? 34.100 51.417 8.096 1.00 28.56 505 ILE A O 1
ATOM 3165 N N . ALA A 1 404 ? 33.032 49.551 8.782 1.00 26.21 506 ALA A N 1
ATOM 3166 C CA . ALA A 1 404 ? 31.706 50.090 8.479 1.00 28.01 506 ALA A CA 1
ATOM 3167 C C . ALA A 1 404 ? 31.481 51.372 9.313 1.00 27.41 506 ALA A C 1
ATOM 3168 O O . ALA A 1 404 ? 30.920 52.326 8.816 1.00 28.62 506 ALA A O 1
ATOM 3170 N N . LYS A 1 405 ? 31.847 51.332 10.588 1.00 27.31 507 LYS A N 1
ATOM 3171 C CA . LYS A 1 405 ? 31.690 52.480 11.496 1.00 29.43 507 LYS A CA 1
ATOM 3172 C C . LYS A 1 405 ? 32.456 53.729 10.992 1.00 30.14 507 LYS A C 1
ATOM 3173 O O . LYS A 1 405 ? 31.897 54.856 10.937 1.00 29.85 507 LYS A O 1
ATOM 3179 N N . ARG A 1 406 ? 33.715 53.538 10.601 1.00 29.73 508 ARG A N 1
ATOM 3180 C CA . ARG A 1 406 ? 34.459 54.617 9.970 1.00 29.29 508 ARG A CA 1
ATOM 3181 C C . ARG A 1 406 ? 33.835 55.117 8.663 1.00 29.56 508 ARG A C 1
ATOM 3182 O O . ARG A 1 406 ? 33.737 56.321 8.503 1.00 29.71 508 ARG A O 1
ATOM 3190 N N . LEU A 1 407 ? 33.404 54.231 7.752 1.00 27.31 509 LEU A N 1
ATOM 3191 C CA . LEU A 1 407 ? 32.719 54.678 6.519 1.00 28.60 509 LEU A CA 1
ATOM 3192 C C . LEU A 1 407 ? 31.471 55.491 6.830 1.00 28.73 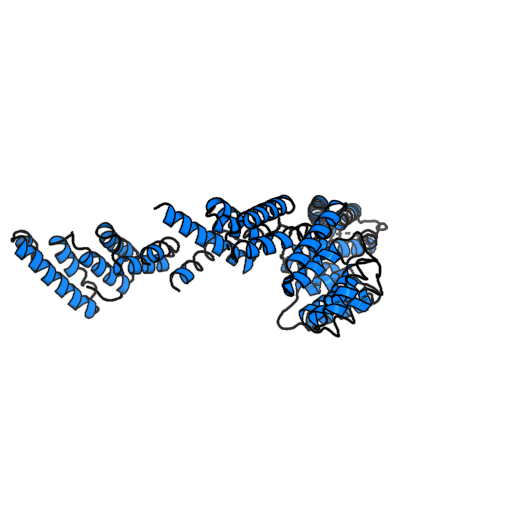509 LEU A C 1
ATOM 3193 O O . LEU A 1 407 ? 31.214 56.503 6.177 1.00 28.57 509 LEU A O 1
ATOM 3198 N N . GLU A 1 408 ? 30.712 55.049 7.841 1.00 29.06 510 GLU A N 1
ATOM 3199 C CA . GLU A 1 408 ? 29.491 55.732 8.257 1.00 30.21 510 GLU A CA 1
ATOM 3200 C C . GLU A 1 408 ? 29.756 57.160 8.785 1.00 31.64 510 GLU A C 1
ATOM 3201 O O . GLU A 1 408 ? 29.015 58.102 8.457 1.00 32.37 510 GLU A O 1
ATOM 3207 N N . GLU A 1 409 ? 30.782 57.309 9.619 1.00 33.09 511 GLU A N 1
ATOM 3208 C CA . GLU A 1 409 ? 31.201 58.592 10.188 1.00 36.27 511 GLU A CA 1
ATOM 3209 C C . GLU A 1 409 ? 31.542 59.651 9.146 1.00 36.42 511 GLU A C 1
ATOM 3210 O O . GLU A 1 409 ? 31.385 60.833 9.402 1.00 37.15 511 GLU A O 1
ATOM 3216 N N . VAL A 1 410 ? 32.008 59.224 7.982 1.00 35.75 512 VAL A N 1
ATOM 3217 C CA . VAL A 1 410 ? 32.477 60.134 6.931 1.00 37.81 512 VAL A CA 1
ATOM 3218 C C . VAL A 1 410 ? 31.315 60.631 6.051 1.00 37.52 512 VAL A C 1
ATOM 3219 O O . VAL A 1 410 ? 31.392 61.707 5.509 1.00 37.69 512 VAL A O 1
ATOM 3223 N N . GLN A 1 411 ? 30.236 59.860 5.945 1.00 37.34 513 GLN A N 1
ATOM 3224 C CA . GLN A 1 411 ? 29.056 60.264 5.161 1.00 38.83 513 GLN A CA 1
ATOM 3225 C C . GLN A 1 411 ? 28.185 61.364 5.800 1.00 38.91 513 GLN A C 1
ATOM 3226 O O . GLN A 1 411 ? 28.035 61.420 7.031 1.00 39.76 513 GLN A O 1
ATOM 3232 N N . GLU A 1 412 ? 27.578 62.218 4.967 1.00 39.65 514 GLU A N 1
ATOM 3233 C CA . GLU A 1 412 ? 26.640 63.260 5.477 1.00 40.54 514 GLU A CA 1
ATOM 3234 C C . GLU A 1 412 ? 25.338 62.627 5.964 1.00 37.32 514 GLU A C 1
ATOM 3235 O O . GLU A 1 412 ? 24.743 63.051 6.953 1.00 40.65 514 GLU A O 1
ATOM 3241 N N A LYS A 1 413 ? 24.867 61.634 5.249 0.50 35.89 515 LYS A N 1
ATOM 3242 N N B LYS A 1 413 ? 24.899 61.623 5.228 0.50 35.71 515 LYS A N 1
ATOM 3243 C CA A LYS A 1 413 ? 23.568 61.092 5.563 0.50 34.50 515 LYS A CA 1
ATOM 3244 C CA B LYS A 1 413 ? 23.610 60.989 5.432 0.50 34.18 515 LYS A CA 1
ATOM 3245 C C A LYS A 1 413 ? 23.737 59.708 6.169 0.50 32.83 515 LYS A C 1
ATOM 3246 C C B LYS A 1 413 ? 23.808 59.797 6.357 0.50 32.74 515 LYS A C 1
ATOM 3247 O O A LYS A 1 413 ? 24.797 59.054 6.004 0.50 31.14 515 LYS A O 1
ATOM 3248 O O B LYS A 1 413 ? 24.951 59.361 6.592 0.50 31.60 515 LYS A O 1
ATOM 3259 N N . ILE A 1 414 ? 22.700 59.284 6.879 1.00 32.17 516 ILE A N 1
ATOM 3260 C CA . ILE A 1 414 ? 22.683 58.017 7.555 1.00 31.47 516 ILE A CA 1
ATOM 3261 C C . ILE A 1 414 ? 22.641 56.919 6.458 1.00 31.21 516 ILE A C 1
ATOM 3262 O O . ILE A 1 414 ? 21.820 56.992 5.542 1.00 30.50 516 ILE A O 1
ATOM 3267 N N . HIS A 1 415 ? 23.540 55.926 6.566 1.00 29.53 517 HIS A N 1
ATOM 3268 C CA . HIS A 1 415 ? 23.486 54.718 5.748 1.00 29.78 517 HIS A CA 1
ATOM 3269 C C . HIS A 1 415 ? 23.148 53.520 6.650 1.00 29.38 517 HIS A C 1
ATOM 3270 O O . HIS A 1 415 ? 22.063 52.997 6.597 1.00 31.52 517 HIS A O 1
ATOM 3277 N N . VAL A 1 416 ? 24.049 53.141 7.529 1.00 30.66 518 VAL A N 1
ATOM 3278 C CA . VAL A 1 416 ? 23.807 51.983 8.416 1.00 30.14 518 VAL A CA 1
ATOM 3279 C C . VAL A 1 416 ? 23.580 52.422 9.860 1.00 30.52 518 VAL A C 1
ATOM 3280 O O . VAL A 1 416 ? 23.327 51.572 10.752 1.00 30.51 518 VAL A O 1
ATOM 3284 N N . GLY A 1 417 ? 23.689 53.730 10.105 1.00 29.97 519 GLY A N 1
ATOM 3285 C CA . GLY A 1 417 ? 23.469 54.285 11.470 1.00 30.79 519 GLY A CA 1
ATOM 3286 C C . GLY A 1 417 ? 24.262 53.600 12.573 1.00 30.82 519 GLY A C 1
ATOM 3287 O O . GLY A 1 417 ? 25.498 53.443 12.475 1.00 29.64 519 GLY A O 1
ATOM 3288 N N . ILE A 1 418 ? 23.584 53.174 13.642 1.00 30.02 520 ILE A N 1
ATOM 3289 C CA . ILE A 1 418 ? 24.281 52.460 14.752 1.00 29.93 520 ILE A CA 1
ATOM 3290 C C . ILE A 1 418 ? 24.467 50.931 14.580 1.00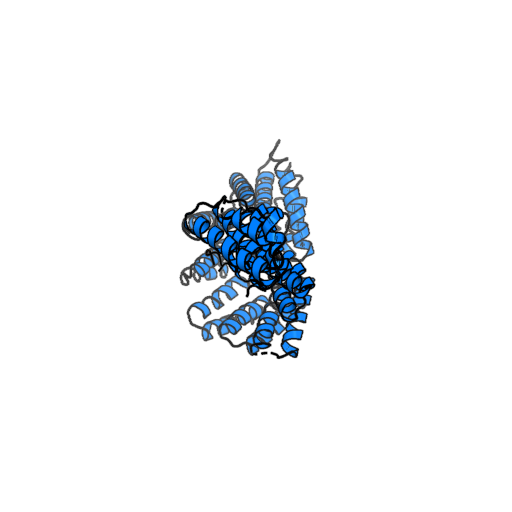 30.04 520 ILE A C 1
ATOM 3291 O O . ILE A 1 418 ? 25.005 50.261 15.471 1.00 30.71 520 ILE A O 1
ATOM 3296 N N . GLY A 1 419 ? 24.066 50.401 13.436 1.00 29.89 521 GLY A N 1
ATOM 3297 C CA . GLY A 1 419 ? 24.244 48.972 13.150 1.00 31.16 521 GLY A CA 1
ATOM 3298 C C . GLY A 1 419 ? 25.604 48.393 13.528 1.00 29.63 521 GLY A C 1
ATOM 3299 O O . GLY A 1 419 ? 25.667 47.417 14.272 1.00 31.28 521 GLY A O 1
ATOM 3300 N N . PRO A 1 420 ? 26.707 48.985 13.023 1.00 30.40 522 PRO A N 1
ATOM 3301 C CA . PRO A 1 420 ? 28.032 48.507 13.458 1.00 28.66 522 PRO A CA 1
ATOM 3302 C C . PRO A 1 420 ? 28.335 48.537 14.950 1.00 29.57 52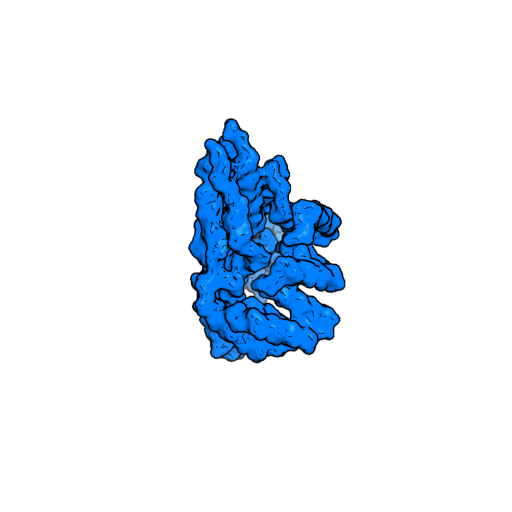2 PRO A C 1
ATOM 3303 O O . PRO A 1 420 ? 29.067 47.669 15.411 1.00 29.33 522 PRO A O 1
ATOM 3307 N N A LEU A 1 421 ? 27.795 49.503 15.686 0.50 28.72 523 LEU A N 1
ATOM 3308 N N B LEU A 1 421 ? 27.817 49.517 15.695 0.50 28.86 523 LEU A N 1
ATOM 3309 C CA A LEU A 1 421 ? 28.053 49.572 17.125 0.50 29.62 523 LEU A CA 1
ATOM 3310 C CA B LEU A 1 421 ? 28.068 49.572 17.146 0.50 29.94 523 LEU A CA 1
ATOM 3311 C C A LEU A 1 421 ? 27.380 48.399 17.804 0.50 29.91 523 LEU A C 1
ATOM 3312 C C B LEU A 1 421 ? 27.344 48.453 17.883 0.50 30.11 523 LEU A C 1
ATOM 3313 O O A LEU A 1 421 ? 28.022 47.693 18.568 0.50 30.15 523 LEU A O 1
ATOM 3314 O O B LEU A 1 421 ? 27.904 47.858 18.800 0.50 30.55 523 LEU A O 1
ATOM 3323 N N . ILE A 1 422 ? 26.108 48.174 17.468 1.00 30.49 524 ILE A N 1
ATOM 3324 C CA . ILE A 1 422 ? 25.310 47.053 18.002 1.00 32.50 524 ILE A CA 1
ATOM 3325 C C . ILE A 1 422 ? 25.949 45.727 17.594 1.00 32.30 524 ILE A C 1
ATOM 3326 O O . ILE A 1 422 ? 26.100 44.828 18.432 1.00 32.74 524 ILE A O 1
ATOM 3331 N N . GLY A 1 423 ? 26.317 45.615 16.313 1.00 32.08 525 GLY A N 1
ATOM 3332 C CA . GLY A 1 423 ? 26.979 44.427 15.808 1.00 31.43 525 GLY A CA 1
ATOM 3333 C C . GLY A 1 423 ? 28.204 44.079 16.627 1.00 31.98 525 GLY A C 1
ATOM 3334 O O . GLY A 1 423 ? 28.315 42.964 17.177 1.00 31.55 525 GLY A O 1
ATOM 3335 N N . LYS A 1 424 ? 29.116 45.038 16.741 1.00 30.42 526 LYS A N 1
ATOM 3336 C CA . LYS A 1 424 ? 30.341 44.770 17.463 1.00 31.16 526 LYS A CA 1
ATOM 3337 C C . LYS A 1 424 ? 30.097 44.555 18.966 1.00 32.07 526 LYS A C 1
ATOM 3338 O O . LYS A 1 424 ? 30.681 43.657 19.556 1.00 31.21 526 LYS A O 1
ATOM 3344 N N . ALA A 1 425 ? 29.247 45.371 19.592 1.00 31.44 527 ALA A N 1
ATOM 3345 C CA . ALA A 1 425 ? 28.974 45.210 21.004 1.00 32.35 527 ALA A CA 1
ATOM 3346 C C . ALA A 1 425 ? 28.369 43.847 21.336 1.00 32.64 527 ALA A C 1
ATOM 3347 O O . ALA A 1 425 ? 28.694 43.286 22.379 1.00 32.24 527 ALA A O 1
ATOM 3349 N N . THR A 1 426 ? 27.473 43.329 20.492 1.00 32.34 528 THR A N 1
ATOM 3350 C CA . THR A 1 426 ? 26.858 42.014 20.735 1.00 32.94 528 THR A CA 1
ATOM 3351 C C . THR A 1 426 ? 27.936 40.901 20.749 1.00 32.97 528 THR A C 1
ATOM 3352 O O . THR A 1 426 ? 27.959 40.037 21.665 1.00 32.93 528 THR A O 1
ATOM 3356 N N . ILE A 1 427 ? 28.834 40.938 19.766 1.00 31.86 529 ILE A N 1
ATOM 3357 C CA . ILE A 1 427 ? 29.972 39.997 19.714 1.00 32.77 529 ILE A CA 1
ATOM 3358 C C . ILE A 1 427 ? 30.827 40.100 20.961 1.00 33.90 529 ILE A C 1
ATOM 3359 O O . ILE A 1 427 ? 31.116 39.092 21.591 1.00 34.08 529 ILE A O 1
ATOM 3364 N N . LEU A 1 428 ? 31.239 41.315 21.310 1.00 34.14 530 LEU A N 1
ATOM 3365 C CA . LEU A 1 428 ? 32.121 41.528 22.459 1.00 34.97 530 LEU A CA 1
ATOM 3366 C C . LEU A 1 428 ? 31.475 41.129 23.798 1.00 36.25 530 LEU A C 1
ATOM 3367 O O . LEU A 1 428 ? 32.156 40.566 24.682 1.00 37.01 530 LEU A O 1
ATOM 3372 N N . ALA A 1 429 ? 30.181 41.389 23.963 1.00 37.62 531 ALA A N 1
ATOM 3373 C CA . ALA A 1 429 ? 29.448 40.936 25.156 1.00 40.17 531 ALA A CA 1
ATOM 3374 C C . ALA A 1 429 ? 29.389 39.412 25.277 1.00 41.89 531 ALA A C 1
ATOM 3375 O O . ALA A 1 429 ? 29.691 38.864 26.340 1.00 42.35 531 ALA A O 1
ATOM 3377 N N . ARG A 1 430 ? 29.016 38.731 24.194 1.00 43.57 532 ARG A N 1
ATOM 3378 C CA . ARG A 1 430 ? 29.039 37.277 24.156 1.00 46.20 532 ARG A CA 1
ATOM 3379 C C . ARG A 1 430 ? 30.465 36.701 24.339 1.00 46.35 532 ARG A C 1
ATOM 3380 O O . ARG A 1 430 ? 30.652 35.681 25.001 1.00 46.97 532 ARG A O 1
ATOM 3388 N N . GLN A 1 431 ? 31.478 37.341 23.780 1.00 46.59 533 GLN A N 1
ATOM 3389 C CA . GLN A 1 431 ? 32.842 36.843 23.977 1.00 46.96 533 GLN A CA 1
ATOM 3390 C C . GLN A 1 431 ? 33.350 37.072 25.405 1.00 48.02 533 GLN A C 1
ATOM 3391 O O . GLN A 1 431 ? 34.154 36.272 25.906 1.00 48.75 533 GLN A O 1
ATOM 3397 N N . SER A 1 432 ? 32.892 38.142 26.054 1.00 48.98 534 SER A N 1
ATOM 3398 C CA . SER A 1 432 ? 33.391 38.508 27.381 1.00 50.97 534 SER A CA 1
ATOM 3399 C C . SER A 1 432 ? 33.070 37.464 28.451 1.00 53.15 534 SER A C 1
ATOM 3400 O O . SER A 1 432 ? 33.904 37.193 29.336 1.00 53.51 534 SER A O 1
ATOM 3403 N N . SER A 1 433 ? 31.865 36.901 28.372 1.00 55.46 535 SER A N 1
ATOM 3404 C CA . SER A 1 433 ? 31.380 35.984 29.398 1.00 58.09 535 SER A CA 1
ATOM 3405 C C . SER A 1 433 ? 31.204 34.573 28.852 1.00 59.37 535 SER A C 1
ATOM 3406 O O . SER A 1 433 ? 30.256 33.868 29.234 1.00 60.23 535 SER A O 1
ATOM 3409 N N . GLN A 1 434 ? 32.135 34.163 27.984 1.00 60.47 536 GLN A N 1
ATOM 3410 C CA . GLN A 1 434 ? 32.066 32.871 27.297 1.00 61.54 536 GLN A CA 1
ATOM 3411 C C . GLN A 1 434 ? 33.432 32.498 26.713 1.00 61.66 536 GLN A C 1
ATOM 3412 O O . GLN A 1 434 ? 33.795 32.928 25.611 1.00 61.73 536 GLN A 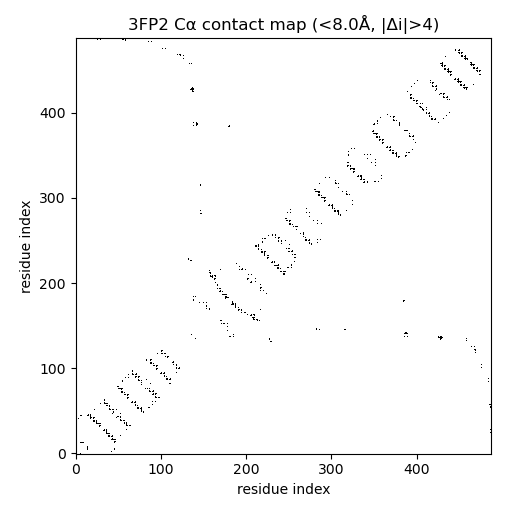O 1
ATOM 3418 N N . LEU A 1 439 ? 35.242 36.051 33.436 1.00 51.04 541 LEU A N 1
ATOM 3419 C CA . LEU A 1 439 ? 34.781 37.238 32.685 1.00 51.16 541 LEU A CA 1
ATOM 3420 C C . LEU A 1 439 ? 35.950 38.054 32.164 1.00 50.89 541 LEU A C 1
ATOM 3421 O O . LEU A 1 439 ? 36.815 38.489 32.946 1.00 51.46 541 LEU A O 1
ATOM 3426 N N . ASP A 1 440 ? 35.962 38.265 30.849 1.00 50.10 542 ASP A N 1
ATOM 3427 C CA . ASP A 1 440 ? 36.892 39.180 30.193 1.00 49.18 542 ASP A CA 1
ATOM 3428 C C . ASP A 1 440 ? 36.326 40.580 30.416 1.00 49.30 542 ASP A C 1
ATOM 3429 O O . ASP A 1 440 ? 35.378 41.001 29.733 1.00 49.05 542 ASP A O 1
ATOM 3434 N N . GLU A 1 441 ? 36.881 41.291 31.394 1.00 48.96 543 GLU A N 1
ATOM 3435 C CA . GLU A 1 441 ? 36.330 42.571 31.819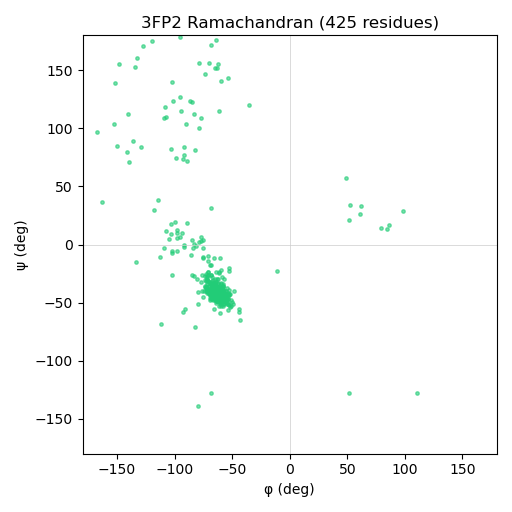 1.00 49.63 543 GLU A CA 1
ATOM 3436 C C . GLU A 1 441 ? 36.598 43.666 30.790 1.00 47.98 543 GLU A C 1
ATOM 3437 O O . GLU A 1 441 ? 35.851 44.631 30.708 1.00 47.45 543 GLU A O 1
ATOM 3443 N N . GLU A 1 442 ? 37.658 43.503 29.997 1.00 46.35 544 GLU A N 1
ATOM 3444 C CA . GLU A 1 442 ? 37.970 44.459 28.934 1.00 45.19 544 GLU A CA 1
ATOM 3445 C C . GLU A 1 442 ? 36.946 44.420 27.766 1.00 43.32 544 GLU A C 1
ATOM 3446 O O . GLU A 1 442 ? 36.499 45.468 27.326 1.00 41.98 544 GLU A O 1
ATOM 3452 N N . LYS A 1 443 ? 36.581 43.225 27.286 1.00 41.29 545 LYS A N 1
ATOM 3453 C CA . LYS A 1 443 ? 35.525 43.093 26.277 1.00 40.12 545 LYS A CA 1
ATOM 3454 C C . LYS A 1 443 ? 34.165 43.543 26.827 1.00 39.45 545 LYS A C 1
ATOM 3455 O O . LYS A 1 443 ? 33.396 44.182 26.124 1.00 38.44 545 LYS A O 1
ATOM 3461 N N . PHE A 1 444 ? 33.878 43.207 28.088 1.00 38.59 546 PHE A N 1
ATOM 3462 C CA . PHE A 1 444 ? 32.605 43.585 28.682 1.00 38.21 546 PHE A CA 1
ATOM 3463 C C . PHE A 1 444 ? 32.469 45.108 28.811 1.00 37.89 546 PHE A C 1
ATOM 3464 O O . PHE A 1 444 ? 31.419 45.660 28.448 1.00 37.14 546 PHE A O 1
ATOM 3472 N N . ASN A 1 445 ? 33.520 45.780 29.309 1.00 36.88 547 ASN A N 1
ATOM 3473 C CA . ASN A 1 445 ? 33.549 47.252 29.293 1.00 36.92 547 ASN A CA 1
ATOM 3474 C C . ASN A 1 445 ? 33.483 47.851 27.910 1.00 36.69 547 ASN A C 1
ATOM 3475 O O . ASN A 1 445 ? 32.838 48.870 27.708 1.00 36.96 547 ASN A O 1
ATOM 3480 N N . ALA A 1 446 ? 34.181 47.251 26.949 1.00 35.41 548 ALA A N 1
ATOM 3481 C CA . ALA A 1 446 ? 34.081 47.740 25.579 1.00 34.34 548 ALA A CA 1
ATOM 3482 C C . ALA A 1 446 ? 32.639 47.684 25.040 1.00 33.86 548 ALA A C 1
ATOM 3483 O O . ALA A 1 446 ? 32.194 48.630 24.360 1.00 33.44 548 ALA A O 1
ATOM 3485 N N . ALA A 1 447 ? 31.928 46.585 25.325 1.00 33.33 549 ALA A N 1
ATOM 3486 C CA . ALA A 1 447 ? 30.544 46.390 24.905 1.00 33.23 549 ALA A CA 1
ATOM 3487 C C . ALA A 1 447 ? 29.631 47.462 25.518 1.00 33.74 549 ALA A C 1
ATOM 3488 O O . ALA A 1 447 ? 28.801 48.058 24.829 1.00 33.34 549 ALA A O 1
ATOM 3490 N N . ILE A 1 448 ? 29.786 47.697 26.821 1.00 34.46 550 ILE A N 1
ATOM 3491 C CA . ILE A 1 448 ? 29.045 48.740 27.500 1.00 35.57 550 ILE A CA 1
ATOM 3492 C C . ILE A 1 448 ? 29.275 50.085 26.825 1.00 35.39 550 ILE A C 1
ATOM 3493 O O . ILE A 1 448 ? 28.328 50.832 26.618 1.00 34.55 550 ILE A O 1
ATOM 3498 N N . LYS A 1 449 ? 30.539 50.399 26.522 1.00 35.00 551 LYS A N 1
ATOM 3499 C CA . LYS A 1 449 ? 30.851 51.675 25.929 1.00 35.81 551 LYS A CA 1
ATOM 3500 C C . LYS A 1 449 ? 30.189 51.819 24.568 1.00 34.05 551 LYS A C 1
ATOM 3501 O O . LYS A 1 449 ? 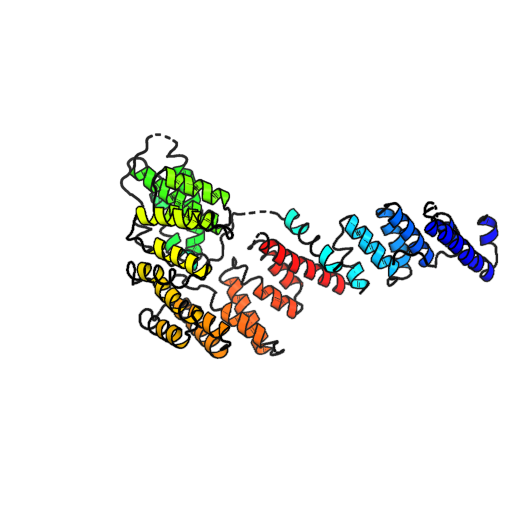29.604 52.860 24.260 1.00 34.33 551 LYS A O 1
ATOM 3507 N N . LEU A 1 450 ? 30.258 50.766 23.764 1.00 32.77 552 LEU A N 1
ATOM 3508 C CA . LEU A 1 450 ? 29.653 50.747 22.435 1.00 32.26 552 LEU A CA 1
ATOM 3509 C C . LEU A 1 450 ? 28.133 50.942 22.473 1.00 31.31 552 LEU A C 1
ATOM 3510 O O . LEU A 1 450 ? 27.597 51.770 21.756 1.00 30.43 552 LEU A O 1
ATOM 3515 N N . LEU A 1 451 ? 27.451 50.172 23.317 1.00 30.94 553 LEU A N 1
ATOM 3516 C CA . LEU A 1 451 ? 25.981 50.281 23.467 1.00 31.87 553 LEU A CA 1
ATOM 3517 C C . LEU A 1 451 ? 25.528 51.612 24.102 1.00 31.92 553 LEU A C 1
ATOM 3518 O O . LEU A 1 451 ? 24.473 52.153 23.737 1.00 31.48 553 LEU A O 1
ATOM 3523 N N . THR A 1 452 ? 26.319 52.147 25.038 1.00 30.86 554 THR A N 1
ATOM 3524 C CA . THR A 1 452 ? 26.049 53.496 25.559 1.00 32.00 554 THR A CA 1
ATOM 3525 C C . THR A 1 452 ? 26.106 54.571 24.450 1.00 32.67 554 THR A C 1
ATOM 3526 O O . THR A 1 452 ? 25.196 55.404 24.338 1.00 32.36 554 THR A O 1
ATOM 3530 N N . LYS A 1 453 ? 27.167 54.543 23.638 1.00 32.47 555 LYS A N 1
ATOM 3531 C CA . LYS A 1 453 ? 27.281 55.428 22.487 1.00 32.91 555 LYS A CA 1
ATOM 3532 C C . LYS A 1 453 ? 26.109 55.193 21.527 1.00 32.31 555 LYS A C 1
ATOM 3533 O O . LYS A 1 453 ? 25.501 56.148 21.049 1.00 32.68 555 LYS A O 1
ATOM 3539 N N . ALA A 1 454 ? 25.804 53.935 21.227 1.00 31.50 556 ALA A N 1
ATOM 3540 C CA . ALA A 1 454 ? 24.682 53.603 20.321 1.00 31.96 556 ALA A CA 1
ATOM 3541 C C . ALA A 1 454 ? 23.362 54.239 20.823 1.00 32.66 556 ALA A C 1
ATOM 3542 O O . ALA A 1 454 ? 22.624 54.865 20.042 1.00 32.61 556 ALA A O 1
ATOM 3544 N N . CYS A 1 455 ? 23.083 54.087 22.124 1.00 32.66 557 CYS A N 1
ATOM 3545 C CA . CYS A 1 455 ? 21.908 54.701 22.770 1.00 34.08 557 CYS A CA 1
ATOM 3546 C C . CYS A 1 455 ? 21.868 56.199 22.628 1.00 35.42 557 CYS A C 1
ATOM 3547 O O . CYS A 1 455 ? 20.781 56.740 22.388 1.00 36.92 557 CYS A O 1
ATOM 3550 N N . GLU A 1 456 ? 23.016 56.871 22.735 1.00 37.03 558 GLU A N 1
ATOM 3551 C CA . GLU A 1 456 ? 23.087 58.342 22.596 1.00 39.41 558 GLU A CA 1
ATOM 3552 C C . GLU A 1 456 ? 22.907 58.794 21.152 1.00 38.32 558 GLU A C 1
ATOM 3553 O O . GLU A 1 456 ? 22.275 59.811 20.913 1.00 39.39 558 GLU A O 1
ATOM 3559 N N . LEU A 1 457 ? 23.495 58.076 20.191 1.00 37.86 559 LEU A N 1
ATOM 3560 C CA . LEU A 1 457 ? 23.381 58.438 18.789 1.00 37.47 559 LEU A CA 1
ATOM 3561 C C . LEU A 1 457 ? 22.021 58.152 18.200 1.00 37.06 559 LEU A C 1
ATOM 3562 O O . LEU A 1 457 ? 21.632 58.806 17.242 1.00 37.49 559 LEU A O 1
ATOM 3567 N N . ASP A 1 458 ? 21.326 57.130 18.696 1.00 35.86 560 ASP A N 1
ATOM 3568 C CA . ASP A 1 458 ? 20.014 56.749 18.117 1.00 35.25 560 ASP A CA 1
ATOM 3569 C C . ASP A 1 458 ? 19.048 56.391 19.267 1.00 35.43 560 ASP A C 1
ATOM 3570 O O . ASP A 1 458 ? 18.713 55.232 19.461 1.00 34.51 560 ASP A O 1
ATOM 3575 N N . PRO A 1 459 ? 18.607 57.421 20.043 1.00 35.58 561 PRO A N 1
ATOM 3576 C CA . PRO A 1 459 ? 17.761 57.303 21.224 1.00 35.19 561 PRO A CA 1
ATOM 3577 C C . PRO A 1 459 ? 16.462 56.503 21.014 1.00 35.26 561 PRO A C 1
ATOM 3578 O O . PRO A 1 459 ? 15.912 55.957 21.985 1.00 34.23 561 PRO A O 1
ATOM 3582 N N . ARG A 1 460 ? 15.977 56.390 19.770 1.00 34.39 562 ARG A N 1
ATOM 3583 C CA . ARG A 1 460 ? 14.735 55.631 19.540 1.00 34.41 562 ARG A CA 1
ATOM 3584 C C . ARG A 1 460 ? 14.975 54.155 19.174 1.00 34.62 562 ARG A C 1
ATOM 3585 O O . ARG A 1 460 ? 14.058 53.434 18.791 1.00 34.07 562 ARG A O 1
ATOM 3593 N N . SER A 1 461 ? 16.211 53.705 19.300 1.00 34.54 563 SER A N 1
ATOM 3594 C CA . SER A 1 461 ? 16.513 52.318 19.065 1.00 34.52 563 SER A CA 1
ATOM 3595 C C . SER A 1 461 ? 16.221 51.492 20.333 1.00 36.23 563 SER A C 1
ATOM 3596 O O . SER A 1 461 ? 16.896 51.657 21.372 1.00 35.72 563 SER A O 1
ATOM 3599 N N . GLU A 1 462 ? 15.203 50.636 20.245 1.00 36.59 564 GLU A N 1
ATOM 3600 C CA . GLU A 1 462 ? 14.907 49.677 21.316 1.00 39.32 564 GLU A CA 1
ATOM 3601 C C . GLU A 1 462 ? 15.971 48.602 21.404 1.00 38.15 564 GLU A C 1
ATOM 3602 O O . GLU A 1 462 ? 16.292 48.148 22.509 1.00 37.75 564 GLU A O 1
ATOM 3608 N N . GLN A 1 463 ? 16.547 48.235 20.256 1.00 37.69 565 GLN A N 1
ATOM 3609 C CA . GLN A 1 463 ? 17.620 47.252 20.164 1.00 39.23 565 GLN A CA 1
ATOM 3610 C C . GLN A 1 463 ? 18.798 47.709 21.041 1.00 37.43 565 GLN A C 1
ATOM 3611 O O . GLN A 1 463 ? 19.305 46.937 21.870 1.00 36.99 565 GLN A O 1
ATOM 3617 N N . ALA A 1 464 ? 19.206 48.973 20.894 1.00 35.40 566 ALA A N 1
ATOM 3618 C CA . ALA A 1 464 ? 20.317 49.528 21.675 1.00 34.19 566 ALA A CA 1
ATOM 3619 C C . ALA A 1 464 ? 20.019 49.545 23.205 1.00 34.43 566 ALA A C 1
ATOM 3620 O O . ALA A 1 464 ? 20.884 49.165 24.035 1.00 33.29 566 ALA A O 1
ATOM 3622 N N A LYS A 1 465 ? 18.801 49.974 23.547 0.50 34.09 567 LYS A N 1
ATOM 3623 N N B LYS A 1 465 ? 18.812 49.960 23.586 0.50 33.49 567 LYS A N 1
ATOM 3624 C CA A LYS A 1 465 ? 18.349 50.094 24.938 0.50 34.67 567 LYS A CA 1
ATOM 3625 C CA B LYS A 1 465 ? 18.490 50.075 25.017 0.50 33.43 567 LYS A CA 1
ATOM 3626 C C A LYS A 1 465 ? 18.352 48.749 25.655 0.50 35.09 567 LYS A C 1
ATOM 3627 C C B LYS A 1 465 ? 18.325 48.729 25.712 0.50 34.42 567 LYS A C 1
ATOM 3628 O O A LYS A 1 465 ? 18.897 48.629 26.766 0.50 34.49 567 LYS A O 1
ATOM 3629 O O B LYS A 1 465 ? 18.735 48.581 26.877 0.50 33.74 567 LYS A O 1
ATOM 3640 N N . ILE A 1 466 ? 17.739 47.751 25.017 1.00 34.39 568 ILE A N 1
ATOM 3641 C CA . ILE A 1 466 ? 17.587 46.411 25.609 1.00 36.96 568 ILE A CA 1
ATOM 3642 C C . ILE A 1 466 ? 18.962 45.749 25.762 1.00 37.32 568 ILE A C 1
ATOM 3643 O O . ILE A 1 466 ? 19.278 45.190 26.832 1.00 37.28 568 ILE A O 1
ATOM 3648 N N . GLY A 1 467 ? 19.778 45.868 24.703 1.00 35.41 569 GLY A N 1
ATOM 3649 C CA . GLY A 1 467 ? 21.174 45.431 24.714 1.00 34.63 569 GLY A CA 1
ATOM 3650 C C . GLY A 1 467 ? 21.934 45.983 25.901 1.00 34.94 569 GLY A C 1
ATOM 3651 O O . GLY A 1 467 ? 22.580 45.205 26.684 1.00 34.10 569 GLY A O 1
ATOM 3652 N N . LEU A 1 468 ? 21.868 47.308 26.057 1.00 33.63 570 LEU A N 1
ATOM 3653 C CA . LEU A 1 468 ? 22.530 47.956 27.185 1.00 33.83 570 LEU A CA 1
ATOM 3654 C C . LEU A 1 468 ? 21.926 47.470 28.533 1.00 34.57 570 LEU A C 1
ATOM 3655 O O . LEU A 1 468 ? 22.669 47.201 29.490 1.00 35.27 570 LEU A O 1
ATOM 3660 N N . ALA A 1 469 ? 20.594 47.363 28.593 1.00 34.64 571 ALA A N 1
ATOM 3661 C CA . ALA A 1 469 ? 19.879 46.950 29.815 1.00 35.31 571 ALA A CA 1
ATOM 3662 C C . ALA A 1 469 ? 20.353 45.590 30.324 1.00 36.02 571 ALA A C 1
ATOM 3663 O O . ALA A 1 469 ? 20.516 45.413 31.523 1.00 34.67 571 ALA A O 1
ATOM 3665 N N . GLN A 1 470 ? 20.565 44.633 29.410 1.00 37.03 572 GLN A N 1
ATOM 3666 C CA . GLN A 1 470 ? 21.012 43.291 29.811 1.00 38.61 572 GLN A CA 1
ATOM 3667 C C . GLN A 1 470 ? 22.417 43.303 30.448 1.00 39.19 572 GLN A C 1
ATOM 3668 O O . GLN A 1 470 ? 22.680 42.536 31.373 1.00 40.08 572 GLN A O 1
ATOM 3674 N N . LEU A 1 471 ? 23.288 44.206 29.981 1.00 39.48 573 LEU A N 1
ATOM 3675 C CA . LEU A 1 471 ? 24.635 44.336 30.512 1.00 39.62 573 LEU A CA 1
ATOM 3676 C C . LEU A 1 471 ? 24.644 45.040 31.849 1.00 39.90 573 LEU A C 1
ATOM 3677 O O . LEU A 1 471 ? 25.401 44.650 32.753 1.00 39.62 573 LEU A O 1
ATOM 3682 N N . LYS A 1 472 ? 23.807 46.066 31.977 1.00 40.14 574 LYS A N 1
ATOM 3683 C CA . LYS A 1 472 ? 23.625 46.770 33.244 1.00 42.17 574 LYS A CA 1
ATOM 3684 C C . LYS A 1 472 ? 23.122 45.800 34.321 1.00 43.66 574 LYS A C 1
ATOM 3685 O O . LYS A 1 472 ? 23.571 45.850 35.480 1.00 44.62 574 LYS A O 1
ATOM 3691 N N . LEU A 1 473 ? 22.216 44.908 33.930 1.00 44.95 575 LEU A N 1
ATOM 3692 C CA . LEU A 1 473 ? 21.672 43.879 34.828 1.00 47.67 575 LEU A CA 1
ATOM 3693 C C . LEU A 1 473 ? 22.729 42.851 35.274 1.00 48.84 575 LEU A C 1
ATOM 3694 O O . LEU A 1 473 ? 22.718 42.390 36.419 1.00 49.64 575 LEU A O 1
ATOM 3699 N N . GLN A 1 474 ? 23.618 42.472 34.352 1.00 50.34 576 GLN A N 1
ATOM 3700 C CA . GLN A 1 474 ? 24.778 41.622 34.654 1.00 51.61 576 GLN A CA 1
ATOM 3701 C C . GLN A 1 474 ? 25.734 42.265 35.658 1.00 52.33 576 GLN A C 1
ATOM 3702 O O . GLN A 1 474 ? 26.272 41.576 36.516 1.00 53.09 576 GLN A O 1
ATOM 3708 N N . MET A 1 475 ? 25.951 43.574 35.528 1.00 53.05 577 MET A N 1
ATOM 3709 C CA . MET A 1 475 ? 26.765 44.354 36.465 1.00 53.95 577 MET A CA 1
ATOM 3710 C C . MET A 1 475 ? 26.020 44.666 37.759 1.00 53.66 577 MET A C 1
ATOM 3711 O O . MET A 1 475 ? 26.521 45.454 38.561 1.00 53.89 577 MET A O 1
ATOM 3716 N N . GLU A 1 476 ? 24.821 44.109 37.933 1.00 53.20 578 GLU A N 1
ATOM 3717 C CA . GLU A 1 476 ? 23.903 44.506 39.008 1.00 54.13 578 GLU A CA 1
ATOM 3718 C C . GLU A 1 476 ? 23.615 46.021 39.088 1.00 53.53 578 GLU A C 1
ATOM 3719 O O . GLU A 1 476 ? 23.432 46.576 40.190 1.00 54.12 578 GLU A O 1
ATOM 3725 N N . LYS A 1 477 ? 23.582 46.694 37.935 1.00 52.42 579 LYS A N 1
ATOM 3726 C CA . LYS A 1 477 ? 23.077 48.067 37.862 1.00 51.36 579 LYS A CA 1
ATOM 3727 C C . LYS A 1 477 ? 21.568 47.966 37.604 1.00 50.03 579 LYS A C 1
ATOM 3728 O O . LYS A 1 477 ? 21.103 48.263 36.499 1.00 49.53 579 LYS A O 1
ATOM 3734 N N . ILE A 1 478 ? 20.821 47.538 38.626 1.00 48.25 580 ILE A N 1
ATOM 3735 C CA . ILE A 1 478 ? 19.388 47.243 38.525 1.00 46.41 580 ILE A CA 1
ATOM 3736 C C . ILE A 1 478 ? 18.548 48.462 38.169 1.00 44.96 580 ILE A C 1
ATOM 3737 O O . ILE A 1 478 ? 17.716 48.373 37.289 1.00 45.51 580 ILE A O 1
ATOM 3742 N N . ASP A 1 479 ? 18.745 49.581 38.864 1.00 43.67 581 ASP A N 1
ATOM 3743 C CA . ASP A 1 479 ? 17.977 50.804 38.612 1.00 42.48 581 ASP A CA 1
ATOM 3744 C C . ASP A 1 479 ? 18.163 51.292 37.158 1.00 41.66 581 ASP A C 1
ATOM 3745 O O . ASP A 1 479 ? 17.193 51.590 36.470 1.00 39.62 581 ASP A O 1
ATOM 3750 N N . GLU A 1 480 ? 19.419 51.358 36.718 1.00 40.61 582 GLU A N 1
ATOM 3751 C CA . GLU A 1 480 ? 19.765 51.691 35.335 1.00 40.75 582 GLU A CA 1
ATOM 3752 C C . GLU A 1 480 ? 19.089 50.699 34.362 1.00 39.23 582 GLU A C 1
ATOM 3753 O O . GLU A 1 480 ? 18.408 51.128 33.447 1.00 37.81 582 GLU A O 1
ATOM 3759 N N . ALA A 1 481 ? 19.207 49.391 34.633 1.00 38.51 583 ALA A N 1
ATOM 3760 C CA . ALA A 1 481 ? 18.585 48.359 33.798 1.00 38.31 583 ALA A CA 1
ATOM 3761 C C . ALA A 1 481 ? 17.066 48.550 33.663 1.00 39.02 583 ALA A C 1
ATOM 3762 O O . ALA A 1 481 ? 16.502 48.504 32.541 1.00 38.22 583 ALA A O 1
ATOM 3764 N N . ILE A 1 482 ? 16.410 48.752 34.811 1.00 38.31 584 ILE A N 1
ATOM 3765 C CA . ILE A 1 482 ? 14.979 48.965 34.840 1.00 37.87 584 ILE A CA 1
ATOM 3766 C C . ILE A 1 482 ? 14.593 50.140 33.954 1.00 38.96 584 ILE A C 1
ATOM 3767 O O . ILE A 1 482 ? 13.681 50.010 33.129 1.00 39.74 584 ILE A O 1
ATOM 3772 N N . GLU A 1 483 ? 15.279 51.275 34.095 1.00 38.27 585 GLU A N 1
ATOM 3773 C CA . GLU A 1 483 ? 14.927 52.444 33.310 1.00 39.35 585 GLU A CA 1
ATOM 3774 C C . GLU A 1 483 ? 15.047 52.131 31.801 1.00 37.46 585 GLU A C 1
ATOM 3775 O O . GLU A 1 483 ? 14.163 52.499 31.032 1.00 36.00 585 GLU A O 1
ATOM 3781 N N . LEU A 1 484 ? 16.116 51.433 31.418 1.00 35.89 586 LEU A N 1
ATOM 3782 C CA . LEU A 1 484 ? 16.365 51.057 30.019 1.00 37.15 586 LEU A CA 1
ATOM 3783 C C . LEU A 1 484 ? 15.315 50.082 29.502 1.00 37.25 586 LEU A C 1
ATOM 3784 O O . LEU A 1 484 ? 14.825 50.235 28.374 1.00 38.15 586 LEU A O 1
ATOM 3789 N N . PHE A 1 485 ? 14.957 49.096 30.324 1.00 37.62 587 PHE A N 1
ATOM 3790 C CA . PHE A 1 485 ? 13.910 48.125 29.983 1.00 37.53 587 PHE A CA 1
ATOM 3791 C C . PHE A 1 485 ? 12.569 48.829 29.797 1.00 37.88 587 PHE A C 1
ATOM 3792 O O . PHE A 1 485 ? 11.826 48.511 28.886 1.00 36.68 587 PHE A O 1
ATOM 3800 N N . GLU A 1 486 ? 12.247 49.756 30.695 1.00 39.00 588 GLU A N 1
ATOM 3801 C CA . GLU A 1 486 ? 11.001 50.498 30.598 1.00 40.34 588 GLU A CA 1
ATOM 3802 C C . GLU A 1 486 ? 10.952 51.444 29.390 1.00 41.37 588 GLU A C 1
ATOM 3803 O O . GLU A 1 486 ? 9.930 51.526 28.715 1.00 40.63 588 GLU A O 1
ATOM 3809 N N . ASP A 1 487 ? 12.050 52.143 29.120 1.00 42.16 589 ASP A N 1
ATOM 3810 C CA . ASP A 1 487 ? 12.142 52.963 27.902 1.00 43.47 589 ASP A CA 1
ATOM 3811 C C . ASP A 1 487 ? 11.980 52.117 26.653 1.00 42.72 589 ASP A C 1
ATOM 3812 O O . ASP A 1 487 ? 11.304 52.517 25.709 1.00 43.20 589 ASP A O 1
ATOM 3817 N N A SER A 1 488 ? 12.592 50.945 26.651 0.50 43.10 590 SER A N 1
ATOM 3818 N N B SER A 1 488 ? 12.577 50.923 26.662 0.50 42.73 590 SER A N 1
ATOM 3819 C CA A SER A 1 488 ? 12.512 50.070 25.490 0.50 43.49 590 SER A CA 1
ATOM 3820 C CA B SER A 1 488 ? 12.533 49.989 25.513 0.50 42.71 590 SER A CA 1
ATOM 3821 C C A SER A 1 488 ? 11.069 49.628 25.234 0.50 43.90 590 SER A C 1
ATOM 3822 C C B SER A 1 488 ? 11.139 49.415 25.268 0.50 43.48 590 SER A C 1
ATOM 3823 O O A SER A 1 488 ? 10.645 49.500 24.074 0.50 43.76 590 SER A O 1
ATOM 3824 O O B SER A 1 488 ? 10.827 48.961 24.155 0.50 43.46 590 SER A O 1
ATOM 3829 N N . ALA A 1 489 ? 10.313 49.417 26.318 1.00 43.70 591 ALA A N 1
ATOM 3830 C CA . ALA A 1 489 ? 8.921 48.996 26.201 1.00 44.37 591 ALA A CA 1
ATOM 3831 C C . ALA A 1 489 ? 8.110 50.120 25.583 1.00 44.62 591 ALA A C 1
ATOM 3832 O O . ALA A 1 489 ? 7.244 49.866 24.768 1.00 43.92 591 ALA A O 1
ATOM 3834 N N . ILE A 1 490 ? 8.382 51.357 25.997 1.00 45.48 592 ILE A N 1
ATOM 3835 C CA . ILE A 1 490 ? 7.772 52.533 25.349 1.00 46.99 592 ILE A CA 1
ATOM 3836 C C . ILE A 1 490 ? 8.079 52.515 23.850 1.00 47.58 592 ILE A C 1
ATOM 3837 O O . ILE A 1 490 ? 7.189 52.765 23.024 1.00 47.82 592 ILE A O 1
ATOM 3842 N N . LEU A 1 491 ? 9.315 52.129 23.512 1.00 47.94 593 LEU A N 1
ATOM 3843 C CA . LEU A 1 491 ? 9.847 52.234 22.163 1.00 47.85 593 LEU A CA 1
ATOM 3844 C C . LEU A 1 491 ? 9.481 51.112 21.214 1.00 48.55 593 LEU A C 1
ATOM 3845 O O . LEU A 1 491 ? 9.413 51.354 20.009 1.00 48.95 593 LEU A O 1
ATOM 3850 N N . ALA A 1 492 ? 9.225 49.920 21.748 1.00 48.34 594 ALA A N 1
ATOM 3851 C CA . ALA A 1 492 ? 9.007 48.708 20.951 1.00 48.46 594 ALA A CA 1
ATOM 3852 C C . ALA A 1 492 ? 7.712 48.730 20.135 1.00 48.66 594 ALA A C 1
ATOM 3853 O O . ALA A 1 492 ? 6.795 49.478 20.476 1.00 49.24 594 ALA A O 1
ATOM 3855 N N . MET A 1 495 ? 3.714 44.463 20.257 1.00 62.64 597 MET A N 1
ATOM 3856 C CA . MET A 1 495 ? 2.828 44.121 21.372 1.00 62.68 597 MET A CA 1
ATOM 3857 C C . MET A 1 495 ? 3.490 43.065 22.258 1.00 61.86 597 MET A C 1
ATOM 3858 O O . MET A 1 495 ? 3.646 43.292 23.447 1.00 61.57 597 MET A O 1
ATOM 3863 N N . ASP A 1 496 ? 3.878 41.936 21.653 1.00 61.05 598 ASP A N 1
ATOM 3864 C CA . ASP A 1 496 ? 4.726 40.912 22.264 1.00 60.34 598 ASP A CA 1
ATOM 3865 C C . ASP A 1 496 ? 6.110 41.447 22.669 1.00 58.98 598 ASP A C 1
ATOM 3866 O O . ASP A 1 496 ? 6.660 41.031 23.688 1.00 58.38 598 ASP A O 1
ATOM 3871 N N . GLU A 1 497 ? 6.660 42.349 21.848 1.00 57.06 599 GLU A N 1
ATOM 3872 C CA . GLU A 1 497 ? 7.870 43.127 22.155 1.00 55.26 599 GLU A CA 1
ATOM 3873 C C . GLU A 1 497 ? 7.696 44.043 23.367 1.00 52.78 599 GLU A C 1
ATOM 3874 O O . GLU A 1 497 ? 8.568 44.063 24.222 1.00 52.12 599 GLU A O 1
ATOM 3880 N N . LYS A 1 498 ? 6.593 44.804 23.434 1.00 50.03 600 LYS A N 1
ATOM 3881 C CA . LYS A 1 498 ? 6.295 45.645 24.619 1.00 48.53 600 LYS A CA 1
ATOM 3882 C C . LYS A 1 498 ? 6.207 44.791 25.890 1.00 47.40 600 LYS A C 1
ATOM 3883 O O . LYS A 1 498 ? 6.664 45.208 26.953 1.00 46.85 600 LYS A O 1
ATOM 3889 N N . LEU A 1 499 ? 5.609 43.611 25.761 1.00 46.24 601 LEU A N 1
ATOM 3890 C CA . LEU A 1 499 ? 5.401 42.709 26.888 1.00 46.40 601 LEU A CA 1
ATOM 3891 C C . LEU A 1 499 ? 6.739 42.086 27.310 1.00 46.29 601 LEU A C 1
ATOM 3892 O O . LEU A 1 499 ? 7.021 41.979 28.512 1.00 46.06 601 LEU A O 1
ATOM 3897 N N . GLN A 1 500 ? 7.581 41.719 26.337 1.00 45.91 602 GLN A N 1
ATOM 3898 C CA . GLN A 1 500 ? 8.890 41.130 26.659 1.00 46.14 602 GLN A CA 1
ATOM 3899 C C . GLN A 1 500 ? 9.747 42.132 27.459 1.00 44.42 602 GLN A C 1
ATOM 3900 O O . GLN A 1 500 ? 10.362 41.765 28.450 1.00 43.83 602 GLN A O 1
ATOM 3906 N N . ALA A 1 501 ? 9.761 43.393 27.028 1.00 41.92 603 ALA A N 1
ATOM 3907 C CA . ALA A 1 501 ? 10.528 44.442 27.695 1.00 40.90 603 ALA A CA 1
ATOM 3908 C C . ALA A 1 501 ? 9.947 44.731 29.094 1.00 40.04 603 ALA A C 1
ATOM 3909 O O . ALA A 1 501 ? 10.700 44.922 30.033 1.00 38.98 603 ALA A O 1
ATOM 3911 N N . THR A 1 502 ? 8.616 44.751 29.189 1.00 38.81 604 THR A N 1
ATOM 3912 C CA . THR A 1 502 ? 7.903 44.996 30.416 1.00 38.34 604 THR A CA 1
ATOM 3913 C C . THR A 1 502 ? 8.234 43.867 31.427 1.00 38.50 604 THR A C 1
ATOM 3914 O O . THR A 1 502 ? 8.488 44.148 32.591 1.00 38.41 604 THR A O 1
ATOM 3918 N N . THR A 1 503 ? 8.286 42.631 30.935 1.00 37.88 605 THR A N 1
ATOM 3919 C CA . THR A 1 503 ? 8.625 41.451 31.706 1.00 38.63 605 THR A CA 1
ATOM 3920 C C . THR A 1 503 ? 10.026 41.558 32.291 1.00 39.06 605 THR A C 1
ATOM 3921 O O . THR A 1 503 ? 10.232 41.230 33.471 1.00 38.38 605 THR A O 1
ATOM 3925 N N . PHE A 1 504 ? 10.989 42.017 31.484 1.00 37.84 606 PHE A N 1
ATOM 3926 C CA . PHE A 1 504 ? 12.349 42.200 31.990 1.00 37.31 606 PHE A CA 1
ATOM 3927 C C . PHE A 1 504 ? 12.371 43.244 33.085 1.00 35.58 606 PHE A C 1
ATOM 3928 O O . PHE A 1 504 ? 13.047 43.053 34.068 1.00 35.15 606 PHE A O 1
ATOM 3936 N N . ALA A 1 505 ? 11.665 44.353 32.873 1.00 34.41 607 ALA A N 1
ATOM 3937 C CA . ALA A 1 505 ? 11.591 45.425 33.838 1.00 34.21 607 ALA A CA 1
ATOM 3938 C C . ALA A 1 505 ? 10.927 44.942 35.149 1.00 34.40 607 ALA A C 1
ATOM 3939 O O . ALA A 1 505 ? 11.410 45.279 36.236 1.00 34.96 607 ALA A O 1
ATOM 3941 N N . GLU A 1 506 ? 9.840 44.178 35.049 1.00 34.13 608 GLU A N 1
ATOM 3942 C CA . GLU A 1 506 ? 9.125 43.723 36.275 1.00 34.81 608 GLU A CA 1
ATOM 3943 C C . GLU A 1 506 ? 9.879 42.675 37.054 1.00 35.64 608 GLU A C 1
ATOM 3944 O O . GLU A 1 506 ? 9.775 42.629 38.301 1.00 37.06 608 GLU A O 1
ATOM 3950 N N . ALA A 1 507 ? 10.610 41.814 36.355 1.00 35.85 609 ALA A N 1
ATOM 3951 C CA . ALA A 1 507 ? 11.452 40.802 37.009 1.00 36.70 609 ALA A CA 1
ATOM 3952 C C . ALA A 1 507 ? 12.570 41.470 37.820 1.00 37.18 609 ALA A C 1
ATOM 3953 O O . ALA A 1 507 ? 12.906 41.039 38.935 1.00 37.37 609 ALA A O 1
ATOM 3955 N N . ALA A 1 508 ? 13.141 42.511 37.221 1.00 36.82 610 ALA A N 1
ATOM 3956 C CA . ALA A 1 508 ? 14.218 43.284 37.795 1.00 37.13 610 ALA A CA 1
ATOM 3957 C C . ALA A 1 508 ? 13.731 44.071 38.988 1.00 37.05 610 ALA A C 1
ATOM 3958 O O . ALA A 1 508 ? 14.476 44.225 39.968 1.00 37.95 610 ALA A O 1
ATOM 3960 N N . LYS A 1 509 ? 12.490 44.552 38.945 1.00 36.84 611 LYS A N 1
ATOM 3961 C CA . LYS A 1 509 ? 11.922 45.230 40.131 1.00 37.44 611 LYS A CA 1
ATOM 3962 C C . LYS A 1 509 ? 11.752 44.319 41.349 1.00 37.13 611 LYS A C 1
ATOM 3963 O O . LYS A 1 509 ? 11.833 44.798 42.498 1.00 38.07 611 LYS A O 1
ATOM 3969 N N . ILE A 1 510 ? 11.528 43.032 41.107 1.00 36.59 612 ILE A N 1
ATOM 3970 C CA . ILE A 1 510 ? 11.368 42.048 42.179 1.00 37.15 612 ILE A CA 1
ATOM 3971 C C . ILE A 1 510 ? 12.723 41.735 42.802 1.00 37.39 612 ILE A C 1
ATOM 3972 O O . ILE A 1 510 ? 12.816 41.616 44.028 1.00 36.46 612 ILE A O 1
ATOM 3977 N N . GLN A 1 511 ? 13.759 41.629 41.955 1.00 37.66 613 GLN A N 1
ATOM 3978 C CA . GLN A 1 511 ? 15.138 41.440 42.414 1.00 38.41 613 GLN A CA 1
ATOM 3979 C C . GLN A 1 511 ? 15.580 42.606 43.283 1.00 39.31 613 GLN A C 1
ATOM 3980 O O . GLN A 1 511 ? 16.117 42.410 44.393 1.00 40.04 613 GLN A O 1
ATOM 3986 N N . LYS A 1 512 ? 15.285 43.808 42.819 1.00 38.93 614 LYS A N 1
ATOM 3987 C CA . LYS A 1 512 ? 15.481 45.030 43.586 1.00 40.58 614 LYS A CA 1
ATOM 3988 C C . LYS A 1 512 ? 14.798 44.987 44.993 1.00 40.38 614 LYS A C 1
ATOM 3989 O O . LYS A 1 512 ? 15.432 45.266 46.003 1.00 40.68 614 LYS A O 1
ATOM 3995 N N . ARG A 1 513 ? 13.514 44.634 45.038 1.00 39.92 615 ARG A N 1
ATOM 3996 C CA . ARG A 1 513 ? 12.773 44.492 46.286 1.00 39.96 615 ARG A CA 1
ATOM 3997 C C . ARG A 1 513 ? 13.394 43.454 47.236 1.00 39.65 615 ARG A C 1
ATOM 3998 O O . ARG A 1 513 ? 13.493 43.690 48.440 1.00 39.82 615 ARG A O 1
ATOM 4006 N N . LEU A 1 514 ? 13.828 42.322 46.684 1.00 39.63 616 LEU A N 1
ATOM 4007 C CA . LEU A 1 514 ? 14.433 41.240 47.456 1.00 40.13 616 LEU A CA 1
ATOM 4008 C C . LEU A 1 514 ? 15.747 41.673 48.101 1.00 41.43 616 LEU A C 1
ATOM 4009 O O . LEU A 1 514 ? 16.012 41.389 49.294 1.00 40.10 616 LEU A O 1
ATOM 4014 N N . ARG A 1 515 ? 16.556 42.363 47.303 1.00 41.95 617 ARG A N 1
ATOM 4015 C CA . ARG A 1 515 ? 17.859 42.834 47.728 1.00 44.34 617 ARG A CA 1
ATOM 4016 C C . ARG A 1 515 ? 17.725 44.002 48.722 1.00 44.46 617 ARG A C 1
ATOM 4017 O O . ARG A 1 515 ? 18.588 44.182 49.571 1.00 44.76 617 ARG A O 1
ATOM 4025 N N . ALA A 1 516 ? 16.635 44.765 48.619 1.00 45.00 618 ALA A N 1
ATOM 4026 C CA . ALA A 1 516 ? 16.283 45.810 49.590 1.00 46.13 618 ALA A CA 1
ATOM 4027 C C . ALA A 1 516 ? 15.932 45.284 50.995 1.00 47.07 618 ALA A C 1
ATOM 4028 O O . ALA A 1 516 ? 15.811 46.084 51.924 1.00 47.36 618 ALA A O 1
ATOM 4030 N N . ASP A 1 517 ? 15.746 43.964 51.133 1.00 47.68 619 ASP A N 1
ATOM 4031 C CA . ASP A 1 517 ? 15.335 43.326 52.407 1.00 48.07 619 ASP A CA 1
ATOM 4032 C C . ASP A 1 517 ? 16.175 42.091 52.742 1.00 47.93 619 ASP A C 1
ATOM 4033 O O . ASP A 1 517 ? 17.390 42.088 52.612 1.00 48.02 619 ASP A O 1
ATOM 4038 N N . MET B 2 8 ? 0.845 20.376 50.909 1.00 52.08 705 MET Q N 1
ATOM 4039 C CA . MET B 2 8 ? 0.796 21.872 51.003 1.00 52.15 705 MET Q CA 1
ATOM 4040 C C . MET B 2 8 ? -0.631 22.379 51.221 1.00 52.04 705 MET Q C 1
ATOM 4041 O O . MET B 2 8 ? -0.814 23.496 51.721 1.00 51.63 705 MET Q O 1
ATOM 4046 N N . GLU B 2 9 ? -1.618 21.550 50.852 1.00 51.83 706 GLU Q N 1
ATOM 4047 C CA . GLU B 2 9 ? -3.055 21.796 51.100 1.00 52.25 706 GLU Q CA 1
ATOM 4048 C C . GLU B 2 9 ? -3.565 21.102 52.398 1.00 51.37 706 GLU Q C 1
ATOM 4049 O O . GLU B 2 9 ? -4.757 21.091 52.692 1.00 51.66 706 GLU Q O 1
ATOM 4055 N N . GLU B 2 10 ? -2.655 20.511 53.160 1.00 50.42 707 GLU Q N 1
ATOM 4056 C CA . GLU B 2 10 ? -3.018 19.770 54.380 1.00 49.62 707 GLU Q CA 1
ATOM 4057 C C . GLU B 2 10 ? -2.729 20.616 55.628 1.00 47.30 707 GLU Q C 1
ATOM 4058 O O . GLU B 2 10 ? -1.695 21.286 55.696 1.00 46.84 707 GLU Q O 1
ATOM 4064 N N . VAL B 2 11 ? -3.626 20.562 56.610 1.00 45.52 708 VAL Q N 1
ATOM 4065 C CA . VAL B 2 11 ? -3.358 21.142 57.937 1.00 44.03 708 VAL Q CA 1
ATOM 4066 C C . VAL B 2 11 ? -2.300 20.319 58.692 1.00 43.98 708 VAL Q C 1
ATOM 4067 O O . VAL B 2 11 ? -2.086 19.157 58.375 1.00 43.91 708 VAL Q O 1
ATOM 4071 N N . ASP B 2 12 ? -1.616 20.943 59.649 1.00 43.53 709 ASP Q N 1
ATOM 4072 C CA . ASP B 2 12 ? -0.578 20.289 60.460 1.00 43.18 709 ASP Q CA 1
ATOM 4073 C C . ASP B 2 12 ? -0.976 20.152 61.941 1.00 42.83 709 ASP Q C 1
ATOM 4074 O O . ASP B 2 12 ? -1.974 20.712 62.387 1.00 42.06 709 ASP Q O 1
#

InterPro domains:
  IPR011990 Tetratricopeptide-like helical domain superfamily [G3DSA:1.25.40.10] (113-224)
  IPR011990 Tetratricopeptide-like helical domain superfamily [G3DSA:1.25.40.10] (235-629)
  IPR011990 Tetratricopeptide-like helical domain superfamily [SSF48452] (125-219)
  IPR011990 Tetratricopeptide-like helical domain superfamily [SSF48452] (344-509)
  IPR011990 Tetratricopeptide-like helical domain superfamily [SSF48452] (477-588)
  IPR019734 Tetratricopeptide repeat [PF00515] (129-159)
  IPR019734 Tetratricopeptide repeat [PF00515] (414-445)
  IPR019734 Tetratricopeptide repeat [PF13181] (164-194)
  IPR019734 Tetratricopeptide repeat [PF13181] (379-410)
  IPR019734 Tetratricopeptide repeat [PS50005] (127-160)
  IPR019734 Tetratricopeptide repeat [PS50005] (161-194)
  IPR019734 Tetratricopeptide repeat [PS50005] (378-411)
  IPR019734 Tetratricopeptide repeat [PS50005] (412-445)
  IPR019734 Tetratricopeptide repeat [SM00028] (127-160)
  IPR019734 Tetratricopeptide repeat [SM00028] (161-194)
  IPR019734 Tetratricopeptide repeat [SM00028] (195-227)
  IPR019734 Tetratricopeptide repeat [SM00028] (378-411)
  IPR019734 Tetratricopeptide repeat [SM00028] (412-445)
  IPR019734 Tetratricopeptide repeat [SM00028] (446-479)
  IPR019734 Tetratricopeptide repeat [SM00028] (480-513)

Secondary structure (DSSP, 8-state):
--HHHHTTS-HHHHHHHHHHHHHHHHHHHHTT----HHHHHHHHHH-TT-HHHHHHHHHHHHHHT-HHHHHHHHHHHHHH-TT-HHHHHHHHHHHHHHT-HHHHHHHHHHH--HHHHHHHHHHHHHHHHH-------HHHHHHHHHTS-HHHHHHTS----SS-SSHHHHHHHHHHHHT-SHHHHHHHHHHHHHHHHHHHHHH----HHHHHHHHHHHHHHHHHHHHTT-HHHHHHHHHHHHHH---HHHHHHHHHHT--SS--HHHHHHHHHHHHH-TT-HHHHHHHHHHHHHTT-HHHHHHHHHHHHHH-TT-SHHHHHHHHHHHHTT-HHHHHHHHHHHHHH-TT-THHHHHHHHHHHHTT-HHHHHHHHHHHHHHHHH-SS-SSTTHHHHHHHHHHHHHHT---HHHHHHHHHHHHHHHHH-TT-HHHHHHHHHHHHHTT-HHHHHHHHHHHHHH--HHHHHHHHHHHHHHHHHHHHT-/--S--

B-factor: mean 36.51, std 7.7, range [16.12, 73.95]

Nearest PDB structures (foldseek):
  3fp2-assembly1_A  TM=1.002E+00  e=1.349E-60  Saccharomyces cerevisiae
  3lca-assembly1_A  TM=9.509E-01  e=2.600E-52  Saccharomyces cerevisiae
  6q6g-assembly1_K  TM=3.972E-01  e=6.049E-10  Homo sapiens
  5g05-assembly1_K  TM=3.939E-01  e=9.574E-10  Homo sapiens
  4ui9-assembly1_K  TM=3.966E-01  e=1.394E-09  Homo sapiens

Sequence (488 aa):
PDIAQLKGLSPSQRQAYAVQLKNRGNHFFTAKNFNAIIKYYQYAIELDPNEPVFYSNISACYISTGDLEKVIEFTTKALEIKPDHSKALLRRASANESLGNFTDAMMFDLSVLSPMLERNLNNKKQAMMKVLNENLSQVLPSNTSSLASFFGIFDSSHHLEVSSSSVNTSSNYDTAYALLSDALQQRLYSATDEGYLVANDLLTKSTDMYHSSLLSTVDDPLRENAALALCYTGIFHFLKNNLLDAQVLLQESINLHPTPNSYIFLALTLADKENSQEFFKFFQKAVDLNPEYPPTYYHRGQMYFILQDYKNAKEEDFQKAQSSLNPENVYPYIQLACLLLYKQGKFTESEAFFNNETKKKLKKFPTLPEVPTFFAEILTDRGDFDTAIKQYDIAKRLEEVQEKKIHVGIGPLLIGKATILARQSSQLDEEKFNAAIKLLTKACELDPRSEQAKKIGLAQLKLQMEKIDEAIELFEDSSAILAMDEKLQATTFAEAAKIQKRLRADMEEVD

Solvent-accessible surface area: 24146 Å² total; per-residue (Å²): 67,94,14,78,133,15,105,70,63,45,106,89,91,79,81,59,73,0,76,73,0,32,73,113,0,23,123,65,16,104,60,152,75,31,134,4,26,118,32,0,70,54,0,23,83,12,26,73,118,55,14,25,5,20,0,0,0,0,3,1,40,57,50,81,48,53,40,118,75,0,42,62,8,0,32,77,0,10,132,69,90,90,102,15,56,28,0,6,37,14,50,3,51,0,12,29,76,69,19,59,26,42,52,0,8,33,7,15,25,70,58,123,145,77,72,127,105,0,26,77,82,16,0,86,92,23,7,90,124,115,102,81,164,68,5,32,7,6,27,59,0,8,61,36,10,25,4,8,64,37,145,88,7,36,69,59,13,44,101,77,23,127,93,11,99,0,72,69,53,0,24,62,0,0,97,79,1,20,44,12,46,68,103,0,2,98,37,0,26,64,19,0,61,102,0,6,88,67,0,74,82,43,52,123,128,36,30,87,25,0,91,68,1,0,0,22,0,0,2,0,5,0,0,2,36,52,30,19,107,25,76,129,68,0,64,70,16,0,75,57,0,19,107,52,68,54,36,22,13,0,22,0,0,6,1,35,9,52,51,76,214,163,83,31,126,77,7,38,92,16,0,89,94,0,19,99,83,52,62,110,15,18,2,0,15,12,9,38,0,66,34,44,32,126,89,129,54,50,142,39,0,93,105,9,0,82,79,0,35,80,47,30,64,121,18,7,17,0,28,0,15,10,0,15,5,25,32,112,84,66,73,41,105,92,0,66,54,60,0,76,115,4,42,135,95,20,92,74,30,0,7,0,2,10,44,12,0,90,11,4,33,99,132,38,54,57,101,50,0,25,140,24,15,54,84,0,50,170,44,26,103,122,57,174,86,30,21,11,19,8,23,2,8,16,12,49,0,76,2,15,16,101,44,4,64,170,132,58,107,135,68,10,82,38,0,24,160,20,8,49,79,0,16,128,96,4,74,42,7,57,126,0,29,38,25,10,0,62,8,22,58,98,81,113,86,18,90,77,0,17,114,22,0,64,47,0,13,123,32,32,128,104,92,42,35,97,0,6,37,78,2,7,34,3,71,6,77,93,93,44,128,89,143,118,130,127,23,61

Organism: Saccharomyces cerevisiae (strain ATCC 204508 / S288c) (NCBI:txid559292)